Protein AF-A0A9W6Z164-F1 (afdb_monomer_lite)

Sequence (521 aa):
MTSMFDQAIASVQDLNNVGNGDKLRIYGLYKIATTGEGPQSAQPSSWDPVKRKKWDAWKEAGDRLKGDKEAAKPTISSLTAQITTLKAALSKYESGVLKHPSCTSFSKNYLKSSTPSPHPVVVKSGYLNKWKDRAIGWSGTKWGVRYITLTSDGTLKYSASHSDTAPRATLTLKRCAVKDDGHKATKGSRFHVFSIYRREKGASSNPEDDVEDEIVPLMSKVSFLSEGGGNQNYRGLLNLAAIILIVSNFRLIYDTMKKHGFLISIPDKDEFMEAPLKDFPAHTGTLLLNLHVLACYFIEKHLLSTSRISEILGLILHHLNATLALVIPTYIVWVFEPNPSAGAGLLMCSVILWMKLISYFHANSDYRSSGPSKTTTLNAALVTDVDEADASVQYPGNLTLHNIYYFWFAPTLTYQIAFPKAKHGVRPLYVAGLLVRLSITAALIVFLVKQTINPTVEKLVGEIQEGNLNPVSAAESLVKLAIPNTYVWLLIFYFYFHLFLNLLAELLRFGDRVFYKDWWN

pLDDT: mean 73.77, std 16.86, range [26.06, 96.88]

Radius of gyration: 36.31 Å; chains: 1; bounding box: 64×104×80 Å

Organism: NCBI:txid2557542

Foldseek 3Di:
DVVLLVVLVVLVVVCPDDDPVVVLLLLLLVCLLPVLAQDPDDQDDPVCVVSNSNNVNVNVSCVVCVSDNVVSRVVSSVSSVVVVVVVVVVVVVVVPVVDDDDDDDDDDDDDDDDDDDPDWAFPDKDWDFDWDDDDDDPDDTDTAIWIWTQTNQQKIFIPRDPPDPDGPDIHRLVQKDKDFPQWDDDVPDIDTDIDIFHQDPPDDPDPVPDDPVRGDPPDPQDDPPDPPHDDDDCPVVVVVVVVCVCVVCVVVLVVLCVVPPPPPDPPDPVCVVVQCVLLVLLVVLLVVLVVLLVQLLCLVPPCPLVVVDDPVVSVVSLVVSLVCLQVVLVVSCVPSVHDPVSSVVSNVLSVLSSLQSVQVSVVSVCLVVCDFPVLLVVLVVPEPAFDPVQSNQGPPNLSDPVNSVLSSLALDSHDDSTARFAPDAQDVVVLVVLVVVLVVLVVVLVSLCVRQVVVLVVVQVVCVVVVNDDVVSVVVSVVSVVVSVVVSVVSVCCNPLPRVNVSSCSVSRGDPNCSDDPPVD

Secondary structure (DSSP, 8-state):
-HHHHHHHHHHHHT-TT--HHHHHHHHHHHHHHHHSS---SPPPPTT-HHHHHHHHHHHHHHHHHTT-HHHHHHHHHHHHHHHHHHHHHHHHHHHHTTS---------------PPPSSPPEEEEEEEEEEE--SS-SS--EEEEEEEEEETTTEEEEESSTT-SS-SEEEE-TTEEEEEEEEEEETTEEEEEEEEEEPPTT--S-TTS--GGG------PPPTTSTTS-----HHHHHHHHHHHHHHHHHHHHHHHHHH----PPPPHHHHHHHHHHSHHHHHHHHHHHHHHHHHHHIIIIIITTT-S-HHHHHHHHHHHHHHHHHHHHHHHHHH---HHHHHHHHHHHHHHHHHHHHHHHHHHHHHHHHHHHHHHHHHHH-SS--HHHHT--TTTT--HHHHHHHHHSS-SS--SS--B-SS---HHHHHHHHHHHHHHHHHHHHHIIIIIHHHHHHHHHHHHTT---HHHHHHHHHHHHHHHHHHHHHHHIIIIIIIHHHHHHHTTB--------TT-

InterPro domains:
  IPR000582 Acyl-CoA-binding protein, ACBP [PF00887] (4-63)
  IPR000582 Acyl-CoA-binding protein, ACBP [PS51228] (1-88)
  IPR001849 Pleckstrin homology domain [PF00169] (122-198)
  IPR011993 PH-like domain superfamily [G3DSA:2.30.29.30] (108-213)
  IPR014352 FERM/acyl-CoA-binding protein superfamily [G3DSA:1.20.80.10] (1-94)
  IPR014371 Sterol O-acyltransferase, ACAT/DAG/ARE types [PTHR10408] (206-521)
  IPR035984 Acyl-CoA binding protein superfamily [SSF47027] (3-63)

Structure (mmCIF, N/CA/C/O backbone):
data_AF-A0A9W6Z164-F1
#
_entry.id   AF-A0A9W6Z164-F1
#
loop_
_atom_site.group_PDB
_atom_site.id
_atom_site.type_symbol
_atom_site.label_atom_id
_atom_site.label_alt_id
_atom_site.label_comp_id
_atom_site.label_asym_id
_atom_site.label_entity_id
_atom_site.label_seq_id
_atom_site.pdbx_PDB_ins_code
_atom_site.Cartn_x
_atom_site.Cartn_y
_atom_site.Cartn_z
_atom_site.occupancy
_atom_site.B_iso_or_equiv
_atom_site.auth_seq_id
_atom_site.auth_comp_id
_atom_site.auth_asym_id
_atom_site.auth_atom_id
_atom_site.pdbx_PDB_model_num
ATOM 1 N N . MET A 1 1 ? -0.733 33.026 -47.046 1.00 49.47 1 MET A N 1
ATOM 2 C CA . MET A 1 1 ? -1.323 33.304 -45.715 1.00 49.47 1 MET A CA 1
ATOM 3 C C . MET A 1 1 ? -1.720 32.015 -44.992 1.00 49.47 1 MET A C 1
ATOM 5 O O . MET A 1 1 ? -1.429 31.897 -43.812 1.00 49.47 1 MET A O 1
ATOM 9 N N . THR A 1 2 ? -2.288 31.024 -45.690 1.00 52.41 2 THR A N 1
ATOM 10 C CA . THR A 1 2 ? -2.636 29.693 -45.147 1.00 52.41 2 THR A CA 1
ATOM 11 C C . THR A 1 2 ? -1.431 28.938 -44.563 1.00 52.41 2 THR A C 1
ATOM 13 O O . THR A 1 2 ? -1.508 28.478 -43.434 1.00 52.41 2 THR A O 1
ATOM 16 N N . SER A 1 3 ? -0.270 28.946 -45.236 1.00 58.38 3 SER A N 1
ATOM 17 C CA . SER A 1 3 ? 0.941 28.268 -44.729 1.00 58.38 3 SER A CA 1
ATOM 18 C C . SER A 1 3 ? 1.485 28.837 -43.409 1.00 58.38 3 SER A C 1
ATOM 20 O O . SER A 1 3 ? 1.984 28.086 -42.578 1.00 58.38 3 SER A O 1
ATOM 22 N N . MET A 1 4 ? 1.368 30.152 -43.186 1.00 59.16 4 MET A N 1
ATOM 23 C CA . MET A 1 4 ? 1.798 30.801 -41.937 1.00 59.16 4 MET A CA 1
ATOM 24 C C . MET A 1 4 ? 0.855 30.494 -40.771 1.00 59.16 4 MET A C 1
ATOM 26 O O . MET A 1 4 ? 1.292 30.412 -39.626 1.00 59.16 4 MET A O 1
ATOM 30 N N . PHE A 1 5 ? -0.434 30.314 -41.055 1.00 62.09 5 PHE A N 1
ATOM 31 C CA . PHE A 1 5 ? -1.429 29.929 -40.059 1.00 62.09 5 PHE A CA 1
ATOM 32 C C . PHE A 1 5 ? -1.218 28.483 -39.591 1.00 62.09 5 PHE A C 1
ATOM 34 O O . PHE A 1 5 ? -1.197 28.232 -38.388 1.00 62.09 5 PHE A O 1
ATOM 41 N N . ASP A 1 6 ? -0.960 27.559 -40.519 1.00 69.31 6 ASP A N 1
ATOM 42 C CA . ASP A 1 6 ? -0.703 26.153 -40.187 1.00 69.31 6 ASP A CA 1
ATOM 43 C C . ASP A 1 6 ? 0.608 25.986 -39.392 1.00 69.31 6 ASP A C 1
ATOM 45 O O . ASP A 1 6 ? 0.655 25.246 -38.408 1.00 69.31 6 ASP A O 1
ATOM 49 N N . GLN A 1 7 ? 1.647 26.763 -39.727 1.00 66.50 7 GLN A N 1
ATOM 50 C CA . GLN A 1 7 ? 2.886 26.844 -38.937 1.00 66.50 7 GLN A CA 1
ATOM 51 C C . GLN A 1 7 ? 2.660 27.431 -37.530 1.00 66.50 7 GLN A C 1
ATOM 53 O O . GLN A 1 7 ? 3.245 26.961 -36.549 1.00 66.50 7 GLN A O 1
ATOM 58 N N . ALA A 1 8 ? 1.792 28.439 -37.399 1.00 61.03 8 ALA A N 1
ATOM 59 C CA . ALA A 1 8 ? 1.436 29.019 -36.104 1.00 61.03 8 ALA A CA 1
ATOM 60 C C . ALA A 1 8 ? 0.641 28.040 -35.219 1.00 61.03 8 ALA A C 1
ATOM 62 O O . ALA A 1 8 ? 0.776 28.076 -34.001 1.00 61.03 8 ALA A O 1
ATOM 63 N N . ILE A 1 9 ? -0.162 27.144 -35.803 1.00 66.50 9 ILE A N 1
ATOM 64 C CA . ILE A 1 9 ? -0.878 26.097 -35.056 1.00 66.50 9 ILE A CA 1
ATOM 65 C C . ILE A 1 9 ? 0.081 25.003 -34.588 1.00 66.50 9 ILE A C 1
ATOM 67 O O . ILE A 1 9 ? 0.008 24.593 -33.430 1.00 66.50 9 ILE A O 1
ATOM 71 N N . ALA A 1 10 ? 0.991 24.558 -35.459 1.00 68.12 10 ALA A N 1
ATOM 72 C CA . ALA A 1 10 ? 2.004 23.566 -35.100 1.00 68.12 10 ALA A CA 1
ATOM 73 C C . ALA A 1 10 ? 2.868 24.051 -33.923 1.00 68.12 10 ALA A C 1
ATOM 75 O O . ALA A 1 10 ? 3.019 23.342 -32.934 1.00 68.12 10 ALA A O 1
ATOM 76 N N . SER A 1 11 ? 3.321 25.308 -33.957 1.00 64.75 11 SER A N 1
ATOM 77 C CA . SER A 1 11 ? 4.114 25.897 -32.866 1.00 64.75 11 SER A CA 1
ATOM 78 C C . SER A 1 11 ? 3.346 26.085 -31.551 1.00 64.75 11 SER A C 1
ATOM 80 O O . SER A 1 11 ? 3.964 26.103 -30.490 1.00 64.75 11 SER A O 1
ATOM 82 N N . VAL A 1 12 ? 2.009 26.174 -31.572 1.00 64.88 12 VAL A N 1
ATOM 83 C CA . VAL A 1 12 ? 1.195 26.204 -30.341 1.00 64.88 12 VAL A CA 1
ATOM 84 C C . VAL A 1 12 ? 1.204 24.856 -29.614 1.00 64.88 12 VAL A C 1
ATOM 86 O O . VAL A 1 12 ? 1.084 24.840 -28.388 1.00 64.88 12 VAL A O 1
ATOM 89 N N . GLN A 1 13 ? 1.382 23.735 -30.322 1.00 64.81 13 GLN A N 1
ATOM 90 C CA . GLN A 1 13 ? 1.483 22.412 -29.690 1.00 64.81 13 GLN A CA 1
ATOM 91 C C . GLN A 1 13 ? 2.771 22.257 -28.863 1.00 64.81 13 GLN A C 1
ATOM 93 O O . GLN A 1 13 ? 2.753 21.571 -27.845 1.00 64.81 13 GLN A O 1
ATOM 98 N N . ASP A 1 14 ? 3.836 22.985 -29.214 1.00 62.00 14 ASP A N 1
ATOM 99 C CA . ASP A 1 14 ? 5.132 22.972 -28.513 1.00 62.00 14 ASP A CA 1
ATOM 100 C C . ASP A 1 14 ? 5.191 23.927 -27.292 1.00 62.00 14 ASP A C 1
ATOM 102 O O . ASP A 1 14 ? 6.204 24.046 -26.582 1.00 62.00 14 ASP A O 1
ATOM 106 N N . LEU A 1 15 ? 4.099 24.646 -27.007 1.00 63.59 15 LEU A N 1
ATOM 107 C CA . LEU A 1 15 ? 4.002 25.629 -25.926 1.00 63.59 15 LEU A CA 1
ATOM 108 C C . LEU A 1 15 ? 3.527 25.000 -24.598 1.00 63.59 15 LEU A C 1
ATOM 110 O O . LEU A 1 15 ? 2.418 25.250 -24.122 1.00 63.59 15 LEU A O 1
ATOM 114 N N . ASN A 1 16 ? 4.404 24.238 -23.937 1.00 51.91 16 ASN A N 1
ATOM 115 C CA . ASN A 1 16 ? 4.066 23.513 -22.697 1.00 51.91 16 ASN A CA 1
ATOM 116 C C . ASN A 1 16 ? 3.789 24.389 -21.445 1.00 51.91 16 ASN A C 1
ATOM 118 O O . ASN A 1 16 ? 3.170 23.898 -20.507 1.00 51.91 16 ASN A O 1
ATOM 122 N N . ASN A 1 17 ? 4.129 25.688 -21.435 1.00 59.56 17 ASN A N 1
ATOM 123 C CA . ASN A 1 17 ? 4.013 26.579 -20.256 1.00 59.56 17 ASN A CA 1
ATOM 124 C C . ASN A 1 17 ? 3.276 27.910 -20.524 1.00 59.56 17 ASN A C 1
ATOM 126 O O . ASN A 1 17 ? 3.667 28.963 -20.030 1.00 59.56 17 ASN A O 1
ATOM 130 N N . VAL A 1 18 ? 2.204 27.897 -21.319 1.00 65.81 18 VAL A N 1
ATOM 131 C CA . VAL A 1 18 ? 1.387 29.107 -21.554 1.00 65.81 18 VAL A CA 1
ATOM 132 C C . VAL A 1 18 ? 0.259 29.221 -20.527 1.00 65.81 18 VAL A C 1
ATOM 134 O O . VAL A 1 18 ? -0.414 28.229 -20.217 1.00 65.81 18 VAL A O 1
ATOM 137 N N . GLY A 1 19 ? 0.045 30.435 -20.011 1.00 69.44 19 GLY A N 1
ATOM 138 C CA . GLY A 1 19 ? -1.014 30.750 -19.056 1.00 69.44 19 GLY A CA 1
ATOM 139 C C . GLY A 1 19 ? -2.409 30.404 -19.588 1.00 69.44 19 GLY A C 1
ATOM 140 O O . GLY A 1 19 ? -2.696 30.503 -20.782 1.00 69.44 19 GLY A O 1
ATOM 141 N N . ASN A 1 20 ? -3.313 29.994 -18.693 1.00 74.25 20 ASN A N 1
ATOM 142 C CA . ASN A 1 20 ? -4.656 29.543 -19.082 1.00 74.25 20 ASN A CA 1
ATOM 143 C C . ASN A 1 20 ? -5.483 30.627 -19.801 1.00 74.25 20 ASN A C 1
ATOM 145 O O . ASN A 1 20 ? -6.329 30.286 -20.626 1.00 74.25 20 ASN A O 1
ATOM 149 N N . GLY A 1 21 ? -5.232 31.914 -19.532 1.00 75.88 21 GLY A N 1
ATOM 150 C CA . GLY A 1 21 ? -5.873 33.027 -20.241 1.00 75.88 21 GLY A CA 1
ATOM 151 C C . GLY A 1 21 ? -5.485 33.090 -21.721 1.00 75.88 21 GLY A C 1
ATOM 152 O O . GLY A 1 21 ? -6.357 33.139 -22.589 1.00 75.88 21 GLY A O 1
ATOM 153 N N . ASP A 1 22 ? -4.192 32.987 -22.024 1.00 78.31 22 ASP A N 1
ATOM 154 C CA . ASP A 1 22 ? -3.690 33.028 -23.401 1.00 78.31 22 ASP A CA 1
ATOM 155 C C . ASP A 1 22 ? -4.104 31.785 -24.194 1.00 78.31 22 ASP A C 1
ATOM 157 O O . ASP A 1 22 ? -4.497 31.894 -25.355 1.00 78.31 22 ASP A O 1
ATOM 161 N N . LYS A 1 23 ? -4.142 30.612 -23.545 1.00 78.75 23 LYS A N 1
ATOM 162 C CA . LYS A 1 23 ? -4.688 29.378 -24.139 1.00 78.75 23 LYS A CA 1
ATOM 163 C C . LYS A 1 23 ? -6.149 29.539 -24.564 1.00 78.75 23 LYS A C 1
ATOM 165 O O . LYS A 1 23 ? -6.524 29.113 -25.656 1.00 78.75 23 LYS A O 1
ATOM 170 N N . LEU A 1 24 ? -6.978 30.164 -23.725 1.00 83.06 24 LEU A N 1
ATOM 171 C CA . LEU A 1 24 ? -8.387 30.422 -24.040 1.00 83.06 24 LEU A CA 1
ATOM 172 C C . LEU A 1 24 ? -8.539 31.446 -25.172 1.00 83.06 24 LEU A C 1
ATOM 174 O O . LEU A 1 24 ? -9.386 31.266 -26.047 1.00 83.06 24 LEU A O 1
ATOM 178 N N . ARG A 1 25 ? -7.681 32.469 -25.208 1.00 79.25 25 ARG A N 1
ATOM 179 C CA . ARG A 1 25 ? -7.670 33.478 -26.275 1.00 79.25 25 ARG A CA 1
ATOM 180 C C . ARG A 1 25 ? -7.259 32.890 -27.628 1.00 79.25 25 ARG A C 1
ATOM 182 O O . ARG A 1 25 ? -7.928 33.155 -28.625 1.00 79.25 25 ARG A O 1
ATOM 189 N N . ILE A 1 26 ? -6.217 32.05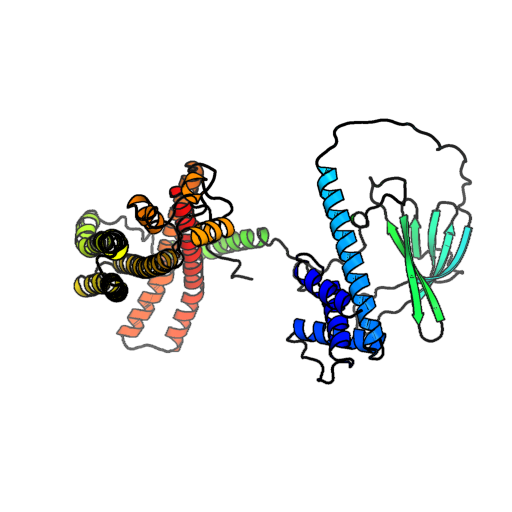5 -27.660 1.00 80.81 26 ILE A N 1
ATOM 190 C CA . ILE A 1 26 ? -5.793 31.318 -28.864 1.00 80.81 26 ILE A CA 1
ATOM 191 C C . ILE A 1 26 ? -6.915 30.387 -29.330 1.00 80.81 26 ILE A C 1
ATOM 193 O O . ILE A 1 26 ? -7.242 30.368 -30.514 1.00 80.81 26 ILE A O 1
ATOM 197 N N . TYR A 1 27 ? -7.556 29.670 -28.400 1.00 84.25 27 TYR A N 1
ATOM 198 C CA . TYR A 1 27 ? -8.684 28.794 -28.710 1.00 84.25 27 TYR A CA 1
ATOM 199 C C . TYR A 1 27 ? -9.854 29.552 -29.357 1.00 84.25 27 TYR A C 1
ATOM 201 O O . TYR A 1 27 ? -10.357 29.120 -30.394 1.00 84.25 27 TYR A O 1
ATOM 209 N N . GLY A 1 28 ? -10.267 30.691 -28.790 1.00 82.12 28 GLY A N 1
ATOM 210 C CA . GLY A 1 28 ? -11.358 31.500 -29.340 1.00 82.12 28 GLY A CA 1
ATOM 211 C C . GLY A 1 28 ? -11.058 32.014 -30.750 1.00 82.12 28 GLY A C 1
ATOM 212 O O . GLY A 1 28 ? -11.889 31.877 -31.649 1.00 82.12 28 GLY A O 1
ATOM 213 N N . LEU A 1 29 ? -9.844 32.528 -30.975 1.00 81.38 29 LEU A N 1
ATOM 214 C CA . LEU A 1 29 ? -9.404 32.997 -32.293 1.00 81.38 29 LEU A CA 1
ATOM 215 C C . LEU A 1 29 ? -9.313 31.854 -33.313 1.00 81.38 29 LEU A C 1
ATOM 217 O O . LEU A 1 29 ? -9.747 32.020 -34.450 1.00 81.38 29 LEU A O 1
ATOM 221 N N . TYR A 1 30 ? -8.795 30.688 -32.915 1.00 82.69 30 TYR A N 1
ATOM 222 C CA . TYR A 1 30 ? -8.721 29.499 -33.769 1.00 82.69 30 TYR A CA 1
ATOM 223 C C . TYR A 1 30 ? -10.113 29.021 -34.196 1.00 82.69 30 TYR A C 1
ATOM 225 O O . TYR A 1 30 ? -10.338 28.687 -35.362 1.00 82.69 30 TYR A O 1
ATOM 233 N N . LYS A 1 31 ? -11.079 29.032 -33.269 1.00 82.31 31 LYS A N 1
ATOM 234 C CA . LYS A 1 31 ? -12.471 28.693 -33.576 1.00 82.31 31 LYS A CA 1
ATOM 235 C C . LYS A 1 31 ? -13.068 29.664 -34.590 1.00 82.31 31 LYS A C 1
ATOM 237 O O . LYS A 1 31 ? -13.613 29.199 -35.579 1.00 82.31 31 LYS A O 1
ATOM 242 N N . ILE A 1 32 ? -12.872 30.973 -34.444 1.00 81.69 32 ILE A N 1
ATOM 243 C CA . ILE A 1 32 ? -13.335 31.945 -35.449 1.00 81.69 32 ILE A CA 1
ATOM 244 C C . ILE A 1 32 ? -12.609 31.785 -36.791 1.00 81.69 32 ILE A C 1
ATOM 246 O O . ILE A 1 32 ? -13.257 31.816 -37.832 1.00 81.69 32 ILE A O 1
ATOM 250 N N . ALA A 1 33 ? -11.299 31.535 -36.799 1.00 74.75 33 ALA A N 1
ATOM 251 C CA . ALA A 1 33 ? -10.544 31.326 -38.037 1.00 74.75 33 ALA A CA 1
ATOM 252 C C . ALA A 1 33 ? -11.007 30.081 -38.823 1.00 74.75 33 ALA A C 1
ATOM 254 O O . ALA A 1 33 ? -10.893 30.049 -40.048 1.00 74.75 33 ALA A O 1
ATOM 255 N N . THR A 1 34 ? -11.541 29.069 -38.129 1.00 77.06 34 THR A N 1
ATOM 256 C CA . THR A 1 34 ? -12.011 27.809 -38.730 1.00 77.06 34 THR A CA 1
ATOM 257 C C . THR A 1 34 ? -13.502 27.830 -39.068 1.00 77.06 34 THR A C 1
ATOM 259 O O . THR A 1 34 ? -13.884 27.417 -40.161 1.00 77.06 34 THR A O 1
ATOM 262 N N . THR A 1 35 ? -14.358 28.332 -38.173 1.00 76.56 35 THR A N 1
ATOM 263 C CA . THR A 1 35 ? -15.821 28.320 -38.358 1.00 76.56 35 THR A CA 1
ATOM 264 C C . THR A 1 35 ? -16.369 29.630 -38.920 1.00 76.56 35 THR A C 1
ATOM 266 O O . THR A 1 35 ? -17.351 29.606 -39.653 1.00 76.56 35 THR A O 1
ATOM 269 N N . GLY A 1 36 ? -15.730 30.772 -38.648 1.00 64.50 36 GLY A N 1
ATOM 270 C CA . GLY A 1 36 ? -16.155 32.126 -39.050 1.00 64.50 36 GLY A CA 1
ATOM 271 C C . GLY A 1 36 ? -17.291 32.734 -38.255 1.00 64.50 36 GLY A C 1
ATOM 272 O O . GLY A 1 36 ? -17.469 33.940 -38.278 1.00 64.50 36 GLY A O 1
ATOM 273 N N . GLU A 1 37 ? -18.037 31.925 -37.518 1.00 71.38 37 GLU A N 1
ATOM 274 C CA . GLU A 1 37 ? -19.130 32.399 -36.679 1.00 71.38 37 GLU A CA 1
ATOM 275 C C . GLU A 1 37 ? -18.849 32.110 -35.205 1.00 71.38 37 GLU A C 1
ATOM 277 O O . GLU A 1 37 ? -18.098 31.186 -34.859 1.00 71.38 37 GLU A O 1
ATOM 282 N N . GLY A 1 38 ? -19.451 32.927 -34.337 1.00 75.88 38 GLY A N 1
ATOM 283 C CA . GLY A 1 38 ? -19.488 32.683 -32.898 1.00 75.88 38 GLY A CA 1
ATOM 284 C C . GLY A 1 38 ? -20.284 31.415 -32.549 1.00 75.88 38 GLY A C 1
ATOM 285 O O . GLY A 1 38 ? -20.933 30.820 -33.411 1.00 75.88 38 GLY A O 1
ATOM 286 N N . PRO A 1 39 ? -20.247 30.969 -31.284 1.00 78.88 39 PRO A N 1
ATOM 287 C CA . PRO A 1 39 ? -20.948 29.760 -30.877 1.00 78.88 39 PRO A CA 1
ATOM 288 C C . PRO A 1 39 ? -22.469 29.911 -31.028 1.00 78.88 39 PRO A C 1
ATOM 290 O O . PRO A 1 39 ? -23.076 30.757 -30.377 1.00 78.88 39 PRO A O 1
ATOM 293 N N . GLN A 1 40 ? -23.092 29.045 -31.833 1.00 72.94 40 GLN A N 1
ATOM 294 C CA . GLN A 1 40 ? -24.556 28.975 -31.976 1.00 72.94 40 GLN A CA 1
ATOM 295 C C . GLN A 1 40 ? -25.232 28.118 -30.888 1.00 72.94 40 GLN A C 1
ATOM 297 O O . GLN A 1 40 ? -26.450 28.153 -30.723 1.00 72.94 40 GLN A O 1
ATOM 302 N N . SER A 1 41 ? -24.457 27.335 -30.131 1.00 79.25 41 SER A N 1
ATOM 303 C CA . SER A 1 41 ? -24.979 26.508 -29.041 1.00 79.25 41 SER A CA 1
ATOM 304 C C . SER A 1 41 ? -25.292 27.348 -27.802 1.00 79.25 41 SER A C 1
ATOM 306 O O . SER A 1 41 ? -24.587 28.315 -27.515 1.00 79.25 41 SER A O 1
ATOM 308 N N . ALA A 1 42 ? -26.285 26.930 -27.010 1.00 80.00 42 ALA A N 1
ATOM 309 C CA . ALA A 1 42 ? -26.563 27.543 -25.711 1.00 80.00 42 ALA A CA 1
ATOM 310 C C . ALA A 1 42 ? -25.325 27.519 -24.791 1.00 80.00 42 ALA A C 1
ATOM 312 O O . ALA A 1 42 ? -24.485 26.615 -24.878 1.00 80.00 42 ALA A O 1
ATOM 313 N N . GLN A 1 43 ? -25.217 28.520 -23.911 1.00 82.06 43 GLN A N 1
ATOM 314 C CA . GLN A 1 43 ? -24.088 28.642 -22.989 1.00 82.06 43 GLN A CA 1
ATOM 315 C C . GLN A 1 43 ? -24.033 27.423 -22.043 1.00 82.06 43 GLN A C 1
ATOM 317 O O . GLN A 1 43 ? -25.050 27.087 -21.431 1.00 82.06 43 GLN A O 1
ATOM 322 N N . PRO A 1 44 ? -22.864 26.772 -21.883 1.00 85.94 44 PRO A N 1
ATOM 323 C CA . PRO A 1 44 ? -22.710 25.632 -20.986 1.00 85.94 44 PRO A CA 1
ATOM 324 C C . PRO A 1 44 ? -22.981 25.970 -19.513 1.00 85.94 44 PRO A C 1
ATOM 326 O O . PRO A 1 44 ? -22.732 27.083 -19.042 1.00 85.94 44 PRO A O 1
ATOM 329 N N . SER A 1 45 ? -23.444 24.960 -18.773 1.00 74.50 45 SER A N 1
ATOM 330 C CA . SER A 1 45 ? -23.735 25.036 -17.338 1.00 74.50 45 SER A CA 1
ATOM 331 C C . SER A 1 45 ? -22.512 25.434 -16.495 1.00 74.50 45 SER A C 1
ATOM 333 O O . SER A 1 45 ? -21.374 25.125 -16.842 1.00 74.50 45 SER A O 1
ATOM 335 N N . SER A 1 46 ? -22.736 26.097 -15.352 1.00 72.38 46 SER A N 1
ATOM 336 C CA . SER A 1 46 ? -21.678 26.471 -14.391 1.00 72.38 46 SER A CA 1
ATOM 337 C C . SER A 1 46 ? -20.939 25.277 -13.786 1.00 72.38 46 SER A C 1
ATOM 339 O O . SER A 1 46 ? -19.821 25.449 -13.314 1.00 72.38 46 SER A O 1
ATOM 341 N N . TRP A 1 47 ? -21.540 24.087 -13.826 1.00 57.62 47 TRP A N 1
ATOM 342 C CA . TRP A 1 47 ? -20.963 22.848 -13.302 1.00 57.62 47 TRP A CA 1
ATOM 343 C C . TRP A 1 47 ? -19.874 22.241 -14.211 1.00 57.62 47 TRP A C 1
ATOM 345 O O . TRP A 1 47 ? -19.181 21.323 -13.791 1.00 57.62 47 TRP A O 1
ATOM 355 N N . ASP A 1 48 ? -19.675 22.775 -15.427 1.00 75.06 48 ASP A N 1
ATOM 356 C CA . ASP A 1 48 ? -18.538 22.447 -16.304 1.00 75.06 48 ASP A CA 1
ATOM 357 C C . ASP A 1 48 ? -17.744 23.732 -16.646 1.00 75.06 48 ASP A C 1
ATOM 359 O O . ASP A 1 48 ? -17.937 24.356 -17.701 1.00 75.06 48 ASP A O 1
ATOM 363 N N . PRO A 1 49 ? -16.856 24.182 -15.736 1.00 76.31 49 PRO A N 1
ATOM 364 C CA . PRO A 1 49 ? -16.202 25.487 -15.833 1.00 76.31 49 PRO A CA 1
ATOM 365 C C . PRO A 1 49 ? -15.240 25.589 -17.023 1.00 76.31 49 PRO A C 1
ATOM 367 O O . PRO A 1 49 ? -15.011 26.683 -17.543 1.00 76.31 49 PRO A O 1
ATOM 370 N N . VAL A 1 50 ? -14.690 24.463 -17.489 1.00 79.38 50 VAL A N 1
ATOM 371 C CA . VAL A 1 50 ? -13.749 24.435 -18.616 1.00 79.38 50 VAL A CA 1
ATOM 372 C C . VAL A 1 50 ? -14.486 24.652 -19.931 1.00 79.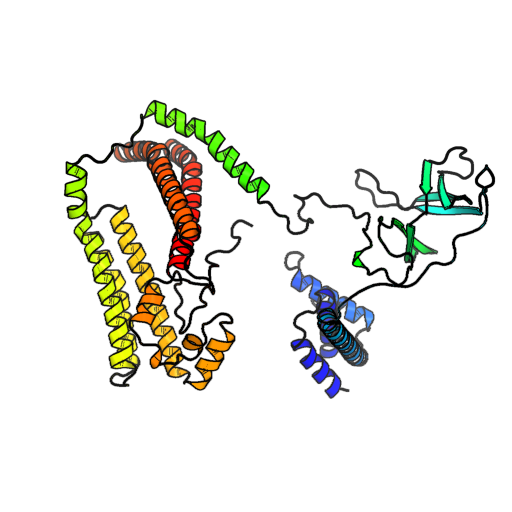38 50 VAL A C 1
ATOM 374 O O . VAL A 1 50 ? -14.065 25.490 -20.735 1.00 79.38 50 VAL A O 1
ATOM 377 N N . LYS A 1 51 ? -15.601 23.945 -20.156 1.00 81.62 51 LYS A N 1
ATOM 378 C CA . LYS A 1 51 ? -16.411 24.154 -21.365 1.00 81.62 51 LYS A CA 1
ATOM 379 C C . LYS A 1 51 ? -17.008 25.552 -21.402 1.00 81.62 51 LYS A C 1
ATOM 381 O O . LYS A 1 51 ? -17.006 26.175 -22.461 1.00 81.62 51 LYS A O 1
ATOM 386 N N . ARG A 1 52 ? -17.443 26.071 -20.252 1.00 84.44 52 ARG A N 1
ATOM 387 C CA . ARG A 1 52 ? -17.983 27.428 -20.150 1.00 84.44 52 ARG A CA 1
ATOM 388 C C . ARG A 1 52 ? -16.950 28.491 -20.524 1.00 84.44 52 ARG A C 1
ATOM 390 O O . ARG A 1 52 ? -17.212 29.283 -21.420 1.00 84.44 52 ARG A O 1
ATOM 397 N N . LYS A 1 53 ? -15.740 28.441 -19.953 1.00 86.56 53 LYS A N 1
ATOM 398 C CA . LYS A 1 53 ? -14.668 29.399 -20.286 1.00 86.56 53 LYS A CA 1
ATOM 399 C C . LYS A 1 53 ? -14.228 29.334 -21.752 1.00 86.56 53 LYS A C 1
ATOM 401 O O . LYS A 1 53 ? -13.922 30.366 -22.340 1.00 86.56 53 LYS A O 1
ATOM 406 N N . LYS A 1 54 ? -14.211 28.142 -22.359 1.00 85.88 54 LYS A N 1
ATOM 407 C CA . LYS A 1 54 ? -13.936 27.976 -23.799 1.00 85.88 54 LYS A CA 1
ATOM 408 C C . LYS A 1 54 ? -15.035 28.584 -24.670 1.00 85.88 54 LYS A C 1
ATOM 410 O O . LYS A 1 54 ? -14.731 29.220 -25.675 1.00 85.88 54 LYS A O 1
ATOM 415 N N . TRP A 1 55 ? -16.294 28.394 -24.282 1.00 87.75 55 TRP A N 1
ATOM 416 C CA . TRP A 1 55 ? -17.448 28.965 -24.974 1.00 87.75 55 TRP A CA 1
ATOM 417 C C . TRP A 1 55 ? -17.459 30.497 -24.873 1.00 87.75 55 TRP A C 1
ATOM 419 O O . TRP A 1 55 ? -17.617 31.171 -25.888 1.00 87.75 55 TRP A O 1
ATOM 429 N N . ASP A 1 56 ? -17.187 31.041 -23.683 1.00 86.06 56 ASP A N 1
ATOM 430 C CA . ASP A 1 56 ? -17.099 32.486 -23.447 1.00 86.06 56 ASP A CA 1
ATOM 431 C C . ASP A 1 56 ? -15.966 33.118 -24.275 1.00 86.06 56 ASP A C 1
ATOM 433 O O . ASP A 1 56 ? -16.183 34.129 -24.938 1.00 86.06 56 ASP A O 1
ATOM 437 N N . ALA A 1 57 ? -14.790 32.480 -24.330 1.00 86.25 57 ALA A N 1
ATOM 438 C CA . ALA A 1 57 ? -13.660 32.955 -25.134 1.00 86.25 57 ALA A CA 1
ATOM 439 C C . ALA A 1 57 ? -13.926 32.903 -26.651 1.00 86.25 57 ALA A C 1
ATOM 441 O O . ALA A 1 57 ? -13.480 33.781 -27.391 1.00 86.25 57 ALA A O 1
ATOM 442 N N . TRP A 1 58 ? -14.662 31.894 -27.137 1.00 84.94 58 TRP A N 1
ATOM 443 C CA . TRP A 1 58 ? -15.086 31.829 -28.541 1.00 84.94 58 TRP A CA 1
ATOM 444 C C . TRP A 1 58 ? -16.103 32.930 -28.866 1.00 84.94 58 TRP A C 1
ATOM 446 O O . TRP A 1 58 ? -15.981 33.591 -29.899 1.00 84.94 58 TRP A O 1
ATOM 456 N N . LYS A 1 59 ? -17.057 33.189 -27.967 1.00 85.75 59 LYS A N 1
ATOM 457 C CA . LYS A 1 59 ? -18.023 34.280 -28.125 1.00 85.75 59 LYS A CA 1
ATOM 458 C C . LYS A 1 59 ? -17.347 35.653 -28.124 1.00 85.75 59 LYS A C 1
ATOM 460 O O . LYS A 1 59 ? -17.578 36.433 -29.039 1.00 85.75 59 LYS A O 1
ATOM 465 N N . GLU A 1 60 ? -16.453 35.911 -27.170 1.00 84.38 60 GLU A N 1
ATOM 466 C CA . GLU A 1 60 ? -15.693 37.165 -27.084 1.00 84.38 60 GLU A CA 1
ATOM 467 C C . GLU A 1 60 ? -14.841 37.408 -28.342 1.00 84.38 60 GLU A C 1
ATOM 469 O O . GLU A 1 60 ? -14.806 38.520 -28.873 1.00 84.38 60 GLU A O 1
ATOM 474 N N . ALA A 1 61 ? -14.187 36.364 -28.865 1.00 78.88 61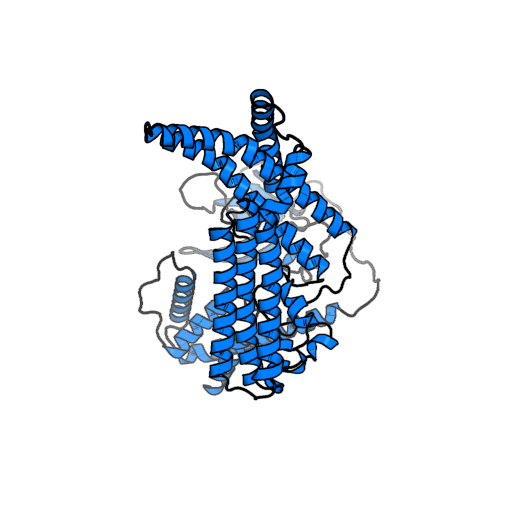 ALA A N 1
ATOM 475 C CA . ALA A 1 61 ? -13.428 36.452 -30.111 1.00 78.88 61 ALA A CA 1
ATOM 476 C C . ALA A 1 61 ? -14.329 36.749 -31.325 1.00 78.88 61 ALA A C 1
ATOM 478 O O . ALA A 1 61 ? -13.950 37.546 -32.186 1.00 78.88 61 ALA A O 1
ATOM 479 N N . GLY A 1 62 ? -15.521 36.146 -31.376 1.00 77.56 62 GLY A N 1
ATOM 480 C CA . GLY A 1 62 ? -16.522 36.396 -32.415 1.00 77.56 62 GLY A CA 1
ATOM 481 C C . GLY A 1 62 ? -17.064 37.824 -32.385 1.00 77.56 62 GLY A C 1
ATOM 482 O O . GLY A 1 62 ? -17.088 38.480 -33.425 1.00 77.56 62 GLY A O 1
ATOM 483 N N . ASP A 1 63 ? -17.403 38.333 -31.200 1.00 79.12 63 ASP A N 1
ATOM 484 C CA . ASP A 1 63 ? -17.886 39.706 -31.003 1.00 79.12 63 ASP A CA 1
ATOM 485 C C . ASP A 1 63 ? -16.808 40.738 -31.377 1.00 79.12 63 ASP A C 1
ATOM 487 O O . ASP A 1 63 ? -17.094 41.762 -32.003 1.00 79.12 63 ASP A O 1
ATOM 491 N N . ARG A 1 64 ? -15.542 40.452 -31.046 1.00 75.31 64 ARG A N 1
ATOM 492 C CA . ARG A 1 64 ? -14.400 41.334 -31.327 1.00 75.31 64 ARG A CA 1
ATOM 493 C C . ARG A 1 64 ? -14.043 41.414 -32.812 1.00 75.31 64 ARG A C 1
ATOM 495 O O . ARG A 1 64 ? -13.637 42.480 -33.269 1.00 75.31 64 ARG A O 1
ATOM 502 N N . LEU A 1 65 ? -14.160 40.308 -33.548 1.00 71.94 65 LEU A N 1
ATOM 503 C CA . LEU A 1 65 ? -13.806 40.225 -34.972 1.00 71.94 65 LEU A CA 1
ATOM 504 C C . LEU A 1 65 ? -15.020 40.287 -35.910 1.00 71.94 65 LEU A C 1
ATOM 506 O O . LEU A 1 65 ? -14.846 40.205 -37.121 1.00 71.94 65 LEU A O 1
ATOM 510 N N . LYS A 1 66 ? -16.241 40.423 -35.370 1.00 72.44 66 LYS A N 1
ATOM 511 C CA . LYS A 1 66 ? -17.512 40.428 -36.121 1.00 72.44 66 LYS A CA 1
ATOM 512 C C . LYS A 1 66 ? -17.651 39.265 -37.121 1.00 72.44 66 LYS A C 1
ATOM 514 O O . LYS A 1 66 ? -18.279 39.421 -38.162 1.00 72.44 66 LYS A O 1
ATOM 519 N N . GLY A 1 67 ? -17.053 38.111 -36.821 1.00 61.12 67 GLY A N 1
ATOM 520 C CA . GLY A 1 67 ? -17.074 36.933 -37.699 1.00 61.12 67 GLY A CA 1
ATOM 521 C C . GLY A 1 67 ? -16.172 37.000 -38.943 1.00 61.12 67 GLY A C 1
ATOM 522 O O . GLY A 1 67 ? -16.312 36.178 -39.848 1.00 61.12 67 GLY A O 1
ATOM 523 N N . ASP A 1 68 ? -15.230 37.945 -39.019 1.00 67.56 68 ASP A N 1
ATOM 524 C CA . ASP A 1 68 ? -14.298 38.023 -40.148 1.00 67.56 68 ASP A CA 1
ATOM 525 C C . ASP A 1 68 ? -13.187 36.955 -40.045 1.00 67.56 68 ASP A C 1
ATOM 527 O O . ASP A 1 68 ? -12.262 37.043 -39.224 1.00 67.56 68 ASP A O 1
ATOM 531 N N . LYS A 1 69 ? -13.285 35.927 -40.901 1.00 64.69 69 LYS A N 1
ATOM 532 C CA . LYS A 1 69 ? -12.346 34.793 -40.975 1.00 64.69 69 LYS A CA 1
ATOM 533 C C . LYS A 1 69 ? -10.921 35.223 -41.325 1.00 64.69 69 LYS A C 1
ATOM 535 O O . LYS A 1 69 ? -9.967 34.613 -40.836 1.00 64.69 69 LYS A O 1
ATOM 540 N N . GLU A 1 70 ? -10.757 36.246 -42.161 1.00 65.19 70 GLU A N 1
ATOM 541 C CA . GLU A 1 70 ? -9.443 36.638 -42.684 1.00 65.19 70 GLU A CA 1
ATOM 542 C C . GLU A 1 70 ? -8.680 37.554 -41.713 1.00 65.19 70 GLU A C 1
ATOM 544 O O . GLU A 1 70 ? -7.450 37.547 -41.702 1.00 65.19 70 GLU A O 1
ATOM 549 N N . ALA A 1 71 ? -9.379 38.243 -40.802 1.00 66.12 71 ALA A N 1
ATOM 550 C CA . ALA A 1 71 ? -8.767 39.052 -39.741 1.00 66.12 71 ALA A CA 1
ATOM 551 C C . ALA A 1 71 ? -8.226 38.219 -38.553 1.00 66.12 71 ALA A C 1
ATOM 553 O O . ALA A 1 71 ? -7.296 38.634 -37.848 1.00 66.12 71 ALA A O 1
ATOM 554 N N . ALA A 1 72 ? -8.771 37.018 -38.324 1.00 62.69 72 ALA A N 1
ATOM 555 C CA . ALA A 1 72 ? -8.367 36.139 -37.221 1.00 62.69 72 ALA A CA 1
ATOM 556 C C . ALA A 1 72 ? -6.979 35.502 -37.434 1.00 62.69 72 ALA A C 1
ATOM 558 O O . ALA A 1 72 ? -6.179 35.411 -36.498 1.00 62.69 72 ALA A O 1
ATOM 559 N N . LYS A 1 73 ? -6.671 35.103 -38.675 1.00 67.50 73 LYS A N 1
ATOM 560 C CA . LYS A 1 73 ? -5.423 34.421 -39.061 1.00 67.50 73 LYS A CA 1
ATOM 561 C C . LYS A 1 73 ? -4.144 35.223 -38.737 1.00 67.50 73 LYS A C 1
ATOM 563 O O . LYS A 1 73 ? -3.282 34.664 -38.057 1.00 67.50 73 LYS A O 1
ATOM 568 N N . PRO A 1 74 ? -4.002 36.513 -39.120 1.00 70.06 74 PRO A N 1
ATOM 569 C CA . PRO A 1 74 ? -2.806 37.303 -38.798 1.00 70.06 74 PRO A CA 1
ATOM 570 C C . PRO A 1 74 ? -2.680 37.627 -37.299 1.00 70.06 74 PRO A C 1
ATOM 572 O O . PRO A 1 74 ? -1.576 37.787 -36.774 1.00 70.06 74 PRO A O 1
ATOM 575 N N . THR A 1 75 ? -3.807 37.690 -36.583 1.00 68.69 75 THR A N 1
ATOM 576 C CA . THR A 1 75 ? -3.828 37.941 -35.134 1.00 68.69 75 THR A CA 1
ATOM 577 C C . THR A 1 75 ? -3.244 36.758 -34.358 1.00 68.69 75 THR A C 1
ATOM 579 O O . THR A 1 75 ? -2.506 36.961 -33.395 1.00 68.69 75 THR A O 1
ATOM 582 N N . ILE A 1 76 ? -3.518 35.527 -34.801 1.00 67.81 76 ILE A N 1
ATOM 583 C CA . ILE A 1 76 ? -2.953 34.305 -34.209 1.00 67.81 76 ILE A CA 1
ATOM 584 C C . ILE A 1 76 ? -1.446 34.238 -34.452 1.00 67.81 76 ILE A C 1
ATOM 586 O O . ILE A 1 76 ? -0.698 34.039 -33.500 1.00 67.81 76 ILE A O 1
ATOM 590 N N . SER A 1 77 ? -0.979 34.483 -35.681 1.00 67.69 77 SER A N 1
ATOM 591 C CA . SER A 1 77 ? 0.461 34.470 -35.972 1.00 67.69 77 SER A CA 1
ATOM 592 C C . SER A 1 77 ? 1.231 35.535 -35.183 1.00 67.69 77 SER A C 1
ATOM 594 O O . SER A 1 77 ? 2.324 35.259 -34.696 1.00 67.69 77 SER A O 1
ATOM 596 N N . SER A 1 78 ? 0.650 36.727 -34.996 1.00 74.12 78 SER A N 1
ATOM 597 C CA . SER A 1 78 ? 1.244 37.796 -34.178 1.00 74.12 78 SER A CA 1
ATOM 598 C C . SER A 1 78 ? 1.355 37.396 -32.703 1.00 74.12 78 SER A C 1
ATOM 600 O O . SER A 1 78 ? 2.412 37.548 -32.091 1.00 74.12 78 SER A O 1
ATOM 602 N N . LEU A 1 79 ? 0.293 36.812 -32.139 1.00 68.38 79 LEU A N 1
ATOM 603 C CA . LEU A 1 79 ? 0.276 36.384 -30.741 1.00 68.38 79 LEU A CA 1
ATOM 604 C C . LEU A 1 79 ? 1.261 35.230 -30.488 1.00 68.38 79 LEU A C 1
ATOM 606 O O . LEU A 1 79 ? 2.013 35.264 -29.516 1.00 68.38 79 LEU A O 1
ATOM 610 N N . THR A 1 80 ? 1.318 34.242 -31.386 1.00 66.88 80 THR A N 1
ATOM 611 C CA . THR A 1 80 ? 2.270 33.125 -31.287 1.00 66.88 80 THR A CA 1
ATOM 612 C C . THR A 1 80 ? 3.720 33.607 -31.419 1.00 66.88 80 THR A C 1
ATOM 614 O O . THR A 1 80 ? 4.590 33.147 -30.675 1.00 66.88 80 THR A O 1
ATOM 617 N N . ALA A 1 81 ? 3.995 34.588 -32.288 1.00 73.44 81 ALA A N 1
ATOM 618 C CA . ALA A 1 81 ? 5.319 35.201 -32.410 1.00 73.44 81 ALA A CA 1
ATOM 619 C C . ALA A 1 81 ? 5.728 35.973 -31.142 1.00 73.44 81 ALA A C 1
ATOM 621 O O . ALA A 1 81 ? 6.861 35.831 -30.675 1.00 73.44 81 ALA A O 1
ATOM 622 N N . GLN A 1 82 ? 4.808 36.733 -30.536 1.00 70.31 82 GLN A N 1
ATOM 623 C CA . GLN A 1 82 ? 5.051 37.436 -29.270 1.00 70.31 82 GLN A CA 1
ATOM 624 C C . GLN A 1 82 ? 5.371 36.459 -28.133 1.00 70.31 82 GLN A C 1
ATOM 626 O O . GLN A 1 82 ? 6.359 36.644 -27.424 1.00 70.31 82 GLN A O 1
ATOM 631 N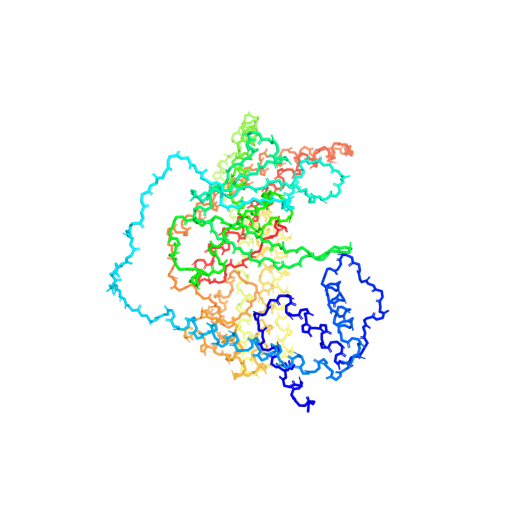 N . ILE A 1 83 ? 4.593 35.380 -28.006 1.00 66.00 83 ILE A N 1
ATOM 632 C CA . ILE A 1 83 ? 4.800 34.353 -26.975 1.00 66.00 83 ILE A CA 1
ATOM 633 C C . ILE A 1 83 ? 6.138 33.627 -27.177 1.00 66.00 83 ILE A C 1
ATOM 635 O O . ILE A 1 83 ? 6.869 33.396 -26.214 1.00 66.00 83 ILE A O 1
ATOM 639 N N . THR A 1 84 ? 6.505 33.315 -28.421 1.00 70.06 84 THR A N 1
ATOM 640 C CA . THR A 1 84 ? 7.784 32.656 -28.737 1.00 70.06 84 THR A CA 1
ATOM 641 C C . THR A 1 84 ? 8.976 33.568 -28.431 1.00 70.06 84 THR A C 1
ATOM 643 O O . THR A 1 84 ? 9.967 33.119 -27.856 1.00 70.06 84 THR A O 1
ATOM 646 N N . THR A 1 85 ? 8.858 34.865 -28.734 1.00 73.62 85 THR A N 1
ATOM 647 C CA . THR A 1 85 ? 9.894 35.870 -28.437 1.00 73.62 85 THR A CA 1
ATOM 648 C C . THR A 1 85 ? 10.069 36.060 -26.929 1.00 73.62 85 THR A C 1
ATOM 650 O O . THR A 1 85 ? 11.195 36.084 -26.437 1.00 73.62 85 THR A O 1
ATOM 653 N N . LEU A 1 86 ? 8.964 36.117 -26.177 1.00 61.91 86 LEU A N 1
ATOM 654 C CA . LEU A 1 86 ? 8.982 36.191 -24.714 1.00 61.91 86 LEU A CA 1
ATOM 655 C C . LEU A 1 86 ? 9.611 34.946 -24.084 1.00 61.91 86 LEU A C 1
ATOM 657 O O . LEU A 1 86 ? 10.426 35.074 -23.176 1.00 61.91 86 LEU A O 1
ATOM 661 N N . LYS A 1 87 ? 9.307 33.749 -24.598 1.00 65.25 87 LYS A N 1
ATOM 662 C CA . LYS A 1 87 ? 9.916 32.495 -24.129 1.00 65.25 87 LYS A CA 1
ATOM 663 C C . LYS A 1 87 ? 11.426 32.460 -24.399 1.00 65.25 87 LYS A C 1
ATOM 665 O O . LYS A 1 87 ? 12.191 32.039 -23.534 1.00 65.25 87 LYS A O 1
ATOM 670 N N . ALA A 1 88 ? 11.865 32.940 -25.565 1.00 66.00 88 ALA A N 1
ATOM 671 C CA . ALA A 1 88 ? 13.286 33.055 -25.894 1.00 66.00 88 ALA A CA 1
ATOM 672 C C . ALA A 1 88 ? 14.007 34.080 -24.997 1.00 66.00 88 ALA A C 1
ATOM 674 O O . ALA A 1 88 ? 15.128 33.831 -24.556 1.00 66.00 88 ALA A O 1
ATOM 675 N N . ALA A 1 89 ? 13.354 35.203 -24.678 1.00 60.50 89 ALA A N 1
ATOM 676 C CA . ALA A 1 89 ? 13.880 36.205 -23.753 1.00 60.50 89 ALA A CA 1
ATOM 677 C C . ALA A 1 89 ? 13.986 35.670 -22.312 1.00 60.50 89 ALA A C 1
ATOM 679 O O . ALA A 1 89 ? 15.015 35.871 -21.670 1.00 60.50 89 ALA A O 1
ATOM 680 N N . LEU A 1 90 ? 12.979 34.927 -21.841 1.00 56.88 90 LEU A N 1
ATOM 681 C CA . LEU A 1 90 ? 12.972 34.256 -20.533 1.00 56.88 90 LEU A CA 1
ATOM 682 C C . LEU A 1 90 ? 14.081 33.207 -20.416 1.00 56.88 90 LEU A C 1
ATOM 684 O O . LEU A 1 90 ? 14.838 33.231 -19.453 1.00 56.88 90 LEU A O 1
ATOM 688 N N . SER A 1 91 ? 14.253 32.358 -21.431 1.00 56.34 91 SER A N 1
ATOM 689 C CA . SER A 1 91 ? 15.333 31.363 -21.454 1.00 56.34 91 SER A CA 1
ATOM 690 C C . SER A 1 91 ? 16.723 32.017 -21.464 1.00 56.34 91 SER A C 1
ATOM 692 O O . SER A 1 91 ? 17.639 31.559 -20.777 1.00 56.34 91 SER A O 1
ATOM 694 N N . LYS A 1 92 ? 16.881 33.142 -22.180 1.00 59.41 92 LYS A N 1
ATOM 695 C CA . LYS A 1 92 ? 18.118 33.935 -22.166 1.00 59.41 92 LYS A CA 1
ATOM 696 C C . LYS A 1 92 ? 18.386 34.538 -20.782 1.00 59.41 92 LYS A C 1
ATOM 698 O O . LYS A 1 92 ? 19.532 34.528 -20.337 1.00 59.41 92 LYS A O 1
ATOM 703 N N . TYR A 1 93 ? 17.347 34.998 -20.090 1.00 48.22 93 TYR A N 1
ATOM 704 C CA . TYR A 1 93 ? 17.440 35.535 -18.732 1.00 48.22 93 TYR A CA 1
ATOM 705 C C . TYR A 1 93 ? 17.802 34.445 -17.706 1.00 48.22 93 TYR A C 1
ATOM 707 O O . TYR A 1 93 ? 18.757 34.612 -16.952 1.00 48.22 93 TYR A O 1
ATOM 715 N N . GLU A 1 94 ? 17.146 33.282 -17.755 1.00 47.22 94 GLU A N 1
ATOM 716 C CA . GLU A 1 94 ? 17.453 32.118 -16.904 1.00 47.22 94 GLU A CA 1
ATOM 717 C C . GLU A 1 94 ? 18.890 31.606 -17.108 1.00 47.22 94 GLU A C 1
ATOM 719 O O . GLU A 1 94 ? 19.559 31.224 -16.148 1.00 47.22 94 GLU A O 1
ATOM 724 N N . SER A 1 95 ? 19.415 31.671 -18.338 1.00 45.66 95 SER A N 1
ATOM 725 C CA . SER A 1 95 ? 20.807 31.299 -18.635 1.00 45.66 95 SER A CA 1
ATOM 726 C C . SER A 1 95 ? 21.850 32.336 -18.182 1.00 45.66 95 SER A C 1
ATOM 728 O O . SER A 1 95 ? 22.996 31.975 -17.909 1.00 45.66 95 SER A O 1
ATOM 730 N N . GLY A 1 96 ? 21.469 33.616 -18.072 1.00 44.25 96 GLY A N 1
ATOM 731 C CA . GLY A 1 96 ? 22.346 34.711 -17.638 1.00 44.25 96 GLY A CA 1
ATOM 732 C C . GLY A 1 96 ? 22.518 34.800 -16.118 1.00 44.25 96 GLY A C 1
ATOM 733 O O . GLY A 1 96 ? 23.573 35.212 -15.640 1.00 44.25 96 GLY A O 1
ATOM 734 N N . VAL A 1 97 ? 21.527 34.342 -15.350 1.00 40.72 97 VAL A N 1
ATOM 735 C CA . VAL A 1 97 ? 21.553 34.357 -13.874 1.00 40.72 97 VAL A CA 1
ATOM 736 C C . VAL A 1 97 ? 22.571 33.359 -13.289 1.00 40.72 97 VAL A C 1
ATOM 738 O O . VAL A 1 97 ? 23.014 33.523 -12.155 1.00 40.72 97 VAL A O 1
ATOM 741 N N . LEU A 1 98 ? 23.045 32.377 -14.068 1.00 37.34 98 LEU A N 1
ATOM 742 C CA . LEU A 1 98 ? 24.052 31.401 -13.621 1.00 37.34 98 LEU A CA 1
ATOM 743 C C . LEU A 1 98 ? 25.517 31.818 -13.853 1.00 37.34 98 LEU A C 1
ATOM 745 O O . LEU A 1 98 ? 26.419 31.048 -13.521 1.00 37.34 98 LEU A O 1
ATOM 749 N N . LYS A 1 99 ? 25.797 33.017 -14.388 1.00 36.50 99 LYS A N 1
ATOM 750 C CA . LYS A 1 99 ? 27.179 33.497 -14.581 1.00 36.50 99 LYS A CA 1
ATOM 751 C C . LYS A 1 99 ? 27.319 35.010 -14.382 1.00 36.50 99 LYS A C 1
ATOM 753 O O . LYS A 1 99 ? 27.370 35.738 -15.363 1.00 36.50 99 LYS A O 1
ATOM 758 N N . HIS A 1 100 ? 27.507 35.476 -13.144 1.00 30.30 100 HIS A N 1
ATOM 759 C CA . HIS A 1 100 ? 28.556 36.474 -12.872 1.00 30.30 100 HIS A CA 1
ATOM 760 C C . HIS A 1 100 ? 28.903 36.599 -11.373 1.00 30.30 100 HIS A C 1
ATOM 762 O O . HIS A 1 100 ? 27.999 36.685 -10.541 1.00 30.30 100 HIS A O 1
ATOM 768 N N . PRO A 1 101 ? 30.202 36.643 -11.014 1.00 36.75 101 PRO A N 1
ATOM 769 C CA . PRO A 1 101 ? 30.667 36.946 -9.669 1.00 36.75 101 PRO A CA 1
ATOM 770 C C . PRO A 1 101 ? 30.909 38.456 -9.458 1.00 36.75 101 PRO A C 1
ATOM 772 O O . PRO A 1 101 ? 31.291 39.174 -10.381 1.00 36.75 101 PRO A O 1
ATOM 775 N N . SER A 1 102 ? 30.790 38.870 -8.190 1.00 30.23 102 SER A N 1
ATOM 776 C CA . SER A 1 102 ? 31.483 39.979 -7.495 1.00 30.23 102 SER A CA 1
ATOM 777 C C . SER A 1 102 ? 31.152 41.469 -7.769 1.00 30.23 102 SER A C 1
ATOM 779 O O . SER A 1 102 ? 31.410 42.006 -8.835 1.00 30.23 102 SER A O 1
ATOM 781 N N . CYS A 1 103 ? 30.738 42.126 -6.670 1.00 26.06 103 CYS A N 1
ATOM 782 C CA . CYS A 1 103 ? 31.243 43.377 -6.062 1.00 26.06 103 CYS A CA 1
ATOM 783 C C . CYS A 1 103 ? 31.183 44.766 -6.754 1.00 26.06 103 CYS A C 1
ATOM 785 O O . CYS A 1 103 ? 31.889 45.057 -7.706 1.00 26.06 103 CYS A O 1
ATOM 787 N N . THR A 1 104 ? 30.471 45.672 -6.059 1.00 30.06 104 THR A N 1
ATOM 788 C CA . THR A 1 104 ? 30.852 47.041 -5.614 1.00 30.06 104 THR A CA 1
ATOM 789 C C . THR A 1 104 ? 31.538 48.032 -6.572 1.00 30.06 104 THR A C 1
ATOM 791 O O . THR A 1 104 ? 32.724 47.910 -6.855 1.00 30.06 104 THR A O 1
ATOM 794 N N . SER A 1 105 ? 30.867 49.162 -6.846 1.00 26.78 105 SER A N 1
ATOM 795 C CA . SER A 1 105 ? 31.243 50.543 -6.439 1.00 26.78 105 SER A CA 1
ATOM 796 C C . SER A 1 105 ? 30.708 51.592 -7.430 1.00 26.78 105 SER A C 1
ATOM 798 O O . SER A 1 105 ? 30.956 51.471 -8.620 1.00 26.78 105 SER A O 1
ATOM 800 N N . PHE A 1 106 ? 29.977 52.604 -6.937 1.00 27.06 106 PHE A N 1
ATOM 801 C CA . PHE A 1 106 ? 30.059 54.034 -7.322 1.00 27.06 106 PHE A CA 1
ATOM 802 C C . PHE A 1 106 ? 28.928 54.829 -6.631 1.00 27.06 106 PHE A C 1
ATOM 804 O O . PHE A 1 106 ? 27.752 54.660 -6.920 1.00 27.06 106 PHE A O 1
ATOM 811 N N . SER A 1 107 ? 29.254 55.522 -5.533 1.00 26.77 107 SER A N 1
ATOM 812 C CA . SER A 1 107 ? 29.237 56.995 -5.391 1.00 26.77 107 SER A CA 1
ATOM 813 C C . SER A 1 107 ? 27.888 57.669 -5.694 1.00 26.77 107 SER A C 1
ATOM 815 O O . SER A 1 107 ? 27.505 57.834 -6.843 1.00 26.77 107 SER A O 1
ATOM 817 N N . LYS A 1 108 ? 27.127 58.057 -4.657 1.00 30.84 108 LYS A N 1
ATOM 818 C CA . LYS A 1 108 ? 27.038 59.451 -4.149 1.00 30.84 108 LYS A CA 1
ATOM 819 C C . LYS A 1 108 ? 26.918 60.497 -5.266 1.00 30.84 108 LYS A C 1
ATOM 821 O O . LYS A 1 108 ? 27.918 60.774 -5.918 1.00 30.84 108 LYS A O 1
ATOM 826 N N . ASN A 1 109 ? 25.752 61.144 -5.369 1.00 26.45 109 ASN A N 1
ATOM 827 C CA . ASN A 1 109 ? 25.592 62.608 -5.387 1.00 26.45 109 ASN A CA 1
ATOM 828 C C . ASN A 1 109 ? 24.101 63.004 -5.428 1.00 26.45 109 ASN A C 1
ATOM 830 O O . ASN A 1 109 ? 23.284 62.279 -5.977 1.00 26.45 109 ASN A O 1
ATOM 834 N N . TYR A 1 110 ? 23.790 64.173 -4.857 1.00 27.03 110 TYR A N 1
ATOM 835 C CA . TYR A 1 110 ? 22.484 64.858 -4.797 1.00 27.03 110 TYR A CA 1
ATOM 836 C C . TYR A 1 110 ? 21.513 64.485 -3.666 1.00 27.03 110 TYR A C 1
ATOM 838 O O . TYR A 1 110 ? 20.406 64.006 -3.869 1.00 27.03 110 TYR A O 1
ATOM 846 N N . LEU A 1 111 ? 21.889 64.879 -2.449 1.00 31.34 111 LEU A N 1
ATOM 847 C CA . LEU A 1 111 ? 20.938 65.362 -1.444 1.00 31.34 111 LEU A CA 1
ATOM 848 C C . LEU A 1 111 ? 21.554 66.593 -0.775 1.00 31.34 111 LEU A C 1
ATOM 850 O O . LEU A 1 111 ? 22.411 66.450 0.096 1.00 31.34 111 LEU A O 1
ATOM 854 N N . LYS A 1 112 ? 21.146 67.800 -1.192 1.00 28.02 112 LYS A N 1
ATOM 855 C CA . LYS A 1 112 ? 21.227 69.009 -0.355 1.00 28.02 112 LYS A CA 1
ATOM 856 C C . LYS A 1 112 ? 20.395 70.180 -0.899 1.00 28.02 112 LYS A C 1
ATOM 858 O O . LYS A 1 112 ? 20.416 70.469 -2.090 1.00 28.02 112 LYS A O 1
ATOM 863 N N . SER A 1 113 ? 19.798 70.891 0.063 1.00 26.20 113 SER A N 1
ATOM 864 C CA . SER A 1 113 ? 18.986 72.124 0.011 1.00 26.20 113 SER A CA 1
ATOM 865 C C . SER A 1 113 ? 17.523 71.917 -0.419 1.00 26.20 113 SER A C 1
ATOM 867 O O . SER A 1 113 ? 17.275 71.251 -1.409 1.00 26.20 113 SER A O 1
ATOM 869 N N . SER A 1 114 ? 16.494 72.365 0.311 1.00 30.38 114 SER A N 1
ATOM 870 C CA . SER A 1 114 ? 16.365 73.517 1.222 1.00 30.38 114 SER A CA 1
ATOM 871 C C . SER A 1 114 ? 15.388 73.273 2.401 1.00 30.38 114 SER A C 1
ATOM 873 O O . SER A 1 114 ? 14.601 72.331 2.406 1.00 30.38 114 SER A O 1
ATOM 875 N N . THR A 1 115 ? 15.487 74.134 3.417 1.00 32.19 115 THR A N 1
ATOM 876 C CA . THR A 1 115 ? 14.859 74.155 4.759 1.00 32.19 115 THR A CA 1
ATOM 877 C C . THR A 1 115 ? 13.327 74.385 4.806 1.00 32.19 115 THR A C 1
ATOM 879 O O . THR A 1 115 ? 12.764 74.908 3.846 1.00 32.19 115 THR A O 1
ATOM 882 N N . PRO A 1 116 ? 12.634 74.021 5.918 1.00 37.50 116 PRO A N 1
ATOM 883 C CA . PRO A 1 116 ? 11.168 74.020 6.026 1.00 37.50 116 PRO A CA 1
ATOM 884 C C . PRO A 1 116 ? 10.582 75.300 6.660 1.00 37.50 116 PRO A C 1
ATOM 886 O O . PRO A 1 116 ? 11.088 75.793 7.665 1.00 37.50 116 PRO A O 1
ATOM 889 N N . SER A 1 117 ? 9.457 75.788 6.131 1.00 32.38 117 SER A N 1
ATOM 890 C CA . SER A 1 117 ? 8.549 76.725 6.819 1.00 32.38 117 SER A CA 1
ATOM 891 C C . SER A 1 117 ? 7.578 75.959 7.743 1.00 32.38 117 SER A C 1
ATOM 893 O O . SER A 1 117 ? 7.165 74.854 7.383 1.00 32.38 117 SER A O 1
ATOM 895 N N . PRO A 1 118 ? 7.157 76.502 8.905 1.00 47.56 118 PRO A N 1
ATOM 896 C CA . PRO A 1 118 ? 6.532 75.712 9.976 1.00 47.56 118 PRO A CA 1
ATOM 897 C C . PRO A 1 118 ? 5.027 75.440 9.803 1.00 47.56 118 PRO A C 1
ATOM 899 O O . PRO A 1 118 ? 4.437 74.741 10.626 1.00 47.56 118 PRO A O 1
ATOM 902 N N . HIS A 1 119 ? 4.397 75.921 8.729 1.00 47.22 119 HIS A N 1
ATOM 903 C CA . HIS A 1 119 ? 3.016 75.573 8.397 1.00 47.22 119 HIS A CA 1
ATOM 904 C C . HIS A 1 119 ? 2.947 74.974 6.993 1.00 47.22 119 HIS A C 1
ATOM 906 O O . HIS A 1 119 ? 3.450 75.581 6.044 1.00 47.22 119 HIS A O 1
ATOM 912 N N . PRO A 1 120 ? 2.372 73.769 6.846 1.00 57.78 120 PRO A N 1
ATOM 913 C CA . PRO A 1 120 ? 2.378 73.081 5.572 1.00 57.78 120 PRO A CA 1
ATOM 914 C C . PRO A 1 120 ? 1.347 73.784 4.666 1.00 57.78 120 PRO A C 1
ATOM 916 O O . PRO A 1 120 ? 0.160 73.863 4.987 1.00 57.78 120 PRO A O 1
ATOM 919 N N . VAL A 1 121 ? 1.824 74.364 3.561 1.00 64.06 121 VAL A N 1
ATOM 920 C CA . VAL A 1 121 ? 1.022 75.161 2.616 1.00 64.06 121 VAL A CA 1
ATOM 921 C C . VAL A 1 121 ? 0.292 74.215 1.665 1.00 64.06 121 VAL A C 1
ATOM 923 O O . VAL A 1 121 ? 0.879 73.243 1.183 1.00 64.06 121 VAL A O 1
ATOM 926 N N . VAL A 1 122 ? -0.993 74.465 1.396 1.00 66.44 122 VAL A N 1
ATOM 927 C CA . VAL A 1 122 ? -1.770 73.660 0.439 1.00 66.44 122 VAL A CA 1
ATOM 928 C C . VAL A 1 122 ? -1.247 73.928 -0.972 1.00 66.44 122 VAL A C 1
ATOM 930 O O . VAL A 1 122 ? -1.340 75.043 -1.471 1.00 66.44 122 VAL A O 1
ATOM 933 N N . VAL A 1 123 ? -0.699 72.895 -1.609 1.00 72.31 123 VAL A N 1
ATOM 934 C CA . VAL A 1 123 ? -0.138 72.951 -2.967 1.00 72.31 123 VAL A CA 1
ATOM 935 C C . VAL A 1 123 ? -1.239 72.786 -4.010 1.00 72.31 123 VAL A C 1
ATOM 937 O O . VAL A 1 123 ? -1.244 73.467 -5.031 1.00 72.31 123 VAL A O 1
ATOM 940 N N . LYS A 1 124 ? -2.182 71.867 -3.772 1.00 73.50 124 LYS A N 1
ATOM 941 C CA . LYS A 1 124 ? -3.298 71.603 -4.688 1.00 73.50 124 LYS A CA 1
ATOM 942 C C . LYS A 1 124 ? -4.497 71.065 -3.922 1.00 73.50 124 LYS A C 1
ATOM 944 O O . LYS A 1 124 ? -4.331 70.275 -2.993 1.00 73.50 124 LYS A O 1
ATOM 949 N N . SER A 1 125 ? -5.702 71.453 -4.318 1.00 76.31 125 SER A N 1
ATOM 950 C CA . SER A 1 125 ? -6.932 70.948 -3.714 1.00 76.31 125 SER A CA 1
ATOM 951 C C . SER A 1 125 ? -8.027 70.716 -4.747 1.00 76.31 125 SER A C 1
ATOM 953 O O . SER A 1 125 ? -8.033 71.325 -5.815 1.00 76.31 125 SER A O 1
ATOM 955 N N . GLY A 1 126 ? -8.940 69.792 -4.453 1.00 78.38 126 GLY A N 1
ATOM 956 C CA . GLY A 1 126 ? -10.045 69.478 -5.351 1.00 78.38 126 GLY A CA 1
ATOM 957 C C . GLY A 1 126 ? -10.900 68.310 -4.880 1.00 78.38 126 GLY A C 1
ATOM 958 O O . GLY A 1 126 ? -10.611 67.663 -3.873 1.00 78.38 126 GLY A O 1
ATOM 959 N N . TYR A 1 127 ? -11.969 68.039 -5.623 1.00 74.44 127 TYR A N 1
ATOM 960 C CA . TYR A 1 127 ? -12.868 66.922 -5.357 1.00 74.44 127 TYR A CA 1
ATOM 961 C C . TYR A 1 127 ? -12.474 65.695 -6.178 1.00 74.44 127 TYR A C 1
ATOM 963 O O . TYR A 1 127 ? -12.335 65.772 -7.395 1.00 74.44 127 TYR A O 1
ATOM 971 N N . LEU A 1 128 ? -12.327 64.552 -5.511 1.00 74.12 128 LEU A N 1
ATOM 972 C CA . LEU A 1 128 ? -11.991 63.272 -6.129 1.00 74.12 128 LEU A CA 1
ATOM 973 C C . LEU A 1 128 ? -12.947 62.178 -5.654 1.00 74.12 128 LEU A C 1
ATOM 975 O O . LEU A 1 128 ? -13.365 62.142 -4.495 1.00 74.12 128 LEU A O 1
ATOM 979 N N . ASN A 1 129 ? -13.292 61.266 -6.559 1.00 69.31 129 ASN A N 1
ATOM 980 C CA . ASN A 1 129 ? -14.101 60.099 -6.232 1.00 69.31 129 ASN A CA 1
ATOM 981 C C . ASN A 1 129 ? -13.232 59.054 -5.537 1.00 69.31 129 ASN A C 1
ATOM 983 O O . ASN A 1 129 ? -12.361 58.450 -6.155 1.00 69.31 129 ASN A O 1
ATOM 987 N N . LYS A 1 130 ? -13.489 58.820 -4.250 1.00 70.25 130 LYS A N 1
ATOM 988 C CA . LYS A 1 130 ? -12.821 57.777 -3.472 1.00 70.25 130 LYS A CA 1
ATOM 989 C C . LYS A 1 130 ? -13.709 56.541 -3.395 1.00 70.25 130 LYS A C 1
ATOM 991 O O . LYS A 1 130 ? -14.913 56.632 -3.135 1.00 70.25 130 LYS A O 1
ATOM 996 N N . TRP A 1 131 ? -13.096 55.380 -3.582 1.00 61.41 131 TRP A N 1
ATOM 997 C CA . TRP A 1 131 ? -13.748 54.103 -3.350 1.00 61.41 131 TRP A CA 1
ATOM 998 C C . TRP A 1 131 ? -14.010 53.897 -1.849 1.00 61.41 131 TRP A C 1
ATOM 1000 O O . TRP A 1 131 ? -13.149 54.183 -1.012 1.00 61.41 131 TRP A O 1
ATOM 1010 N N . LYS A 1 132 ? -15.222 53.457 -1.496 1.00 57.31 132 LYS A N 1
ATOM 1011 C CA . LYS A 1 132 ? -15.626 53.210 -0.109 1.00 57.31 132 LYS A CA 1
ATOM 1012 C C . LYS A 1 132 ? -16.067 51.759 0.040 1.00 57.31 132 LYS A C 1
ATOM 1014 O O . LYS A 1 132 ? -17.132 51.399 -0.459 1.00 57.31 132 LYS A O 1
ATOM 1019 N N . ASP A 1 133 ? -15.300 50.986 0.800 1.00 45.31 133 ASP A N 1
ATOM 1020 C CA . ASP A 1 133 ? -15.769 49.713 1.335 1.00 45.31 133 ASP A CA 1
ATOM 1021 C C . ASP A 1 133 ? -16.885 49.954 2.352 1.00 45.31 133 ASP A C 1
ATOM 1023 O O . ASP A 1 133 ? -16.774 50.816 3.232 1.00 45.31 133 ASP A O 1
ATOM 1027 N N . ARG A 1 134 ? -17.985 49.209 2.233 1.00 49.69 134 ARG A N 1
ATOM 1028 C CA . ARG A 1 134 ? -18.988 49.128 3.298 1.00 49.69 134 ARG A CA 1
ATOM 1029 C C . ARG A 1 134 ? -18.841 47.790 4.001 1.00 49.69 134 ARG A C 1
ATOM 1031 O O . ARG A 1 134 ? -18.888 46.746 3.364 1.00 49.69 134 ARG A O 1
ATOM 1038 N N . ALA A 1 135 ? -18.719 47.846 5.323 1.00 42.91 135 ALA A N 1
ATOM 1039 C CA . ALA A 1 135 ? -18.930 46.688 6.166 1.00 42.91 135 ALA A CA 1
ATOM 1040 C C . ALA A 1 135 ? -20.423 46.322 6.104 1.00 42.91 135 ALA A C 1
ATOM 1042 O O . ALA A 1 135 ? -21.253 47.082 6.591 1.00 42.91 135 ALA A O 1
ATOM 1043 N N . ILE A 1 136 ? -20.713 45.170 5.490 1.00 43.59 136 ILE A N 1
ATOM 1044 C CA . ILE A 1 136 ? -21.913 44.344 5.694 1.00 43.59 136 ILE A CA 1
ATOM 1045 C C . ILE A 1 136 ? -23.234 44.969 5.185 1.00 43.59 136 ILE A C 1
ATOM 1047 O O . ILE A 1 136 ? -23.789 45.884 5.783 1.00 43.59 136 ILE A O 1
ATOM 1051 N N . GLY A 1 137 ? -23.793 44.417 4.097 1.00 36.84 137 GLY A N 1
ATOM 1052 C CA . GLY A 1 137 ? -25.200 44.626 3.714 1.00 36.84 137 GLY A CA 1
ATOM 1053 C C . GLY A 1 137 ? -25.451 44.731 2.205 1.00 36.84 137 GLY A C 1
ATOM 1054 O O . GLY A 1 137 ? -24.811 45.516 1.511 1.00 36.84 137 GLY A O 1
ATOM 1055 N N . TRP A 1 138 ? -26.412 43.945 1.716 1.00 36.00 138 TRP A N 1
ATOM 1056 C CA . TRP A 1 138 ? -26.829 43.749 0.321 1.00 36.00 138 TRP A CA 1
ATOM 1057 C C . TRP A 1 138 ? -27.324 45.027 -0.394 1.00 36.00 138 TRP A C 1
ATOM 1059 O O . TRP A 1 138 ? -28.515 45.236 -0.600 1.00 36.00 138 TRP A O 1
ATOM 1069 N N . SER A 1 139 ? -26.401 45.899 -0.804 1.00 36.53 139 SER A N 1
ATOM 1070 C CA . SER A 1 139 ? -26.623 46.983 -1.772 1.00 36.53 139 SER A CA 1
ATOM 1071 C C . SER A 1 139 ? -25.269 47.410 -2.353 1.00 36.53 139 SER A C 1
ATOM 1073 O O . SER A 1 139 ? -24.330 47.661 -1.600 1.00 36.53 139 SER A O 1
ATOM 1075 N N . GLY A 1 140 ? -25.153 47.456 -3.684 1.00 43.16 140 GLY A N 1
ATOM 1076 C CA . GLY A 1 140 ? -23.886 47.534 -4.426 1.00 43.16 140 GLY A CA 1
ATOM 1077 C C . GLY A 1 140 ? -22.873 48.620 -4.010 1.00 43.16 140 GLY A C 1
ATOM 1078 O O . GLY A 1 140 ? -23.180 49.616 -3.343 1.00 43.16 140 GLY A O 1
ATOM 1079 N N . THR A 1 141 ? -21.625 48.402 -4.439 1.00 49.25 141 THR A N 1
ATOM 1080 C CA . THR A 1 141 ? -20.457 49.278 -4.245 1.00 49.25 141 THR A CA 1
ATOM 1081 C C . THR A 1 141 ? -20.697 50.683 -4.815 1.00 49.25 141 THR A C 1
ATOM 1083 O O . THR A 1 141 ? -21.278 50.838 -5.888 1.00 49.25 141 THR A O 1
ATOM 1086 N N . LYS A 1 142 ? -20.264 51.744 -4.110 1.00 57.25 142 LYS A N 1
ATOM 1087 C CA . LYS A 1 142 ? -20.496 53.137 -4.544 1.00 57.25 142 LYS A CA 1
ATOM 1088 C C . LYS A 1 142 ? -19.257 54.014 -4.346 1.00 57.25 142 LYS A C 1
ATOM 1090 O O . LYS A 1 142 ? -18.719 54.099 -3.244 1.00 57.25 142 LYS A O 1
ATOM 1095 N N . TRP A 1 143 ? -18.834 54.692 -5.413 1.00 62.94 143 TRP A N 1
ATOM 1096 C CA . TRP A 1 143 ? -17.820 55.751 -5.376 1.00 62.94 143 TRP A CA 1
ATOM 1097 C C . TRP A 1 143 ? -18.403 56.997 -4.705 1.00 62.94 143 TRP A C 1
ATOM 1099 O O . TRP A 1 143 ? -19.535 57.384 -4.995 1.00 62.94 143 TRP A O 1
ATOM 1109 N N . GLY A 1 144 ? -17.656 57.607 -3.784 1.00 68.38 144 GLY A N 1
ATOM 1110 C CA . GLY A 1 144 ? -18.080 58.821 -3.089 1.00 68.38 144 GLY A CA 1
ATOM 1111 C C . GLY A 1 144 ? -17.124 59.978 -3.347 1.00 68.38 144 GLY A C 1
ATOM 1112 O O . GLY A 1 144 ? -15.921 59.831 -3.146 1.00 68.38 144 GLY A O 1
ATOM 1113 N N . VAL A 1 145 ? -17.661 61.140 -3.721 1.00 73.44 145 VAL A N 1
ATOM 1114 C CA . VAL A 1 145 ? -16.884 62.377 -3.879 1.00 73.44 145 VAL A CA 1
ATOM 1115 C C . VAL A 1 145 ? -16.324 62.810 -2.519 1.00 73.44 145 VAL A C 1
ATOM 1117 O O . VAL A 1 145 ? -17.042 62.821 -1.512 1.00 73.44 145 VAL A O 1
ATOM 1120 N N . ARG A 1 146 ? -15.034 63.136 -2.463 1.00 78.19 146 ARG A N 1
ATOM 1121 C CA . ARG A 1 146 ? -14.333 63.644 -1.277 1.00 78.19 146 ARG A CA 1
ATOM 1122 C C . ARG A 1 146 ? -13.461 64.825 -1.653 1.00 78.19 146 ARG A C 1
ATOM 1124 O O . ARG A 1 146 ? -12.896 64.842 -2.741 1.00 78.19 146 ARG A O 1
ATOM 1131 N N . TYR A 1 147 ? -13.344 65.783 -0.743 1.00 77.38 147 TYR A N 1
ATOM 1132 C CA . TYR A 1 147 ? -12.419 66.893 -0.912 1.00 77.38 147 TYR A CA 1
ATOM 1133 C C . TYR A 1 147 ? -11.032 66.461 -0.449 1.00 77.38 147 TYR A C 1
ATOM 1135 O O . TYR A 1 147 ? -10.889 65.903 0.641 1.00 77.38 147 TYR A O 1
ATOM 1143 N N . ILE A 1 148 ? -10.027 66.671 -1.290 1.00 80.00 148 ILE A N 1
ATOM 1144 C CA . ILE A 1 148 ? -8.650 66.262 -1.040 1.00 80.00 148 ILE A CA 1
ATOM 1145 C C . ILE A 1 148 ? -7.752 67.492 -1.122 1.00 80.00 148 ILE A C 1
ATOM 1147 O O . ILE A 1 148 ? -7.854 68.278 -2.064 1.00 80.00 148 ILE A O 1
ATOM 1151 N N . THR A 1 149 ? -6.866 67.650 -0.141 1.00 77.81 149 THR A N 1
ATOM 1152 C CA . THR A 1 149 ? -5.839 68.695 -0.108 1.00 77.81 149 THR A CA 1
ATOM 1153 C C . THR A 1 149 ? -4.459 68.051 -0.052 1.00 77.81 149 THR A C 1
ATOM 1155 O O . THR A 1 149 ? -4.169 67.219 0.809 1.00 77.81 149 THR A O 1
ATOM 1158 N N . LEU A 1 150 ? -3.603 68.413 -1.006 1.00 77.62 150 LEU A N 1
ATOM 1159 C CA . LEU A 1 150 ? -2.197 68.040 -1.023 1.00 77.62 150 LEU A CA 1
ATOM 1160 C C . LEU A 1 150 ? -1.392 69.181 -0.418 1.00 77.62 150 LEU A C 1
ATOM 1162 O O . LEU A 1 150 ? -1.495 70.323 -0.866 1.00 77.62 150 LEU A O 1
ATOM 1166 N N . THR A 1 151 ? -0.594 68.864 0.591 1.00 77.81 151 THR A N 1
ATOM 1167 C CA . THR A 1 151 ? 0.177 69.854 1.338 1.00 77.81 151 THR A CA 1
ATOM 1168 C C . THR A 1 151 ? 1.673 69.735 1.004 1.00 77.81 151 THR A C 1
ATOM 1170 O O . THR A 1 151 ? 2.130 68.676 0.568 1.00 77.81 151 THR A O 1
ATOM 1173 N N . SER A 1 152 ? 2.433 70.826 1.142 1.00 62.41 152 SER A N 1
ATOM 1174 C CA . SER A 1 152 ? 3.840 70.945 0.709 1.00 62.41 152 SER A CA 1
ATOM 1175 C C . SER A 1 152 ? 4.817 69.987 1.403 1.00 62.41 152 SER A C 1
ATOM 1177 O O . SER A 1 152 ? 5.921 69.763 0.917 1.00 62.41 152 SER A O 1
ATOM 1179 N N . ASP A 1 153 ? 4.402 69.372 2.507 1.00 67.44 153 ASP A N 1
ATOM 1180 C CA . ASP A 1 153 ? 5.116 68.324 3.242 1.00 67.44 153 ASP A CA 1
ATOM 1181 C C . ASP A 1 153 ? 4.981 66.919 2.609 1.00 67.44 153 ASP A C 1
ATOM 1183 O O . ASP A 1 153 ? 5.541 65.944 3.126 1.00 67.44 153 ASP A O 1
ATOM 1187 N N . GLY A 1 154 ? 4.257 66.811 1.488 1.00 67.94 154 GLY A N 1
ATOM 1188 C CA . GLY A 1 154 ? 3.968 65.553 0.801 1.00 67.94 154 GLY A CA 1
ATOM 1189 C C . GLY A 1 154 ? 2.822 64.775 1.444 1.00 67.94 154 GLY A C 1
ATOM 1190 O O . GLY A 1 154 ? 2.746 63.555 1.295 1.00 67.94 154 GLY A O 1
ATOM 1191 N N . THR A 1 155 ? 1.944 65.452 2.185 1.00 75.06 155 THR A N 1
ATOM 1192 C CA . THR A 1 155 ? 0.822 64.827 2.885 1.00 75.06 155 THR A CA 1
ATOM 1193 C C . THR A 1 155 ? -0.505 65.116 2.178 1.00 75.06 155 THR A C 1
ATOM 1195 O O . THR A 1 155 ? -0.869 66.268 1.931 1.00 75.06 155 THR A O 1
ATOM 1198 N N . LEU A 1 156 ? -1.249 64.053 1.875 1.00 79.00 156 LEU A N 1
ATOM 1199 C CA . LEU A 1 156 ? -2.583 64.072 1.288 1.00 79.00 156 LEU A CA 1
ATOM 1200 C C . LEU A 1 156 ? -3.642 63.955 2.391 1.00 79.00 156 LEU A C 1
ATOM 1202 O O . LEU A 1 156 ? -3.751 62.929 3.063 1.00 79.00 156 LEU A O 1
ATOM 1206 N N . LYS A 1 157 ? -4.452 64.990 2.577 1.00 78.69 157 LYS A N 1
ATOM 1207 C CA . LYS A 1 157 ? -5.556 65.006 3.543 1.00 78.69 157 LYS A CA 1
ATOM 1208 C C . LYS A 1 157 ? -6.876 64.851 2.804 1.00 78.69 157 LYS A C 1
ATOM 1210 O O . LYS A 1 157 ? -7.049 65.448 1.745 1.00 78.69 157 LYS A O 1
ATOM 1215 N N . TYR A 1 158 ? -7.812 64.075 3.352 1.00 80.44 158 TYR A N 1
ATOM 1216 C CA . TYR A 1 158 ? -9.172 64.016 2.812 1.00 80.44 158 TYR A CA 1
ATOM 1217 C C . TYR A 1 158 ? -10.226 64.410 3.846 1.00 80.44 158 TYR A C 1
ATOM 1219 O O . TYR A 1 158 ? -10.210 63.955 4.992 1.00 80.44 158 TYR A O 1
ATOM 1227 N N . SER A 1 159 ? -11.190 65.200 3.388 1.00 75.38 159 SER A N 1
ATOM 1228 C CA . SER A 1 159 ? -12.320 65.720 4.159 1.00 75.38 159 SER A CA 1
ATOM 1229 C C . SER A 1 159 ? -13.644 65.362 3.478 1.00 75.38 159 SER A C 1
ATOM 1231 O O . SER A 1 159 ? -13.674 64.930 2.317 1.00 75.38 159 SER A O 1
ATOM 1233 N N . ALA A 1 160 ? -14.759 65.461 4.207 1.00 71.00 160 ALA A N 1
ATOM 1234 C CA . ALA A 1 160 ? -16.070 65.220 3.610 1.00 71.00 160 ALA A CA 1
ATOM 1235 C C . ALA A 1 160 ? -16.477 66.398 2.717 1.00 71.00 160 ALA A C 1
ATOM 1237 O O . ALA A 1 160 ? -16.943 66.172 1.601 1.00 71.00 160 ALA A O 1
ATOM 1238 N N . SER A 1 161 ? -16.224 67.619 3.191 1.00 70.56 161 SER A N 1
ATOM 1239 C CA . SER A 1 161 ? -16.435 68.877 2.475 1.00 70.56 161 SER A CA 1
ATOM 1240 C C . SER A 1 161 ? -15.193 69.775 2.557 1.00 70.56 161 SER A C 1
ATOM 1242 O O . SER A 1 161 ? -14.314 69.567 3.392 1.00 70.56 161 SER A O 1
ATOM 1244 N N . HIS A 1 162 ? -15.125 70.786 1.692 1.00 70.31 162 HIS A N 1
ATOM 1245 C CA . HIS A 1 162 ? -14.101 71.837 1.705 1.00 70.31 162 HIS A CA 1
ATOM 1246 C C . HIS A 1 162 ? -14.169 72.753 2.942 1.00 70.31 162 HIS A C 1
ATOM 1248 O O . HIS A 1 162 ? -13.188 73.420 3.252 1.00 70.31 162 HIS A O 1
ATOM 1254 N N . SER A 1 163 ? -15.308 72.770 3.643 1.00 65.81 163 SER A N 1
ATOM 1255 C CA . SER A 1 163 ? -15.562 73.566 4.851 1.00 65.81 163 SER A CA 1
ATOM 1256 C C . SER A 1 163 ? -15.146 72.875 6.159 1.00 65.81 163 SER A C 1
ATOM 1258 O O . SER A 1 163 ? -15.246 73.483 7.221 1.00 65.81 163 SER A O 1
ATOM 1260 N N . ASP A 1 164 ? -14.718 71.607 6.109 1.00 68.38 164 ASP A N 1
ATOM 1261 C CA . ASP A 1 164 ? -14.309 70.859 7.303 1.00 68.38 164 ASP A CA 1
ATOM 1262 C C . ASP A 1 164 ? -12.913 71.303 7.765 1.00 68.38 164 ASP A C 1
ATOM 1264 O O . ASP A 1 164 ? -11.926 71.156 7.039 1.00 68.38 164 ASP A O 1
ATOM 1268 N N . THR A 1 165 ? -12.812 71.780 9.006 1.00 58.62 165 THR A N 1
ATOM 1269 C CA . THR A 1 165 ? -11.555 72.231 9.626 1.00 58.62 165 THR A CA 1
ATOM 1270 C C . THR A 1 165 ? -10.628 71.082 10.036 1.00 58.62 165 THR A C 1
ATOM 1272 O O . THR A 1 165 ? -9.413 71.271 10.098 1.00 58.62 165 THR A O 1
ATOM 1275 N N . ALA A 1 166 ? -11.166 69.878 10.263 1.00 64.62 166 ALA A N 1
ATOM 1276 C CA . ALA A 1 166 ? -10.401 68.681 10.614 1.00 64.62 166 ALA A CA 1
ATOM 1277 C C . ALA A 1 166 ? -10.496 67.603 9.511 1.00 64.62 166 ALA A C 1
ATOM 1279 O O . ALA A 1 166 ? -11.603 67.211 9.129 1.00 64.62 166 ALA A O 1
ATOM 1280 N N . PRO A 1 167 ? -9.363 67.081 8.996 1.00 71.94 167 PRO A N 1
ATOM 1281 C CA . PRO A 1 167 ? -9.382 66.030 7.986 1.00 71.94 167 PRO A CA 1
ATOM 1282 C C . PRO A 1 167 ? -9.832 64.698 8.592 1.00 71.94 167 PRO A C 1
ATOM 1284 O O . PRO A 1 167 ? -9.471 64.351 9.714 1.00 71.94 167 PRO A O 1
ATOM 1287 N N . ARG A 1 168 ? -10.580 63.904 7.820 1.00 70.94 168 ARG A N 1
ATOM 1288 C CA . ARG A 1 168 ? -11.037 62.573 8.256 1.00 70.94 168 ARG A CA 1
ATOM 1289 C C . ARG A 1 168 ? -9.906 61.559 8.322 1.00 70.94 168 ARG A C 1
ATOM 1291 O O . ARG A 1 168 ? -9.939 60.676 9.170 1.00 70.94 168 ARG A O 1
ATOM 1298 N N . ALA A 1 169 ? -8.944 61.654 7.411 1.00 70.00 169 ALA A N 1
ATOM 1299 C CA . ALA A 1 169 ? -7.633 61.061 7.615 1.00 70.00 169 ALA A CA 1
ATOM 1300 C C . ALA A 1 169 ? -6.577 61.763 6.763 1.00 70.00 169 ALA A C 1
ATOM 1302 O O . ALA A 1 169 ? -6.871 62.482 5.801 1.00 70.00 169 ALA A O 1
ATOM 1303 N N . THR A 1 170 ? -5.336 61.501 7.142 1.00 71.62 170 THR A N 1
ATOM 1304 C CA . THR A 1 170 ? -4.136 62.133 6.620 1.00 71.62 170 THR A CA 1
ATOM 1305 C C . THR A 1 170 ? -3.198 61.021 6.159 1.00 71.62 170 THR A C 1
ATOM 1307 O O . THR A 1 170 ? -2.859 60.141 6.946 1.00 71.62 170 THR A O 1
ATOM 1310 N N . LEU A 1 171 ? -2.815 61.027 4.884 1.00 69.81 171 LEU A N 1
ATOM 1311 C CA . LEU A 1 171 ? -1.936 60.036 4.265 1.00 69.81 171 LEU A CA 1
ATOM 1312 C C . LEU A 1 171 ? -0.633 60.716 3.836 1.00 69.81 171 LEU A C 1
ATOM 1314 O O . LEU A 1 171 ? -0.649 61.623 3.012 1.00 69.81 171 LEU A O 1
ATOM 1318 N N . THR A 1 172 ? 0.507 60.275 4.355 1.00 72.94 172 THR A N 1
ATOM 1319 C CA . THR A 1 172 ? 1.815 60.775 3.910 1.00 72.94 172 THR A CA 1
ATOM 1320 C C . THR A 1 172 ? 2.245 60.034 2.644 1.00 72.94 172 THR A C 1
ATOM 1322 O O . THR A 1 172 ? 2.387 58.817 2.674 1.00 72.94 172 THR A O 1
ATOM 1325 N N . LEU A 1 173 ? 2.487 60.753 1.545 1.00 68.75 173 LEU A N 1
ATOM 1326 C CA . LEU A 1 173 ? 2.898 60.186 0.249 1.00 68.75 173 LEU A CA 1
ATOM 1327 C C . LEU A 1 173 ? 4.410 59.926 0.148 1.00 68.75 173 LEU A C 1
ATOM 1329 O O . LEU A 1 173 ? 4.920 59.546 -0.905 1.00 68.75 173 LEU A O 1
ATOM 1333 N N . LYS A 1 174 ? 5.157 60.127 1.239 1.00 63.88 174 LYS A N 1
ATOM 1334 C CA . LYS A 1 174 ? 6.578 59.776 1.292 1.00 63.88 174 LYS A CA 1
ATOM 1335 C C . LYS A 1 174 ? 6.708 58.264 1.110 1.00 63.88 174 LYS A C 1
ATOM 1337 O O . LYS A 1 174 ? 6.216 57.508 1.945 1.00 63.88 174 LYS A O 1
ATOM 1342 N N . ARG A 1 175 ? 7.430 57.845 0.063 1.00 63.09 175 ARG A N 1
ATOM 1343 C CA . ARG A 1 175 ? 7.625 56.431 -0.322 1.00 63.09 175 ARG A CA 1
ATOM 1344 C C . ARG A 1 175 ? 6.339 55.751 -0.799 1.00 63.09 175 ARG A C 1
ATOM 1346 O O . ARG A 1 175 ? 6.110 54.582 -0.499 1.00 63.09 175 ARG A O 1
ATOM 1353 N N . CYS A 1 176 ? 5.503 56.481 -1.526 1.00 63.50 176 CYS A N 1
ATOM 1354 C CA . CYS A 1 176 ? 4.374 55.904 -2.238 1.00 63.50 176 CYS A CA 1
ATOM 1355 C C . CYS A 1 176 ? 4.634 55.883 -3.746 1.00 63.50 176 CYS A C 1
ATOM 1357 O O . CYS A 1 176 ? 5.177 56.844 -4.284 1.00 63.50 176 CYS A O 1
ATOM 1359 N N . ALA A 1 177 ? 4.229 54.805 -4.413 1.00 64.12 177 ALA A N 1
ATOM 1360 C CA . ALA A 1 177 ? 4.191 54.717 -5.868 1.00 64.12 177 ALA A CA 1
ATOM 1361 C C . ALA A 1 177 ? 2.757 54.969 -6.343 1.00 64.12 177 ALA A C 1
ATOM 1363 O O . ALA A 1 177 ? 1.800 54.528 -5.701 1.00 64.12 177 ALA A O 1
ATOM 1364 N N . VAL A 1 178 ? 2.599 55.696 -7.446 1.00 64.56 178 VAL A N 1
ATOM 1365 C CA . VAL A 1 178 ? 1.295 55.926 -8.074 1.00 64.56 178 VAL A CA 1
ATOM 1366 C C . VAL A 1 178 ? 1.245 55.083 -9.335 1.00 64.56 178 VAL A C 1
ATOM 1368 O O . VAL A 1 178 ? 2.070 55.271 -10.224 1.00 64.56 178 VAL A O 1
ATOM 1371 N N . LYS A 1 179 ? 0.287 54.161 -9.406 1.00 62.47 179 LYS A N 1
ATOM 1372 C CA . LYS A 1 179 ? -0.020 53.426 -10.630 1.00 62.47 179 LYS A CA 1
ATOM 1373 C C . LYS A 1 179 ? -1.189 54.108 -11.318 1.00 62.47 179 LYS A C 1
ATOM 1375 O O . LYS A 1 179 ? -2.212 54.375 -10.682 1.00 62.47 179 LYS A O 1
ATOM 1380 N N . ASP A 1 180 ? -1.028 54.391 -12.601 1.00 67.12 180 ASP A N 1
ATOM 1381 C CA . ASP A 1 180 ? -2.147 54.779 -13.448 1.00 67.12 180 ASP A CA 1
ATOM 1382 C C . ASP A 1 180 ? -2.905 53.505 -13.845 1.00 67.12 180 ASP A C 1
ATOM 1384 O O . ASP A 1 180 ? -2.370 52.651 -14.550 1.00 67.12 180 ASP A O 1
ATOM 1388 N N . ASP A 1 181 ? -4.134 53.357 -13.350 1.00 63.59 181 ASP A N 1
ATOM 1389 C CA . ASP A 1 181 ? -5.011 52.226 -13.674 1.00 63.59 181 ASP A CA 1
ATOM 1390 C C . ASP A 1 181 ? -5.904 52.543 -14.893 1.00 63.59 181 ASP A C 1
ATOM 1392 O O . ASP A 1 181 ? -6.867 51.827 -15.189 1.00 63.59 181 ASP A O 1
ATOM 1396 N N . GLY A 1 182 ? -5.602 53.624 -15.620 1.00 72.19 182 GLY A N 1
ATOM 1397 C CA . GLY A 1 182 ? -6.269 54.005 -16.854 1.00 72.19 182 GLY A CA 1
ATOM 1398 C C . GLY A 1 182 ? -7.580 54.753 -16.618 1.00 72.19 182 GLY A C 1
ATOM 1399 O O . GLY A 1 182 ? -7.697 55.625 -15.750 1.00 72.19 182 GLY A O 1
ATOM 1400 N N . HIS A 1 183 ? -8.590 54.495 -17.456 1.00 67.94 183 HIS A N 1
ATOM 1401 C CA . HIS A 1 183 ? -9.856 55.238 -17.429 1.00 67.94 183 HIS A CA 1
ATOM 1402 C C . HIS A 1 183 ? -11.054 54.316 -17.282 1.00 67.94 183 HIS A C 1
ATOM 1404 O O . HIS A 1 183 ? -11.183 53.312 -17.980 1.00 67.94 183 HIS A O 1
ATOM 1410 N N . LYS A 1 184 ? -11.996 54.715 -16.426 1.00 60.84 184 LYS A N 1
ATOM 1411 C CA . LYS A 1 184 ? -13.270 54.025 -16.248 1.00 60.84 184 LYS A CA 1
ATOM 1412 C C . LYS A 1 184 ? -14.397 54.878 -16.821 1.00 60.84 184 LYS A C 1
ATOM 1414 O O . LYS A 1 184 ? -14.653 55.987 -16.351 1.00 60.84 184 LYS A O 1
ATOM 1419 N N . ALA A 1 185 ? -15.068 54.367 -17.850 1.00 55.03 185 ALA A N 1
ATOM 1420 C CA . ALA A 1 185 ? -16.237 55.011 -18.438 1.00 55.03 185 ALA A CA 1
ATOM 1421 C C . ALA A 1 185 ? -17.504 54.569 -17.694 1.00 55.03 185 ALA A C 1
ATOM 1423 O O . ALA A 1 185 ? -17.780 53.379 -17.568 1.00 55.03 185 ALA A O 1
ATOM 1424 N N . THR A 1 186 ? -18.276 55.528 -17.191 1.00 56.72 186 THR A N 1
ATOM 1425 C CA . THR A 1 186 ? -19.641 55.307 -16.682 1.00 56.72 186 THR A CA 1
ATOM 1426 C C . THR A 1 186 ? -20.594 56.135 -17.543 1.00 56.72 186 THR A C 1
ATOM 1428 O O . THR A 1 186 ? -20.153 57.135 -18.100 1.00 56.72 186 THR A O 1
ATOM 1431 N N . LYS A 1 187 ? -21.864 55.722 -17.710 1.00 44.78 187 LYS A N 1
ATOM 1432 C CA . LYS A 1 187 ? -22.858 56.377 -18.594 1.00 44.78 187 LYS A CA 1
ATOM 1433 C C . LYS A 1 187 ? -22.744 57.917 -18.549 1.00 44.78 187 LYS A C 1
ATOM 1435 O O . LYS A 1 187 ? -23.185 58.531 -17.586 1.00 44.78 187 LYS A O 1
ATOM 1440 N N . GLY A 1 188 ? -22.131 58.505 -19.582 1.00 56.62 188 GLY A N 1
ATOM 1441 C CA . GLY A 1 188 ? -21.972 59.955 -19.763 1.00 56.62 188 GLY A CA 1
ATOM 1442 C C . GLY A 1 188 ? -20.663 60.607 -19.280 1.00 56.62 188 GLY A C 1
ATOM 1443 O O . GLY A 1 188 ? -20.495 61.802 -19.497 1.00 56.62 188 GLY A O 1
ATOM 1444 N N . SER A 1 189 ? -19.712 59.902 -18.649 1.00 61.38 189 SER A N 1
ATOM 1445 C CA . SER A 1 189 ? -18.441 60.505 -18.186 1.00 61.38 189 SER A CA 1
ATOM 1446 C C . SER A 1 189 ? -17.271 59.509 -18.134 1.00 61.38 189 SER A C 1
ATOM 1448 O O . SER A 1 189 ? -17.441 58.351 -17.741 1.00 61.38 189 SER A O 1
ATOM 1450 N N . ARG A 1 190 ? -16.061 59.959 -18.506 1.00 61.50 190 ARG A N 1
ATOM 1451 C CA . ARG A 1 190 ? -14.804 59.203 -18.336 1.00 61.50 190 ARG A CA 1
ATOM 1452 C C . ARG A 1 190 ? -14.071 59.704 -17.096 1.00 61.50 190 ARG A C 1
ATOM 1454 O O . ARG A 1 190 ? -13.825 60.899 -16.975 1.00 61.50 190 ARG A O 1
ATOM 1461 N N . PHE A 1 191 ? -13.703 58.792 -16.204 1.00 66.25 191 PHE A N 1
ATOM 1462 C CA . PHE A 1 191 ? -12.910 59.099 -15.016 1.00 66.25 191 PHE A CA 1
ATOM 1463 C C . PHE A 1 191 ? -11.516 58.494 -15.156 1.00 66.25 191 PHE A C 1
ATOM 1465 O O . PHE A 1 191 ? -11.403 57.312 -15.472 1.00 66.25 191 PHE A O 1
ATOM 1472 N N . HIS A 1 192 ? -10.475 59.283 -14.895 1.00 69.38 192 HIS A N 1
ATOM 1473 C CA . HIS A 1 192 ? -9.114 58.774 -14.726 1.00 69.38 192 HIS A CA 1
ATOM 1474 C C . HIS A 1 192 ? -8.994 58.126 -13.343 1.00 69.38 192 HIS A C 1
ATOM 1476 O O . HIS A 1 192 ? -9.419 58.722 -12.350 1.00 69.38 192 HIS A O 1
ATOM 1482 N N . VAL A 1 193 ? -8.456 56.908 -13.282 1.00 67.75 193 VAL A N 1
ATOM 1483 C CA . VAL A 1 193 ? -8.322 56.135 -12.046 1.00 67.75 193 VAL A CA 1
ATOM 1484 C C . VAL A 1 193 ? -6.846 55.895 -11.788 1.00 67.75 193 VAL A C 1
ATOM 1486 O O . VAL A 1 193 ? -6.150 55.339 -12.624 1.00 67.75 193 VAL A O 1
ATOM 1489 N N . PHE A 1 194 ? -6.383 56.303 -10.614 1.00 63.22 194 PHE A N 1
ATOM 1490 C CA . PHE A 1 194 ? -5.025 56.050 -10.160 1.00 63.22 194 PHE A CA 1
ATOM 1491 C C . PHE A 1 194 ? -5.066 55.402 -8.779 1.00 63.22 194 PHE A C 1
ATOM 1493 O O . PHE A 1 194 ? -5.897 55.759 -7.936 1.00 63.22 194 PHE A O 1
ATOM 1500 N N . SER A 1 195 ? -4.148 54.471 -8.548 1.00 67.56 195 SER A N 1
ATOM 1501 C CA . SER A 1 195 ? -3.985 53.769 -7.279 1.00 67.56 195 SER A CA 1
ATOM 1502 C C . SER A 1 195 ? -2.662 54.154 -6.634 1.00 67.56 195 SER A C 1
ATOM 1504 O O . SER A 1 195 ? -1.637 54.292 -7.299 1.00 67.56 195 SER A O 1
ATOM 1506 N N . ILE A 1 196 ? -2.688 54.362 -5.319 1.00 67.06 196 ILE A N 1
ATOM 1507 C CA . ILE A 1 196 ? -1.513 54.753 -4.537 1.00 67.06 196 ILE A CA 1
ATOM 1508 C C . ILE A 1 196 ? -1.078 53.551 -3.699 1.00 67.06 196 ILE A C 1
ATOM 1510 O O . ILE A 1 196 ? -1.857 53.047 -2.889 1.00 67.06 196 ILE A O 1
ATOM 1514 N N . TYR A 1 197 ? 0.174 53.136 -3.861 1.00 61.50 197 TYR A N 1
ATOM 1515 C CA . TYR A 1 197 ? 0.799 52.012 -3.163 1.00 61.50 197 TYR A CA 1
ATOM 1516 C C . TYR A 1 197 ? 1.890 52.514 -2.222 1.00 61.50 197 TYR A C 1
ATOM 1518 O O . TYR A 1 197 ? 2.486 53.561 -2.464 1.00 61.50 197 TYR A O 1
ATOM 1526 N N . ARG A 1 198 ? 2.172 51.784 -1.140 1.00 58.44 198 ARG A N 1
ATOM 1527 C CA . ARG A 1 198 ? 3.259 52.101 -0.200 1.00 58.44 198 ARG A CA 1
ATOM 1528 C C . ARG A 1 198 ? 4.463 51.205 -0.495 1.00 58.44 198 ARG A C 1
ATOM 1530 O O . ARG A 1 198 ? 4.300 49.995 -0.550 1.00 58.44 198 ARG A O 1
ATOM 1537 N N . ARG A 1 199 ? 5.651 51.794 -0.638 1.00 57.78 199 ARG A N 1
ATOM 1538 C CA . ARG A 1 199 ? 6.921 51.089 -0.870 1.00 57.78 199 ARG A CA 1
ATOM 1539 C C . ARG A 1 199 ? 7.498 50.583 0.464 1.00 57.78 199 ARG A C 1
ATOM 1541 O O . ARG A 1 199 ? 7.540 51.345 1.440 1.00 57.78 199 ARG A O 1
ATOM 1548 N N . GLU A 1 200 ? 7.916 49.317 0.532 1.00 52.12 200 GLU A N 1
ATOM 1549 C CA . GLU A 1 200 ? 8.574 48.748 1.721 1.00 52.12 200 GLU A CA 1
ATOM 1550 C C . GLU A 1 200 ? 10.018 49.264 1.893 1.00 52.12 200 GLU A C 1
ATOM 1552 O O . GLU A 1 200 ? 10.618 49.855 0.993 1.00 52.12 200 GLU A O 1
ATOM 1557 N N . LYS A 1 201 ? 10.575 49.123 3.106 1.00 45.72 201 LYS A N 1
ATOM 1558 C CA . LYS A 1 201 ? 11.957 49.535 3.407 1.00 45.72 201 LYS A CA 1
ATOM 1559 C C . LYS A 1 201 ? 12.932 48.586 2.697 1.00 45.72 201 LYS A C 1
ATOM 1561 O O . LYS A 1 201 ? 13.142 47.485 3.185 1.00 45.72 201 LYS A O 1
ATOM 1566 N N . GLY A 1 202 ? 13.569 49.051 1.624 1.00 50.94 202 GLY A N 1
ATOM 1567 C CA . GLY A 1 202 ? 14.639 48.315 0.935 1.00 50.94 202 GLY A CA 1
ATOM 1568 C C . GLY A 1 202 ? 14.629 48.461 -0.586 1.00 50.94 202 GLY A C 1
ATOM 1569 O O . GLY A 1 202 ? 15.680 48.306 -1.193 1.00 50.94 202 GLY A O 1
ATOM 1570 N N . ALA A 1 203 ? 13.490 48.831 -1.177 1.00 45.78 203 ALA A N 1
ATOM 1571 C CA . ALA A 1 203 ? 13.362 48.987 -2.623 1.00 45.78 203 ALA A CA 1
ATOM 1572 C C . ALA A 1 203 ? 14.125 50.219 -3.147 1.00 45.78 203 ALA A C 1
ATOM 1574 O O . ALA A 1 203 ? 14.140 51.286 -2.516 1.00 45.78 203 ALA A O 1
ATOM 1575 N N . SER A 1 204 ? 14.759 50.028 -4.303 1.00 43.25 204 SER A N 1
ATOM 1576 C CA . SER A 1 204 ? 15.568 50.985 -5.062 1.00 43.25 204 SER A CA 1
ATOM 1577 C C . SER A 1 204 ? 14.932 52.384 -5.167 1.00 43.25 204 SER A C 1
ATOM 1579 O O . SER A 1 204 ? 13.712 52.574 -5.164 1.00 43.25 204 SER A O 1
ATOM 1581 N N . SER A 1 205 ? 15.774 53.419 -5.249 1.00 45.97 205 SER A N 1
ATOM 1582 C CA . SER A 1 205 ? 15.332 54.802 -5.464 1.00 45.97 205 SER A CA 1
ATOM 1583 C C . SER A 1 205 ? 14.839 55.075 -6.890 1.00 45.97 205 SER A C 1
ATOM 1585 O O . SER A 1 205 ? 14.213 56.114 -7.097 1.00 45.97 205 SER A O 1
ATOM 1587 N N . ASN A 1 206 ? 15.081 54.168 -7.844 1.00 45.03 206 ASN A N 1
ATOM 1588 C CA . ASN A 1 206 ? 14.675 54.324 -9.239 1.00 45.03 206 ASN A CA 1
ATOM 1589 C C . ASN A 1 206 ? 13.335 53.622 -9.526 1.00 45.03 206 ASN A C 1
ATOM 1591 O O . ASN A 1 206 ? 13.213 52.431 -9.269 1.00 45.03 206 ASN A O 1
ATOM 1595 N N . PRO A 1 207 ? 12.329 54.333 -10.069 1.00 45.28 207 PRO A N 1
ATOM 1596 C CA . PRO A 1 207 ? 11.003 53.776 -10.352 1.00 45.28 207 PRO A CA 1
ATOM 1597 C C . PRO A 1 207 ? 10.939 52.830 -11.565 1.00 45.28 207 PRO A C 1
ATOM 1599 O O . PRO A 1 207 ? 9.899 52.217 -11.770 1.00 45.28 207 PRO A O 1
ATOM 1602 N N . GLU A 1 208 ? 12.005 52.717 -12.364 1.00 44.62 208 GLU A N 1
ATOM 1603 C CA . GLU A 1 208 ? 12.061 51.832 -13.544 1.00 44.62 208 GLU A CA 1
ATOM 1604 C C . GLU A 1 208 ? 12.620 50.429 -13.233 1.00 44.62 208 GLU A C 1
ATOM 1606 O O . GLU A 1 208 ? 12.450 49.523 -14.043 1.00 44.62 208 GLU A O 1
ATOM 1611 N N . ASP A 1 209 ? 13.231 50.233 -12.056 1.00 45.34 209 ASP A N 1
ATOM 1612 C CA . ASP A 1 209 ? 13.847 48.959 -11.641 1.00 45.34 209 ASP A CA 1
ATOM 1613 C C . ASP A 1 209 ? 12.899 48.058 -10.817 1.00 45.34 209 ASP A C 1
ATOM 1615 O O . ASP A 1 209 ? 13.281 46.961 -10.404 1.00 45.34 209 ASP A O 1
ATOM 1619 N N . ASP A 1 210 ? 11.668 48.508 -10.553 1.00 41.41 210 ASP A N 1
ATOM 1620 C CA . ASP A 1 210 ? 10.694 47.769 -9.745 1.00 41.41 210 ASP A CA 1
ATOM 1621 C C . ASP A 1 210 ? 10.081 46.624 -10.594 1.00 41.41 210 ASP A C 1
ATOM 1623 O O . ASP A 1 210 ? 9.208 46.839 -11.438 1.00 41.41 210 ASP A O 1
ATOM 1627 N N . VAL A 1 211 ? 10.536 45.384 -10.368 1.00 47.38 211 VAL A N 1
ATOM 1628 C CA . VAL A 1 211 ? 9.874 44.152 -10.843 1.00 47.38 211 VAL A CA 1
ATOM 1629 C C . VAL A 1 211 ? 8.453 44.112 -10.258 1.00 47.38 211 VAL A C 1
ATOM 1631 O O . VAL A 1 211 ? 8.273 44.404 -9.075 1.00 47.38 211 VAL A O 1
ATOM 1634 N N . GLU A 1 212 ? 7.439 43.740 -11.054 1.00 46.31 212 GLU A N 1
ATOM 1635 C CA . GLU A 1 212 ? 6.011 43.728 -10.653 1.00 46.31 212 GLU A CA 1
ATOM 1636 C C . GLU A 1 212 ? 5.717 42.960 -9.339 1.00 46.31 212 GLU A C 1
ATOM 1638 O O . GLU A 1 212 ? 4.675 43.185 -8.720 1.00 46.31 212 GLU A O 1
ATOM 1643 N N . ASP A 1 213 ? 6.647 42.120 -8.878 1.00 44.22 213 ASP A N 1
ATOM 1644 C CA . ASP A 1 213 ? 6.547 41.294 -7.673 1.00 44.22 213 ASP A CA 1
ATOM 1645 C C . ASP A 1 213 ? 6.863 42.020 -6.344 1.00 44.22 213 ASP A C 1
ATOM 1647 O O . ASP A 1 213 ? 6.502 41.509 -5.283 1.00 44.22 213 ASP A O 1
ATOM 1651 N N . GLU A 1 214 ? 7.476 43.216 -6.347 1.00 45.19 214 GLU A N 1
ATOM 1652 C CA . GLU A 1 214 ? 7.732 44.000 -5.112 1.00 45.19 214 GLU A CA 1
ATOM 1653 C C . GLU A 1 214 ? 6.598 44.978 -4.742 1.00 45.19 214 GLU A C 1
ATOM 1655 O O . GLU A 1 214 ? 6.659 45.713 -3.749 1.00 45.19 214 GLU A O 1
ATOM 1660 N N . ILE A 1 215 ? 5.506 44.971 -5.506 1.00 45.31 215 ILE A N 1
ATOM 1661 C CA . ILE A 1 215 ? 4.304 45.741 -5.197 1.00 45.31 215 ILE A CA 1
ATOM 1662 C C . ILE A 1 215 ? 3.422 44.866 -4.310 1.00 45.31 215 ILE A C 1
ATOM 1664 O O . ILE A 1 215 ? 2.705 44.011 -4.810 1.00 45.31 215 ILE A O 1
ATOM 1668 N N . VAL A 1 216 ? 3.426 45.079 -2.990 1.00 48.69 216 VAL A N 1
ATOM 1669 C CA . VAL A 1 216 ? 2.445 44.433 -2.100 1.00 48.69 216 VAL A CA 1
ATOM 1670 C C . VAL A 1 216 ? 1.101 45.143 -2.291 1.00 48.69 216 VAL A C 1
ATOM 1672 O O . VAL A 1 216 ? 0.930 46.269 -1.802 1.00 48.69 216 VAL A O 1
ATOM 1675 N N . PRO A 1 217 ? 0.109 44.554 -2.983 1.00 47.75 217 PRO A N 1
ATOM 1676 C CA . PRO A 1 217 ? -1.211 45.146 -2.982 1.00 47.75 217 PRO A CA 1
ATOM 1677 C C . PRO A 1 217 ? -1.765 45.085 -1.556 1.00 47.75 217 PRO A C 1
ATOM 1679 O O . PRO A 1 217 ? -1.603 44.091 -0.843 1.00 47.75 217 PRO A O 1
ATOM 1682 N N . LEU A 1 218 ? -2.493 46.125 -1.147 1.00 47.31 218 LEU A N 1
ATOM 1683 C CA . LEU A 1 218 ? -3.447 46.050 -0.037 1.00 47.31 218 LEU A CA 1
ATOM 1684 C C . LEU A 1 218 ? -4.606 45.121 -0.457 1.00 47.31 218 LEU A C 1
ATOM 1686 O O . LEU A 1 218 ? -5.744 45.555 -0.600 1.00 47.31 218 LEU A O 1
ATOM 1690 N N . MET A 1 219 ? -4.310 43.855 -0.761 1.00 47.12 219 MET A N 1
ATOM 1691 C CA . MET A 1 219 ? -5.312 42.871 -1.136 1.00 47.12 219 MET A CA 1
ATOM 1692 C C . MET A 1 219 ? -6.117 42.503 0.103 1.00 47.12 219 MET A C 1
ATOM 1694 O O . MET A 1 219 ? -5.562 42.200 1.163 1.00 47.12 219 MET A O 1
ATOM 1698 N N . SER A 1 220 ? -7.438 42.491 -0.059 1.00 51.03 220 SER A N 1
ATOM 1699 C CA . SER A 1 220 ? -8.343 41.768 0.822 1.00 51.03 220 SER A CA 1
ATOM 1700 C C . SER A 1 220 ? -7.880 40.313 0.875 1.00 51.03 220 SER A C 1
ATOM 1702 O O . SER A 1 220 ? -8.120 39.539 -0.052 1.00 51.03 220 SER A O 1
ATOM 1704 N N . LYS A 1 221 ? -7.152 39.944 1.929 1.00 57.66 221 LYS A N 1
ATOM 1705 C CA . LYS A 1 221 ? -6.783 38.551 2.160 1.00 57.66 221 LYS A CA 1
ATOM 1706 C C . LYS A 1 221 ? -8.060 37.812 2.534 1.00 57.66 221 LYS A C 1
ATOM 1708 O O . LYS A 1 221 ? -8.705 38.145 3.527 1.00 57.66 221 LYS A O 1
ATOM 1713 N N . VAL A 1 222 ? -8.447 36.853 1.706 1.00 67.38 222 VAL A N 1
ATOM 1714 C CA . VAL A 1 222 ? -9.546 35.940 2.015 1.00 67.38 222 VAL A CA 1
ATOM 1715 C C . VAL A 1 222 ? -9.161 35.080 3.222 1.00 67.38 222 VAL A C 1
ATOM 1717 O O . VAL A 1 222 ? -7.980 34.811 3.451 1.00 67.38 222 VAL A O 1
ATOM 1720 N N . SER A 1 223 ? -10.139 34.692 4.042 1.00 68.88 223 SER A N 1
ATOM 1721 C CA . SER A 1 223 ? -9.873 33.874 5.228 1.00 68.88 223 SER A CA 1
ATOM 1722 C C . SER A 1 223 ? -9.215 32.546 4.837 1.00 68.88 223 SER A C 1
ATOM 1724 O O . SER A 1 223 ? -9.565 31.952 3.821 1.00 68.88 223 SER A O 1
ATOM 1726 N N . PHE A 1 224 ? -8.297 32.049 5.670 1.00 64.81 224 PHE A N 1
ATOM 1727 C CA . PHE A 1 224 ? -7.511 30.835 5.394 1.00 64.81 224 PHE A CA 1
ATOM 1728 C C . PHE A 1 224 ? -8.335 29.542 5.242 1.00 64.81 224 PHE A C 1
ATOM 1730 O O . PHE A 1 224 ? -7.844 28.573 4.671 1.00 64.81 224 PHE A O 1
ATOM 1737 N N . LEU A 1 225 ? -9.569 29.521 5.754 1.00 70.62 225 LEU A N 1
ATOM 1738 C CA . LEU A 1 225 ? -10.530 28.422 5.585 1.00 70.62 225 LEU A CA 1
ATOM 1739 C C . LEU A 1 225 ? -11.592 28.715 4.513 1.00 70.62 225 LEU A C 1
ATOM 1741 O O . LEU A 1 225 ? -12.515 27.929 4.337 1.00 70.62 225 LEU A O 1
ATOM 1745 N N . SER A 1 226 ? -11.515 29.867 3.838 1.00 73.12 226 SER A N 1
ATOM 1746 C CA . SER A 1 226 ? -12.446 30.192 2.757 1.00 73.12 226 SER A CA 1
ATOM 1747 C C . SER A 1 226 ? -12.037 29.487 1.468 1.00 73.12 226 SER A C 1
ATOM 1749 O O . SER A 1 226 ? -10.853 29.394 1.151 1.00 73.12 226 SER A O 1
ATOM 1751 N N . GLU A 1 227 ? -13.034 29.057 0.702 1.00 63.12 227 GLU A N 1
ATOM 1752 C CA . GLU A 1 227 ? -12.883 28.330 -0.565 1.00 63.12 227 GLU A CA 1
ATOM 1753 C C . GLU A 1 227 ? -12.067 29.103 -1.626 1.00 63.12 227 GLU A C 1
ATOM 1755 O O . GLU A 1 227 ? -11.496 28.510 -2.532 1.00 63.12 227 GLU A O 1
ATOM 1760 N N . GLY A 1 228 ? -11.962 30.434 -1.500 1.00 56.88 228 GLY A N 1
ATOM 1761 C CA . GLY A 1 228 ? -11.162 31.285 -2.391 1.00 56.88 228 GLY A CA 1
ATOM 1762 C C . GLY A 1 228 ? -9.691 31.453 -1.988 1.00 56.88 228 GLY A C 1
ATOM 1763 O O . GLY A 1 228 ? -8.967 32.193 -2.658 1.00 56.88 228 GLY A O 1
ATOM 1764 N N . GLY A 1 229 ? -9.251 30.850 -0.878 1.00 58.16 229 GLY A N 1
ATOM 1765 C CA . GLY A 1 229 ? -7.866 30.913 -0.408 1.00 58.16 229 GLY A CA 1
ATOM 1766 C C . GLY A 1 229 ? -6.939 30.009 -1.221 1.00 58.16 229 GLY A C 1
ATOM 1767 O O . GLY A 1 229 ? -7.304 28.898 -1.584 1.00 58.16 229 GLY A O 1
ATOM 1768 N N . GLY A 1 230 ? -5.717 30.469 -1.509 1.00 60.44 230 GLY A N 1
ATOM 1769 C CA . GLY A 1 230 ? -4.697 29.619 -2.140 1.00 60.44 230 GLY A CA 1
ATOM 1770 C C . GLY A 1 230 ? -4.300 28.426 -1.255 1.00 60.44 230 GLY A C 1
ATOM 1771 O O . GLY A 1 230 ? -4.536 28.469 -0.049 1.00 60.44 230 GLY A O 1
ATOM 1772 N N . ASN A 1 231 ? -3.663 27.399 -1.838 1.00 58.53 231 ASN A N 1
ATOM 1773 C CA . ASN A 1 231 ? -3.233 26.172 -1.143 1.00 58.53 231 ASN A CA 1
ATOM 1774 C C . ASN A 1 231 ? -2.506 26.472 0.183 1.00 58.53 231 ASN A C 1
ATOM 1776 O O . ASN A 1 231 ? -1.407 27.029 0.182 1.00 58.53 231 ASN A O 1
ATOM 1780 N N . GLN A 1 232 ? -3.119 26.092 1.309 1.00 66.81 232 GLN A N 1
ATOM 1781 C CA . GLN A 1 232 ? -2.568 26.291 2.652 1.00 66.81 232 GLN A CA 1
ATOM 1782 C C . GLN A 1 232 ? -1.950 25.011 3.219 1.00 66.81 232 GLN A C 1
ATOM 1784 O O . GLN A 1 232 ? -2.311 23.893 2.861 1.00 66.81 232 GLN A O 1
ATOM 1789 N N . ASN A 1 233 ? -1.024 25.185 4.162 1.00 69.38 233 ASN A N 1
ATOM 1790 C CA . ASN A 1 233 ? -0.372 24.089 4.867 1.00 69.38 233 ASN A CA 1
ATOM 1791 C C . ASN A 1 233 ? -1.082 23.787 6.201 1.00 69.38 233 ASN A C 1
ATOM 1793 O O . ASN A 1 233 ? -0.844 24.458 7.205 1.00 69.38 233 ASN A O 1
ATOM 1797 N N . TYR A 1 234 ? -1.915 22.743 6.232 1.00 74.50 234 TYR A N 1
ATOM 1798 C CA . TYR A 1 234 ? -2.689 22.339 7.418 1.00 74.50 234 TYR A CA 1
ATOM 1799 C C . TYR A 1 234 ? -1.952 21.383 8.371 1.00 74.50 234 TYR A C 1
ATOM 1801 O O . TYR A 1 234 ? -2.560 20.851 9.300 1.00 74.50 234 TYR A O 1
ATOM 1809 N N . ARG A 1 235 ? -0.636 21.175 8.206 1.00 74.75 235 ARG A N 1
ATOM 1810 C CA . ARG A 1 235 ? 0.153 20.263 9.063 1.00 74.75 235 ARG A CA 1
ATOM 1811 C C . ARG A 1 235 ? 0.008 20.561 10.557 1.00 74.75 235 ARG A C 1
ATOM 1813 O O . ARG A 1 235 ? -0.090 19.636 11.354 1.00 74.75 235 ARG A O 1
ATOM 1820 N N . GLY A 1 236 ? -0.039 21.839 10.937 1.00 74.88 236 GLY A N 1
ATOM 1821 C CA . GLY A 1 236 ? -0.226 22.241 12.335 1.00 74.88 236 GLY A CA 1
ATOM 1822 C C . GLY A 1 236 ? -1.596 21.846 12.894 1.00 74.88 236 GLY A C 1
ATOM 1823 O O . GLY A 1 236 ? -1.677 21.358 14.018 1.00 74.88 236 GLY A O 1
ATOM 1824 N N . LEU A 1 237 ? -2.655 21.990 12.090 1.00 73.69 237 LEU A N 1
ATOM 1825 C CA . LEU A 1 237 ? -4.013 21.587 12.458 1.00 73.69 237 LEU A CA 1
ATOM 1826 C C . LEU A 1 237 ? -4.118 20.062 12.593 1.00 73.69 237 LEU A C 1
ATOM 1828 O O . LEU A 1 237 ? -4.708 19.578 13.551 1.00 73.69 237 LEU A O 1
ATOM 1832 N N . LEU A 1 238 ? -3.497 19.313 11.678 1.00 70.12 238 LEU A N 1
ATOM 1833 C CA . LEU A 1 238 ? -3.455 17.849 11.729 1.00 70.12 238 LEU A CA 1
ATOM 1834 C C . LEU A 1 238 ? -2.692 17.338 12.956 1.00 70.12 238 LEU A C 1
ATOM 1836 O O . LEU A 1 238 ? -3.176 16.444 13.646 1.00 70.12 238 LEU A O 1
ATOM 1840 N N . ASN A 1 239 ? -1.544 17.939 13.279 1.00 78.81 239 ASN A N 1
ATOM 1841 C CA . ASN A 1 239 ? -0.796 17.598 14.491 1.00 78.81 239 ASN A CA 1
ATOM 1842 C C . ASN A 1 239 ? -1.616 17.893 15.753 1.00 78.81 239 ASN A C 1
ATOM 1844 O O . ASN A 1 239 ? -1.646 17.082 16.675 1.00 78.81 239 ASN A O 1
ATOM 1848 N N . LEU A 1 240 ? -2.318 19.030 15.786 1.00 75.56 240 LEU A N 1
ATOM 1849 C CA . LEU A 1 240 ? -3.195 19.388 16.897 1.00 75.56 240 LEU A CA 1
ATOM 1850 C C . LEU A 1 240 ? -4.380 18.421 17.019 1.00 75.56 240 LEU A C 1
ATOM 1852 O O . LEU A 1 240 ? -4.680 17.976 18.122 1.00 75.56 240 LEU A O 1
ATOM 1856 N N . ALA A 1 241 ? -5.019 18.055 15.907 1.00 69.19 241 ALA A N 1
ATOM 1857 C CA . ALA A 1 241 ? -6.105 17.082 15.889 1.00 69.19 241 ALA A CA 1
ATOM 1858 C C . ALA A 1 241 ? -5.632 15.709 16.384 1.00 69.19 241 ALA A C 1
ATOM 1860 O O . ALA A 1 241 ? -6.308 15.104 17.209 1.00 69.19 241 ALA A O 1
ATOM 1861 N N . ALA A 1 242 ? -4.446 15.256 15.966 1.00 68.81 242 ALA A N 1
ATOM 1862 C CA . ALA A 1 242 ? -3.847 14.019 16.460 1.00 68.81 242 ALA A CA 1
ATOM 1863 C C . ALA A 1 242 ? -3.595 14.071 17.977 1.00 68.81 242 ALA A C 1
ATOM 1865 O O . ALA A 1 242 ? -3.934 13.125 18.685 1.00 68.81 242 ALA A O 1
ATOM 1866 N N . ILE A 1 243 ? -3.067 15.186 18.497 1.00 76.94 243 ILE A N 1
ATOM 1867 C CA . ILE A 1 243 ? -2.859 15.373 19.942 1.00 76.94 243 ILE A CA 1
ATOM 1868 C C . ILE A 1 243 ? -4.194 15.354 20.689 1.00 76.94 243 ILE A C 1
ATOM 1870 O O . ILE A 1 243 ? -4.338 14.609 21.654 1.00 76.94 243 ILE A O 1
ATOM 1874 N N . ILE A 1 244 ? -5.181 16.137 20.244 1.00 74.00 244 ILE A N 1
ATOM 1875 C CA . ILE A 1 244 ? -6.506 16.198 20.877 1.00 74.00 244 ILE A CA 1
ATOM 1876 C C . ILE A 1 244 ? -7.166 14.824 20.857 1.00 74.00 244 ILE A C 1
ATOM 1878 O O . ILE A 1 244 ? -7.759 14.426 21.849 1.00 74.00 244 ILE A O 1
ATOM 1882 N N . LEU A 1 245 ? -7.035 14.079 19.766 1.00 66.25 245 LEU A N 1
ATOM 1883 C CA . LEU A 1 245 ? -7.594 12.743 19.623 1.00 66.25 245 LEU A CA 1
ATOM 1884 C C . LEU A 1 245 ? -6.920 11.752 20.575 1.00 66.25 245 LEU A C 1
ATOM 1886 O O . LEU A 1 245 ? -7.624 11.022 21.268 1.00 66.25 245 LEU A O 1
ATOM 1890 N N . ILE A 1 246 ? -5.591 11.768 20.698 1.00 69.62 246 ILE A N 1
ATOM 1891 C CA . ILE A 1 246 ? -4.875 10.935 21.678 1.00 69.62 246 ILE A CA 1
ATOM 1892 C C . ILE A 1 246 ? -5.304 11.296 23.105 1.00 69.62 246 ILE A C 1
ATOM 1894 O O . ILE A 1 246 ? -5.654 10.414 23.884 1.00 69.62 246 ILE A O 1
ATOM 1898 N N . VAL A 1 247 ? -5.333 12.586 23.444 1.00 74.31 247 VAL A N 1
ATOM 1899 C CA . VAL A 1 247 ? -5.669 13.071 24.793 1.00 74.31 247 VAL A CA 1
ATOM 1900 C C . VAL A 1 247 ? -7.143 12.827 25.133 1.00 74.31 247 VAL A C 1
ATOM 1902 O O . VAL A 1 247 ? -7.463 12.406 26.240 1.00 74.31 247 VAL A O 1
ATOM 1905 N N . SER A 1 248 ? -8.054 13.037 24.182 1.00 63.41 248 SER A N 1
ATOM 1906 C CA . SER A 1 248 ? -9.497 12.841 24.362 1.00 63.41 248 SER A CA 1
ATOM 1907 C C . SER A 1 248 ? -9.847 11.365 24.522 1.00 63.41 248 SER A C 1
ATOM 1909 O O . SER A 1 248 ? -10.666 11.017 25.374 1.00 63.41 248 SER A O 1
ATOM 1911 N N . ASN A 1 249 ? -9.181 10.487 23.768 1.00 64.06 249 ASN A N 1
ATOM 1912 C CA . ASN A 1 249 ? -9.373 9.048 23.894 1.00 64.06 249 ASN A CA 1
ATOM 1913 C C . ASN A 1 249 ? -8.545 8.442 25.032 1.00 64.06 249 ASN A C 1
ATOM 1915 O O . ASN A 1 249 ? -8.847 7.326 25.435 1.00 64.06 249 ASN A O 1
ATOM 1919 N N . PHE A 1 250 ? -7.584 9.161 25.628 1.00 72.06 250 PHE A N 1
ATOM 1920 C CA . PHE A 1 250 ? -6.843 8.690 26.805 1.00 72.06 250 PHE A CA 1
ATOM 1921 C C . PHE A 1 250 ? -7.777 8.326 27.958 1.00 72.06 250 PHE A C 1
ATOM 1923 O O . PHE A 1 250 ? -7.553 7.335 28.643 1.00 72.06 250 PHE A O 1
ATOM 1930 N N . ARG A 1 251 ? -8.871 9.078 28.134 1.00 70.06 251 ARG A N 1
ATOM 1931 C CA . ARG A 1 251 ? -9.914 8.725 29.102 1.00 70.06 251 ARG A CA 1
ATOM 1932 C C . ARG A 1 251 ? -10.537 7.367 28.786 1.00 70.06 251 ARG A C 1
ATOM 1934 O O . ARG A 1 251 ? -10.723 6.571 29.692 1.00 70.06 251 ARG A O 1
ATOM 1941 N N . LEU A 1 252 ? -10.824 7.093 27.516 1.00 62.47 252 LEU A N 1
ATOM 1942 C CA . LEU A 1 252 ? -11.418 5.834 27.069 1.00 62.47 252 LEU A CA 1
ATOM 1943 C C . LEU A 1 252 ? -10.423 4.674 27.231 1.00 62.47 252 LEU A C 1
ATOM 1945 O O . LEU A 1 252 ? -10.782 3.629 27.760 1.00 62.47 252 LEU A O 1
ATOM 1949 N N . ILE A 1 253 ? -9.150 4.894 26.890 1.00 64.00 253 ILE A N 1
ATOM 1950 C CA . ILE A 1 253 ? -8.025 3.980 27.148 1.00 64.00 253 ILE A CA 1
ATOM 1951 C C . ILE A 1 253 ? -7.943 3.658 28.646 1.00 64.00 253 ILE A C 1
ATOM 1953 O O . ILE A 1 253 ? -7.974 2.489 29.025 1.00 64.00 253 ILE A O 1
ATOM 1957 N N . TYR A 1 254 ? -7.910 4.686 29.494 1.00 70.44 254 TYR A N 1
ATOM 1958 C CA . TYR A 1 254 ? -7.810 4.570 30.946 1.00 70.44 254 TYR A CA 1
ATOM 1959 C C . TYR A 1 254 ? -9.027 3.872 31.566 1.00 70.44 254 TYR A C 1
ATOM 1961 O O . TYR A 1 254 ? -8.870 2.934 32.344 1.00 70.44 254 TYR A O 1
ATOM 1969 N N . ASP A 1 255 ? -10.243 4.274 31.192 1.00 66.31 255 ASP A N 1
ATOM 1970 C CA . ASP A 1 255 ? -11.486 3.679 31.688 1.00 66.31 255 ASP A CA 1
ATOM 1971 C C . ASP A 1 255 ? -11.594 2.211 31.273 1.00 66.31 255 ASP A C 1
ATOM 1973 O O . ASP A 1 255 ? -12.058 1.373 32.050 1.00 66.31 255 ASP A O 1
ATOM 1977 N N . THR A 1 256 ? -11.112 1.867 30.078 1.00 63.12 256 THR A N 1
ATOM 1978 C CA . THR A 1 256 ? -11.113 0.476 29.639 1.00 63.12 256 THR A CA 1
ATOM 1979 C C . THR A 1 256 ? -10.029 -0.328 30.350 1.00 63.12 256 THR A C 1
ATOM 1981 O O . THR A 1 256 ? -10.302 -1.453 30.763 1.00 63.12 256 THR A O 1
ATOM 1984 N N . MET A 1 257 ? -8.837 0.247 30.573 1.00 66.00 257 MET A N 1
ATOM 1985 C CA . MET A 1 257 ? -7.779 -0.368 31.391 1.00 66.00 257 MET A CA 1
ATOM 1986 C C . MET A 1 257 ? -8.242 -0.607 32.831 1.00 66.00 257 MET A C 1
ATOM 1988 O O . MET A 1 257 ? -7.907 -1.625 33.425 1.00 66.00 257 MET A O 1
ATOM 1992 N N . LYS A 1 258 ? -9.044 0.303 33.392 1.00 68.62 258 LYS A N 1
ATOM 1993 C CA . LYS A 1 258 ? -9.614 0.163 34.735 1.00 68.62 258 LYS A CA 1
ATOM 1994 C C . LYS A 1 258 ? -10.680 -0.933 34.805 1.00 68.62 258 LYS A C 1
ATOM 1996 O O . LYS A 1 258 ? -10.758 -1.625 35.813 1.00 68.62 258 LYS A O 1
ATOM 2001 N N . LYS A 1 259 ? -11.509 -1.076 33.763 1.00 62.91 259 LYS A N 1
ATOM 2002 C CA . LYS A 1 259 ? -12.587 -2.079 33.712 1.00 62.91 259 LYS A CA 1
ATOM 2003 C C . LYS A 1 259 ? -12.092 -3.492 33.410 1.00 62.91 259 LYS A C 1
ATOM 2005 O O . LYS A 1 259 ? -12.623 -4.431 33.985 1.00 62.91 259 LYS A O 1
ATOM 2010 N N . HIS A 1 260 ? -11.105 -3.634 32.528 1.00 55.59 260 HIS A N 1
ATOM 2011 C CA . HIS A 1 260 ? -10.669 -4.939 32.021 1.00 55.59 260 HIS A CA 1
ATOM 2012 C C . HIS A 1 260 ? -9.244 -5.326 32.467 1.00 55.59 260 HIS A C 1
ATOM 2014 O O . HIS A 1 260 ? -8.781 -6.419 32.161 1.00 55.59 260 HIS A O 1
ATOM 2020 N N . GLY A 1 261 ? -8.538 -4.461 33.205 1.00 62.19 261 GLY A N 1
ATOM 2021 C CA . GLY A 1 261 ? -7.124 -4.660 33.536 1.00 62.19 261 GLY A CA 1
ATOM 2022 C C . GLY A 1 261 ? -6.203 -4.515 32.314 1.00 62.19 261 GLY A C 1
ATOM 2023 O O . GLY A 1 261 ? -6.638 -4.187 31.208 1.00 62.19 261 GLY A O 1
ATOM 2024 N N . PHE A 1 262 ? -4.899 -4.748 32.501 1.00 59.75 262 PHE A N 1
ATOM 2025 C CA . PHE A 1 262 ? -3.970 -4.933 31.380 1.00 59.75 262 PHE A CA 1
ATOM 2026 C C . PHE A 1 262 ? -4.192 -6.335 30.792 1.00 59.75 262 PHE A C 1
ATOM 2028 O O . PHE A 1 262 ? -3.590 -7.304 31.237 1.00 59.75 262 PHE A O 1
ATOM 2035 N N . LEU A 1 263 ? -5.038 -6.448 29.766 1.00 53.62 263 LEU A N 1
ATOM 2036 C CA . LEU A 1 263 ? -5.293 -7.697 29.025 1.00 53.62 263 LEU A CA 1
ATOM 2037 C C . LEU A 1 263 ? -4.174 -8.067 28.029 1.00 53.62 263 LEU A C 1
ATOM 2039 O O . LEU A 1 263 ? -4.381 -8.825 27.079 1.00 53.62 263 LEU A O 1
ATOM 2043 N N . ILE A 1 264 ? -2.972 -7.519 28.223 1.00 53.38 264 ILE A N 1
ATOM 2044 C CA . ILE A 1 264 ? -1.760 -8.026 27.579 1.00 53.38 264 ILE A CA 1
ATOM 2045 C C . ILE A 1 264 ? -1.227 -9.114 28.510 1.00 53.38 264 ILE A C 1
ATOM 2047 O O . ILE A 1 264 ? -0.300 -8.885 29.284 1.00 53.38 264 ILE A O 1
ATOM 2051 N N . SER A 1 265 ? -1.848 -10.294 28.469 1.00 50.75 265 SER A N 1
ATOM 2052 C CA . SER A 1 265 ? -1.153 -11.493 28.915 1.00 50.75 265 SER A CA 1
ATOM 2053 C C . SER A 1 265 ? 0.043 -11.677 27.982 1.00 50.75 265 SER A C 1
ATOM 2055 O O . SER A 1 265 ? -0.093 -11.703 26.756 1.00 50.75 265 SER A O 1
ATOM 2057 N N . ILE A 1 266 ? 1.242 -11.719 28.559 1.00 51.44 266 ILE A N 1
ATOM 2058 C CA . ILE A 1 266 ? 2.393 -12.297 27.867 1.00 51.44 266 ILE A CA 1
ATOM 2059 C C . ILE A 1 266 ? 1.959 -13.736 27.545 1.00 51.44 266 ILE A C 1
ATOM 2061 O O . ILE A 1 266 ? 1.475 -14.389 28.473 1.00 51.44 266 ILE A O 1
ATOM 2065 N N . PRO A 1 267 ? 2.034 -14.193 26.278 1.00 52.56 267 PRO A N 1
ATOM 2066 C CA . PRO A 1 267 ? 1.582 -15.532 25.919 1.00 52.56 267 PRO A CA 1
ATOM 2067 C C . PRO A 1 267 ? 2.233 -16.542 26.858 1.00 52.56 267 PRO A C 1
ATOM 2069 O O . PRO A 1 267 ? 3.440 -16.449 27.115 1.00 52.56 267 PRO A O 1
ATOM 2072 N N . ASP A 1 268 ? 1.431 -17.454 27.402 1.00 49.81 268 ASP A N 1
ATOM 2073 C CA . ASP A 1 268 ? 1.946 -18.479 28.299 1.00 49.81 268 ASP A CA 1
ATOM 2074 C C . ASP A 1 268 ? 2.978 -19.329 27.542 1.00 49.81 268 ASP A C 1
ATOM 2076 O O . ASP A 1 268 ? 2.899 -19.480 26.317 1.00 49.81 268 ASP A O 1
ATOM 2080 N N . LYS A 1 269 ? 3.994 -19.856 28.235 1.00 53.41 269 LYS A N 1
ATOM 2081 C CA . LYS A 1 269 ? 5.117 -20.549 27.565 1.00 53.41 269 LYS A CA 1
ATOM 2082 C C . LYS A 1 269 ? 4.654 -21.726 26.697 1.00 53.41 269 LYS A C 1
ATOM 2084 O O . LYS A 1 269 ? 5.285 -22.000 25.678 1.00 53.41 269 LYS A O 1
ATOM 2089 N N . ASP A 1 270 ? 3.551 -22.360 27.079 1.00 53.31 270 ASP A N 1
ATOM 2090 C CA . ASP A 1 270 ? 2.953 -23.485 26.362 1.00 53.31 270 ASP A CA 1
ATOM 2091 C C . ASP A 1 270 ? 2.212 -23.021 25.091 1.00 53.31 270 ASP A C 1
ATOM 2093 O O . ASP A 1 270 ? 2.395 -23.600 24.021 1.00 53.31 270 ASP A O 1
ATOM 2097 N N . GLU A 1 271 ? 1.502 -21.888 25.146 1.00 54.97 271 GLU A N 1
ATOM 2098 C CA . GLU A 1 271 ? 0.851 -21.265 23.981 1.00 54.97 271 GLU A CA 1
ATOM 2099 C C . GLU A 1 271 ? 1.889 -20.750 22.964 1.00 54.97 271 GLU A C 1
ATOM 2101 O O . GLU A 1 271 ? 1.708 -20.874 21.753 1.00 54.97 271 GLU A O 1
A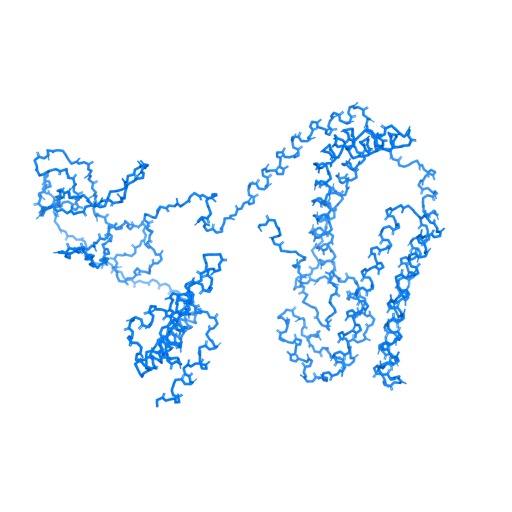TOM 2106 N N . PHE A 1 272 ? 3.036 -20.250 23.439 1.00 54.72 272 PHE A N 1
ATOM 2107 C CA . PHE A 1 272 ? 4.165 -19.856 22.587 1.00 54.72 272 PHE A CA 1
ATOM 2108 C C . PHE A 1 272 ? 4.856 -21.048 21.898 1.00 54.72 272 PHE A C 1
ATOM 2110 O O . PHE A 1 272 ? 5.449 -20.868 20.832 1.00 54.72 272 PHE A O 1
ATOM 2117 N N . MET A 1 273 ? 4.795 -22.254 22.474 1.00 56.28 273 MET A N 1
ATOM 2118 C CA . MET A 1 273 ? 5.394 -23.463 21.890 1.00 56.28 273 MET A CA 1
ATOM 2119 C C . MET A 1 273 ? 4.452 -24.236 20.965 1.00 56.28 273 MET A C 1
ATOM 2121 O O . MET A 1 273 ? 4.928 -24.835 20.000 1.00 56.28 273 MET A O 1
ATOM 2125 N N . GLU A 1 274 ? 3.137 -24.166 21.178 1.00 60.06 274 GLU A N 1
ATOM 2126 C CA . GLU A 1 274 ? 2.140 -24.758 20.274 1.00 60.06 274 GLU A CA 1
ATOM 2127 C C . GLU A 1 274 ? 1.774 -23.849 19.083 1.00 60.06 274 GLU A C 1
ATOM 2129 O O . GLU A 1 274 ? 1.509 -24.347 17.983 1.00 60.06 274 GLU A O 1
ATOM 2134 N N . ALA A 1 275 ? 1.823 -22.519 19.244 1.00 61.00 275 ALA A N 1
ATOM 2135 C CA . ALA A 1 275 ? 1.492 -21.561 18.180 1.00 61.00 275 ALA A CA 1
ATOM 2136 C C . ALA A 1 275 ? 2.297 -21.737 16.867 1.00 61.00 275 ALA A C 1
ATOM 2138 O O . ALA A 1 275 ? 1.687 -21.695 15.794 1.00 61.00 275 ALA A O 1
ATOM 2139 N N . PRO A 1 276 ? 3.623 -22.002 16.882 1.00 62.81 276 PRO A N 1
ATOM 2140 C CA . PRO A 1 276 ? 4.402 -22.203 15.660 1.00 62.81 276 PRO A CA 1
ATOM 2141 C C . PRO A 1 276 ? 3.994 -23.453 14.873 1.00 62.81 276 PRO A C 1
ATOM 2143 O O . PRO A 1 276 ? 4.123 -23.465 13.651 1.00 62.81 276 PRO A O 1
ATOM 2146 N N . LEU A 1 277 ? 3.506 -24.499 15.553 1.00 63.53 277 LEU A N 1
ATOM 2147 C CA . LEU A 1 277 ? 3.092 -25.755 14.921 1.00 63.53 277 LEU A CA 1
ATOM 2148 C C . LEU A 1 277 ? 1.726 -25.618 14.245 1.00 63.53 277 LEU A C 1
ATOM 2150 O O . LEU A 1 277 ? 1.550 -26.101 13.128 1.00 63.53 277 LEU A O 1
ATOM 2154 N N . LYS A 1 278 ? 0.785 -24.906 14.877 1.00 70.44 278 LYS A N 1
ATOM 2155 C CA . LYS A 1 278 ? -0.535 -24.632 14.292 1.00 70.44 278 LYS A CA 1
ATOM 2156 C C . LYS A 1 278 ? -0.452 -23.695 13.083 1.00 70.44 278 LYS A C 1
ATOM 2158 O O . LYS A 1 278 ? -1.136 -23.913 12.088 1.00 70.44 278 LYS A O 1
ATOM 2163 N N . ASP A 1 279 ? 0.431 -22.698 13.127 1.00 73.94 279 ASP A N 1
ATOM 2164 C CA . ASP A 1 279 ? 0.637 -21.768 12.010 1.00 73.94 279 ASP A CA 1
ATOM 2165 C C . ASP A 1 279 ? 1.652 -22.277 10.967 1.00 73.94 279 ASP A C 1
ATOM 2167 O O . ASP A 1 279 ? 1.866 -21.631 9.933 1.00 73.94 279 ASP A O 1
ATOM 2171 N N . PHE A 1 280 ? 2.277 -23.437 11.192 1.00 81.50 280 PHE A N 1
ATOM 2172 C CA . PHE A 1 280 ? 3.273 -24.027 10.291 1.00 81.50 280 PHE A CA 1
ATOM 2173 C C . PHE A 1 280 ? 2.790 -24.171 8.832 1.00 81.50 280 PHE A C 1
ATOM 2175 O O . PHE A 1 280 ? 3.565 -23.843 7.922 1.00 81.50 280 PHE A O 1
ATOM 2182 N N . PRO A 1 281 ? 1.530 -24.577 8.552 1.00 84.19 281 PRO A N 1
ATOM 2183 C CA . PRO A 1 281 ? 1.022 -24.653 7.183 1.00 84.19 281 PRO A CA 1
ATOM 2184 C C . PRO A 1 281 ? 0.990 -23.293 6.476 1.00 84.19 281 PRO A C 1
ATOM 2186 O O . PRO A 1 281 ? 1.323 -23.215 5.295 1.00 84.19 281 PRO A O 1
ATOM 2189 N N . ALA A 1 282 ? 0.671 -22.204 7.185 1.00 82.81 282 ALA A N 1
ATOM 2190 C CA . ALA A 1 282 ? 0.638 -20.860 6.601 1.00 82.81 282 ALA A CA 1
ATOM 2191 C C . ALA A 1 282 ? 2.048 -20.343 6.250 1.00 82.81 282 ALA A C 1
ATOM 2193 O O . ALA A 1 282 ? 2.274 -19.775 5.175 1.00 82.81 282 ALA A O 1
ATOM 2194 N N . HIS A 1 283 ? 3.025 -20.601 7.122 1.00 84.69 283 HIS A N 1
ATOM 2195 C CA . HIS A 1 283 ? 4.426 -20.242 6.885 1.00 84.69 283 HIS A CA 1
ATOM 2196 C C . HIS A 1 283 ? 5.030 -21.065 5.741 1.00 84.69 283 HIS A C 1
ATOM 2198 O O . HIS A 1 283 ? 5.699 -20.519 4.862 1.00 84.69 283 HIS A O 1
ATOM 2204 N N . THR A 1 284 ? 4.722 -22.362 5.689 1.00 86.94 284 THR A N 1
ATOM 2205 C CA . THR A 1 284 ? 5.130 -23.243 4.588 1.00 86.94 284 THR A CA 1
ATOM 2206 C C . THR A 1 284 ? 4.468 -22.816 3.280 1.00 86.94 284 THR A C 1
ATOM 2208 O O . THR A 1 284 ? 5.146 -22.726 2.259 1.00 86.94 284 THR A O 1
ATOM 2211 N N . GLY A 1 285 ? 3.182 -22.449 3.306 1.00 88.06 285 GLY A N 1
ATOM 2212 C CA . GLY A 1 285 ? 2.479 -21.854 2.167 1.00 88.06 285 GLY A CA 1
ATOM 2213 C C . GLY A 1 285 ? 3.188 -20.613 1.627 1.00 88.06 285 GLY A C 1
ATOM 2214 O O . GLY A 1 285 ? 3.371 -20.490 0.420 1.00 88.06 285 GLY A O 1
ATOM 2215 N N . THR A 1 286 ? 3.684 -19.744 2.512 1.00 88.69 286 THR A N 1
ATOM 2216 C CA . THR A 1 286 ? 4.455 -18.550 2.122 1.00 88.69 286 THR A CA 1
ATOM 2217 C C . THR A 1 286 ? 5.778 -18.921 1.449 1.00 88.69 286 THR A C 1
ATOM 2219 O O . THR A 1 286 ? 6.184 -18.283 0.479 1.00 88.69 286 THR A O 1
ATOM 2222 N N . LEU A 1 287 ? 6.451 -19.979 1.909 1.00 90.06 287 LEU A N 1
ATOM 2223 C CA . LEU A 1 287 ? 7.662 -20.480 1.256 1.00 90.06 287 LEU A CA 1
ATOM 2224 C C . LEU A 1 287 ? 7.356 -21.083 -0.121 1.00 90.06 287 LEU A C 1
ATOM 2226 O O . LEU A 1 287 ? 8.090 -20.798 -1.070 1.00 90.06 287 LEU A O 1
ATOM 2230 N N . LEU A 1 288 ? 6.255 -21.832 -0.258 1.00 92.06 288 LEU A N 1
ATOM 2231 C CA . LEU A 1 288 ? 5.799 -22.414 -1.528 1.00 92.06 288 LEU A CA 1
ATOM 2232 C C . LEU A 1 288 ? 5.522 -21.349 -2.599 1.00 92.06 288 LEU A C 1
ATOM 2234 O O . LEU A 1 288 ? 5.749 -21.610 -3.779 1.00 92.06 288 LEU A O 1
ATOM 2238 N N . LEU A 1 289 ? 5.139 -20.125 -2.213 1.00 93.56 289 LEU A N 1
ATOM 2239 C CA . LEU A 1 289 ? 4.998 -18.997 -3.146 1.00 93.56 289 LEU A CA 1
ATOM 2240 C C . LEU A 1 289 ? 6.280 -18.726 -3.954 1.00 93.56 289 LEU A C 1
ATOM 2242 O O . LEU A 1 289 ? 6.202 -18.338 -5.119 1.00 93.56 289 LEU A O 1
ATOM 2246 N N . ASN A 1 290 ? 7.464 -18.987 -3.387 1.00 93.88 290 ASN A N 1
ATOM 2247 C CA . ASN A 1 290 ? 8.733 -18.813 -4.102 1.00 93.88 290 ASN A CA 1
ATOM 2248 C C . ASN A 1 290 ? 8.878 -19.786 -5.278 1.00 93.88 290 ASN A C 1
ATOM 2250 O O . ASN A 1 290 ? 9.511 -19.441 -6.274 1.00 93.88 290 ASN A O 1
ATOM 2254 N N . LEU A 1 291 ? 8.266 -20.973 -5.207 1.00 94.56 291 LEU A N 1
ATOM 2255 C CA . LEU A 1 291 ? 8.290 -21.933 -6.312 1.00 94.56 291 LEU A CA 1
ATOM 2256 C C . LEU A 1 291 ? 7.571 -21.376 -7.542 1.00 94.56 291 LEU A C 1
ATOM 2258 O O . LEU A 1 291 ? 8.049 -21.565 -8.656 1.00 94.56 291 LEU A O 1
ATOM 2262 N N . HIS A 1 292 ? 6.486 -20.621 -7.356 1.00 95.00 292 HIS A N 1
ATOM 2263 C CA . HIS A 1 292 ? 5.783 -19.955 -8.454 1.00 95.00 292 HIS A CA 1
ATOM 2264 C C . HIS A 1 292 ? 6.617 -18.839 -9.095 1.00 95.00 292 HIS A C 1
ATOM 2266 O O . HIS A 1 292 ? 6.573 -18.667 -10.317 1.00 95.00 292 HIS A O 1
ATOM 2272 N N . VAL A 1 293 ? 7.411 -18.111 -8.301 1.00 94.62 293 VAL A N 1
ATOM 2273 C CA . VAL A 1 293 ? 8.364 -17.104 -8.806 1.00 94.62 293 VAL A CA 1
ATOM 2274 C C . VAL A 1 293 ? 9.455 -17.774 -9.645 1.00 94.62 293 VAL A C 1
ATOM 2276 O O . VAL A 1 293 ? 9.737 -17.337 -10.761 1.00 94.62 293 VAL A O 1
ATOM 2279 N N . LEU A 1 294 ? 10.029 -18.875 -9.151 1.00 94.56 294 LEU A N 1
ATOM 2280 C CA . LEU A 1 294 ? 11.042 -19.649 -9.874 1.00 94.56 294 LEU A CA 1
ATOM 2281 C C . LEU A 1 294 ? 10.478 -20.314 -11.137 1.00 94.56 294 LEU A C 1
ATOM 2283 O O . LEU A 1 294 ? 11.151 -20.330 -12.167 1.00 94.56 294 LEU A O 1
ATOM 2287 N N . ALA A 1 295 ? 9.242 -20.814 -11.093 1.00 93.94 295 ALA A N 1
ATOM 2288 C CA . ALA A 1 295 ? 8.554 -21.362 -12.258 1.00 93.94 295 ALA A CA 1
ATOM 2289 C C . ALA A 1 295 ? 8.362 -20.290 -13.340 1.00 93.94 295 ALA A C 1
ATOM 2291 O O . ALA A 1 295 ? 8.695 -20.524 -14.500 1.00 93.94 295 ALA A O 1
ATOM 2292 N N . CYS A 1 296 ? 7.918 -19.089 -12.957 1.00 93.25 296 CYS A N 1
ATOM 2293 C CA . CYS A 1 296 ? 7.796 -17.946 -13.864 1.00 93.25 296 CYS A CA 1
ATOM 2294 C C . CYS A 1 296 ? 9.145 -17.582 -14.504 1.00 93.25 296 CYS A C 1
ATOM 2296 O O . CYS A 1 296 ? 9.246 -17.463 -15.727 1.00 93.25 296 CYS A O 1
ATOM 2298 N N . TYR A 1 297 ? 10.205 -17.499 -13.692 1.00 93.06 297 TYR A N 1
ATOM 2299 C CA . TYR A 1 297 ? 11.568 -17.271 -14.173 1.00 93.06 297 TYR A CA 1
ATOM 2300 C C . TYR A 1 297 ? 12.017 -18.332 -15.183 1.00 93.06 297 TYR A C 1
ATOM 2302 O O . TYR A 1 297 ? 12.585 -18.004 -16.226 1.00 93.06 297 TYR A O 1
ATOM 2310 N N . PHE A 1 298 ? 11.763 -19.607 -14.883 1.00 92.62 298 PHE A N 1
ATOM 2311 C CA . PHE A 1 298 ? 12.150 -20.715 -15.744 1.00 92.62 298 PHE A CA 1
ATOM 2312 C C . PHE A 1 298 ? 11.414 -20.674 -17.087 1.00 92.62 298 PHE A C 1
ATOM 2314 O O . PHE A 1 298 ? 12.052 -20.828 -18.130 1.00 92.62 298 PHE A O 1
ATOM 2321 N N . ILE A 1 299 ? 10.104 -20.412 -17.075 1.00 91.50 299 ILE A N 1
ATOM 2322 C CA . ILE A 1 299 ? 9.298 -20.280 -18.295 1.00 91.50 299 ILE A CA 1
ATOM 2323 C C . ILE A 1 299 ? 9.842 -19.136 -19.163 1.00 91.50 299 ILE A C 1
ATOM 2325 O O . ILE A 1 299 ? 10.116 -19.336 -20.347 1.00 91.50 299 ILE A O 1
ATOM 2329 N N . GLU A 1 300 ? 10.079 -17.961 -18.577 1.00 91.00 300 GLU A N 1
ATOM 2330 C CA . GLU A 1 300 ? 10.519 -16.788 -19.337 1.00 91.00 300 GLU A CA 1
ATOM 2331 C C . GLU A 1 300 ? 11.945 -16.954 -19.884 1.00 91.00 300 GLU A C 1
ATOM 2333 O O . GLU A 1 300 ? 12.198 -16.763 -21.077 1.00 91.00 300 GLU A O 1
ATOM 2338 N N . LYS A 1 301 ? 12.887 -17.378 -19.033 1.00 89.12 301 LYS A N 1
ATOM 2339 C CA . LYS A 1 301 ? 14.298 -17.513 -19.408 1.00 89.12 301 LYS A CA 1
ATOM 2340 C C . LYS A 1 301 ? 14.564 -18.714 -20.296 1.00 89.12 301 LYS A C 1
ATOM 2342 O O . LYS A 1 301 ? 15.250 -18.576 -21.304 1.00 89.12 301 LYS A O 1
ATOM 2347 N N . HIS A 1 302 ? 14.093 -19.898 -19.930 1.00 85.12 302 HIS A N 1
ATOM 2348 C CA . HIS A 1 302 ? 14.521 -21.122 -20.604 1.00 85.12 302 HIS A CA 1
ATOM 2349 C C . HIS A 1 302 ? 13.615 -21.526 -21.756 1.00 85.12 302 HIS A C 1
ATOM 2351 O O . HIS A 1 302 ? 14.121 -22.131 -22.699 1.00 85.12 302 HIS A O 1
ATOM 2357 N N . LEU A 1 303 ? 12.321 -21.199 -21.713 1.00 84.69 303 LEU A N 1
ATOM 2358 C CA . LEU A 1 303 ? 11.368 -21.641 -22.732 1.00 84.69 303 LEU A CA 1
ATOM 2359 C C . LEU A 1 303 ? 11.113 -20.552 -23.774 1.00 84.69 303 LEU A C 1
ATOM 2361 O O . LEU A 1 303 ? 11.242 -20.811 -24.971 1.00 84.69 303 LEU A O 1
ATOM 2365 N N . LEU A 1 304 ? 10.805 -19.333 -23.323 1.00 84.38 304 LEU A N 1
ATOM 2366 C CA . LEU A 1 304 ? 10.428 -18.235 -24.212 1.00 84.38 304 LEU A CA 1
ATOM 2367 C C . LEU A 1 304 ? 11.634 -17.485 -24.789 1.00 84.38 304 LEU A C 1
ATOM 2369 O O . LEU A 1 304 ? 11.688 -17.275 -25.998 1.00 84.38 304 LEU A O 1
ATOM 2373 N N . SER A 1 305 ? 12.638 -17.123 -23.980 1.00 83.19 305 SER A N 1
ATOM 2374 C CA . SER A 1 305 ? 13.795 -16.366 -24.497 1.00 83.19 305 SER A CA 1
ATOM 2375 C C . SER A 1 305 ? 14.626 -17.139 -25.531 1.00 83.19 305 SER A C 1
ATOM 2377 O O . SER A 1 305 ? 15.193 -16.542 -26.442 1.00 83.19 305 SER A O 1
ATOM 2379 N N . THR A 1 306 ? 14.647 -18.472 -25.435 1.00 83.25 306 THR A N 1
ATOM 2380 C CA . THR A 1 306 ? 15.352 -19.357 -26.377 1.00 83.25 306 THR A CA 1
ATOM 2381 C C . THR A 1 306 ? 14.483 -19.796 -27.560 1.00 83.25 306 THR A C 1
ATOM 2383 O O . THR A 1 306 ? 14.936 -20.595 -28.375 1.00 83.25 306 THR A O 1
ATOM 2386 N N . SER A 1 307 ? 13.243 -19.293 -27.661 1.00 81.62 307 SER A N 1
ATOM 2387 C CA . SER A 1 307 ? 12.256 -19.668 -28.689 1.00 81.62 307 SER A CA 1
ATOM 2388 C C . SER A 1 307 ? 11.988 -21.180 -28.787 1.00 81.62 307 SER A C 1
ATOM 2390 O O . SER A 1 307 ? 11.665 -21.693 -29.855 1.00 81.62 307 SER A O 1
ATOM 2392 N N . ARG A 1 308 ? 12.119 -21.922 -27.675 1.00 83.50 308 ARG A N 1
ATOM 2393 C CA . ARG A 1 308 ? 11.843 -23.374 -27.624 1.00 83.50 308 ARG A CA 1
ATOM 2394 C C . ARG A 1 308 ? 10.354 -23.702 -27.648 1.00 83.50 308 ARG A C 1
ATOM 2396 O O . ARG A 1 308 ? 9.981 -24.814 -28.008 1.00 83.50 308 ARG A O 1
ATOM 2403 N N . ILE A 1 309 ? 9.522 -22.764 -27.207 1.00 87.50 309 ILE A N 1
ATOM 2404 C CA . ILE A 1 309 ? 8.074 -22.912 -27.074 1.00 87.50 309 ILE A CA 1
ATOM 2405 C C . ILE A 1 309 ? 7.374 -21.758 -27.805 1.00 87.50 309 ILE A C 1
ATOM 2407 O O . ILE A 1 309 ? 7.896 -20.646 -27.852 1.00 87.50 309 ILE A O 1
ATOM 2411 N N . SER A 1 310 ? 6.190 -22.024 -28.369 1.00 87.81 310 SER A N 1
ATOM 2412 C CA . SER A 1 310 ? 5.333 -20.999 -28.975 1.00 87.81 310 SER A CA 1
ATOM 2413 C C . SER A 1 310 ? 4.808 -20.004 -27.933 1.00 87.81 310 SER A C 1
ATOM 2415 O O . SER A 1 310 ? 4.527 -20.367 -26.791 1.00 87.81 310 SER A O 1
ATOM 2417 N N . GLU A 1 311 ? 4.608 -18.745 -28.327 1.00 86.94 311 GLU A N 1
ATOM 2418 C CA . GLU A 1 311 ? 4.132 -17.693 -27.411 1.00 86.94 311 GLU A CA 1
ATOM 2419 C C . GLU A 1 311 ? 2.792 -18.035 -26.750 1.00 86.94 311 GLU A C 1
ATOM 2421 O O . GLU A 1 311 ? 2.604 -17.775 -25.564 1.00 86.94 311 GLU A O 1
ATOM 2426 N N . ILE A 1 312 ? 1.891 -18.696 -27.483 1.00 88.81 312 ILE A N 1
ATOM 2427 C CA . ILE A 1 312 ? 0.589 -19.140 -26.968 1.00 88.81 312 ILE A CA 1
ATOM 2428 C C . ILE A 1 312 ? 0.767 -20.168 -25.845 1.00 88.81 312 ILE A C 1
ATOM 2430 O O . ILE A 1 312 ? 0.118 -20.069 -24.806 1.00 88.81 312 ILE A O 1
ATOM 2434 N N . LEU A 1 313 ? 1.660 -21.148 -26.017 1.00 90.81 313 LEU A N 1
ATOM 2435 C CA . LEU A 1 313 ? 1.904 -22.144 -24.974 1.00 90.81 313 LEU A CA 1
ATOM 2436 C C . LEU A 1 313 ? 2.592 -21.509 -23.754 1.00 90.81 313 LEU A C 1
ATOM 2438 O O . LEU A 1 313 ? 2.242 -21.839 -22.624 1.00 90.81 313 LEU A O 1
ATOM 2442 N N . GLY A 1 314 ? 3.500 -20.549 -23.957 1.00 89.44 314 GLY A N 1
ATOM 2443 C CA . GLY A 1 314 ? 4.082 -19.768 -22.860 1.00 89.44 314 GLY A CA 1
ATOM 2444 C C . GLY A 1 314 ? 3.042 -18.951 -22.084 1.00 89.44 314 GLY A C 1
ATOM 2445 O O . GLY A 1 314 ? 3.044 -18.972 -20.855 1.00 89.44 314 GLY A O 1
ATOM 2446 N N . LEU A 1 315 ? 2.109 -18.301 -22.787 1.00 89.62 315 LEU A N 1
ATOM 2447 C CA . LEU A 1 315 ? 0.979 -17.574 -22.199 1.00 89.62 315 LEU A CA 1
ATOM 2448 C C . LEU A 1 315 ? 0.113 -18.488 -21.321 1.00 89.62 315 LEU A C 1
ATOM 2450 O O . LEU A 1 315 ? -0.228 -18.112 -20.197 1.00 89.62 315 LEU A O 1
ATOM 2454 N N . ILE A 1 316 ? -0.214 -19.686 -21.818 1.00 93.81 316 ILE A N 1
ATOM 2455 C CA . ILE A 1 316 ? -1.007 -20.684 -21.087 1.00 93.81 316 ILE A CA 1
ATOM 2456 C C . ILE A 1 316 ? -0.270 -21.137 -19.823 1.00 93.81 316 ILE A C 1
ATOM 2458 O O . ILE A 1 316 ? -0.868 -21.168 -18.748 1.00 93.81 316 ILE A O 1
ATOM 2462 N N . LEU A 1 317 ? 1.027 -21.448 -19.922 1.00 94.31 317 LEU A N 1
ATOM 2463 C CA . LEU A 1 317 ? 1.833 -21.875 -18.774 1.00 94.31 317 LEU A CA 1
ATOM 2464 C C . LEU A 1 317 ? 1.928 -20.787 -17.696 1.00 94.31 317 LEU A C 1
ATOM 2466 O O . LEU A 1 317 ? 1.803 -21.090 -16.509 1.00 94.31 317 LEU A O 1
ATOM 2470 N N . HIS A 1 318 ? 2.093 -19.523 -18.092 1.00 93.56 318 HIS A N 1
ATOM 2471 C CA . HIS A 1 318 ? 2.111 -18.395 -17.157 1.00 93.56 318 HIS A CA 1
ATOM 2472 C C . HIS A 1 318 ? 0.759 -18.171 -16.478 1.00 93.56 318 HIS A C 1
ATOM 2474 O O . HIS A 1 318 ? 0.715 -18.004 -15.260 1.00 93.56 318 HIS A O 1
ATOM 2480 N N . HIS A 1 319 ? -0.346 -18.239 -17.227 1.00 93.69 319 HIS A N 1
ATOM 2481 C CA . HIS A 1 319 ? -1.694 -18.148 -16.654 1.00 93.69 319 HIS A CA 1
ATOM 2482 C C . HIS A 1 319 ? -1.984 -19.297 -15.685 1.00 93.69 319 HIS A C 1
ATOM 2484 O O . HIS A 1 319 ? -2.544 -19.072 -14.609 1.00 93.69 319 HIS A O 1
ATOM 2490 N N . LEU A 1 320 ? -1.569 -20.518 -16.029 1.00 96.00 320 LEU A N 1
ATOM 2491 C CA . LEU A 1 320 ? -1.702 -21.680 -15.157 1.00 96.00 320 LEU A CA 1
ATOM 2492 C C . LEU A 1 320 ? -0.905 -21.485 -13.862 1.00 96.00 320 LEU A C 1
ATOM 2494 O O . LEU A 1 320 ? -1.458 -21.649 -12.777 1.00 96.00 320 LEU A O 1
ATOM 2498 N N . ASN A 1 321 ? 0.362 -21.070 -13.957 1.00 96.12 321 ASN A N 1
ATOM 2499 C CA . ASN A 1 321 ? 1.204 -20.805 -12.790 1.00 96.12 321 ASN A CA 1
ATOM 2500 C C . ASN A 1 321 ? 0.619 -19.700 -11.891 1.00 96.12 321 ASN A C 1
ATOM 2502 O O . ASN A 1 321 ? 0.563 -19.867 -10.675 1.00 96.12 321 ASN A O 1
ATOM 2506 N N . ALA A 1 322 ? 0.133 -18.601 -12.477 1.00 95.06 322 ALA A N 1
ATOM 2507 C CA . ALA A 1 322 ? -0.509 -17.518 -11.734 1.00 95.06 322 ALA A CA 1
ATOM 2508 C C . ALA A 1 322 ? -1.806 -17.979 -11.045 1.00 95.06 322 ALA A C 1
ATOM 2510 O O . ALA A 1 322 ? -2.051 -17.632 -9.893 1.00 95.06 322 ALA A O 1
ATOM 2511 N N . THR A 1 323 ? -2.618 -18.804 -11.710 1.00 95.38 323 THR A N 1
ATOM 2512 C CA . THR A 1 323 ? -3.848 -19.356 -11.119 1.00 95.38 323 THR A CA 1
ATOM 2513 C C . THR A 1 323 ? -3.528 -20.282 -9.945 1.00 95.38 323 THR A C 1
ATOM 2515 O O . THR A 1 323 ? -4.130 -20.163 -8.878 1.00 95.38 323 THR A O 1
ATOM 2518 N N . LEU A 1 324 ? -2.532 -21.162 -10.096 1.00 95.69 324 LEU A N 1
ATOM 2519 C CA . LEU A 1 324 ? -2.073 -22.042 -9.017 1.00 95.69 324 LEU A CA 1
ATOM 2520 C C . LEU A 1 324 ? -1.536 -21.253 -7.814 1.00 95.69 324 LEU A C 1
ATOM 2522 O O . LEU A 1 324 ? -1.792 -21.644 -6.677 1.00 95.69 324 LEU A O 1
ATOM 2526 N N . ALA A 1 325 ? -0.876 -20.117 -8.056 1.00 95.25 325 ALA A N 1
ATOM 2527 C CA . ALA A 1 325 ? -0.372 -19.229 -7.010 1.00 95.25 325 ALA A CA 1
ATOM 2528 C C . ALA A 1 325 ? -1.473 -18.604 -6.127 1.00 95.25 325 ALA A C 1
ATOM 2530 O O . ALA A 1 325 ? -1.168 -18.166 -5.016 1.00 95.25 325 ALA A O 1
ATOM 2531 N N . LEU A 1 326 ? -2.732 -18.576 -6.588 1.00 95.38 326 LEU A N 1
ATOM 2532 C CA . LEU A 1 326 ? -3.908 -18.209 -5.786 1.00 95.38 326 LEU A CA 1
ATOM 2533 C C . LEU A 1 326 ? -4.574 -19.435 -5.152 1.00 95.38 326 LEU A C 1
ATOM 2535 O O . LEU A 1 326 ? -4.839 -19.448 -3.952 1.00 95.38 326 LEU A O 1
ATOM 2539 N N . VAL A 1 327 ? -4.821 -20.480 -5.947 1.00 95.81 327 VAL A N 1
ATOM 2540 C CA . VAL A 1 327 ? -5.592 -21.655 -5.509 1.00 95.81 327 VAL A CA 1
ATOM 2541 C C . VAL A 1 327 ? -4.885 -22.418 -4.388 1.00 95.81 327 VAL A C 1
ATOM 2543 O O . VAL A 1 327 ? -5.539 -22.817 -3.427 1.00 95.81 327 VAL A O 1
ATOM 2546 N N . ILE A 1 328 ? -3.562 -22.606 -4.475 1.00 94.19 328 ILE A N 1
ATOM 2547 C CA . ILE A 1 328 ? -2.804 -23.385 -3.483 1.00 94.19 328 ILE A CA 1
ATOM 2548 C C . ILE A 1 328 ? -2.855 -22.720 -2.093 1.00 94.19 328 ILE A C 1
ATOM 2550 O O . ILE A 1 328 ? -3.255 -23.393 -1.142 1.00 94.19 328 ILE A O 1
ATOM 2554 N N . PRO A 1 329 ? -2.532 -21.421 -1.927 1.00 95.00 329 PRO A N 1
ATOM 2555 C CA . PRO A 1 329 ? -2.675 -20.743 -0.636 1.00 95.00 329 PRO A CA 1
ATOM 2556 C C . PRO A 1 329 ? -4.106 -20.733 -0.097 1.00 95.00 329 PRO A C 1
ATOM 2558 O O . PRO A 1 329 ? -4.298 -20.944 1.099 1.00 95.00 329 PRO A O 1
ATOM 2561 N N . THR A 1 330 ? -5.115 -20.541 -0.954 1.00 94.62 330 THR A N 1
ATOM 2562 C CA . THR A 1 330 ? -6.524 -20.614 -0.536 1.00 94.62 330 THR A CA 1
ATOM 2563 C C . THR A 1 330 ? -6.888 -22.002 -0.018 1.00 94.62 330 THR A C 1
ATOM 2565 O O . THR A 1 330 ? -7.518 -22.110 1.030 1.00 94.62 330 THR A O 1
ATOM 2568 N N . TYR A 1 331 ? -6.442 -23.061 -0.696 1.00 94.44 331 TYR A N 1
ATOM 2569 C CA . TYR A 1 331 ? -6.646 -24.437 -0.249 1.00 94.44 331 TYR A CA 1
ATOM 2570 C C . TYR A 1 331 ? -5.957 -24.715 1.095 1.00 94.44 331 TYR A C 1
ATOM 2572 O O . TYR A 1 331 ? -6.557 -25.326 1.975 1.00 94.44 331 TYR A O 1
ATOM 2580 N N . ILE A 1 332 ? -4.729 -24.218 1.292 1.00 91.81 332 ILE A N 1
ATOM 2581 C CA . ILE A 1 332 ? -4.008 -24.350 2.567 1.00 91.81 332 ILE A CA 1
ATOM 2582 C C . ILE A 1 332 ? -4.795 -23.687 3.705 1.00 91.81 332 ILE A C 1
ATOM 2584 O O . ILE A 1 332 ? -4.996 -24.304 4.746 1.00 91.81 332 ILE A O 1
ATOM 2588 N N . VAL A 1 333 ? -5.271 -22.454 3.514 1.00 93.19 333 VAL A N 1
ATOM 2589 C CA . VAL A 1 333 ? -6.051 -21.753 4.550 1.00 93.19 333 VAL A CA 1
ATOM 2590 C C . VAL A 1 333 ? -7.377 -22.463 4.828 1.00 93.19 333 VAL A C 1
ATOM 2592 O O . VAL A 1 333 ? -7.770 -22.563 5.986 1.00 93.19 333 VAL A O 1
ATOM 2595 N N . TRP A 1 334 ? -8.036 -22.987 3.792 1.00 93.38 334 TRP A N 1
ATOM 2596 C CA . TRP A 1 334 ? -9.305 -23.704 3.919 1.00 93.38 334 TRP A CA 1
ATOM 2597 C C . TRP A 1 334 ? -9.182 -25.026 4.688 1.00 93.38 334 TRP A C 1
ATOM 2599 O O . TRP A 1 334 ? -10.064 -25.360 5.465 1.00 93.38 334 TRP A O 1
ATOM 2609 N N . VAL A 1 335 ? -8.110 -25.793 4.463 1.00 93.25 335 VAL A N 1
ATOM 2610 C CA . VAL A 1 335 ? -7.952 -27.133 5.056 1.00 93.25 335 VAL A CA 1
ATOM 2611 C C . VAL A 1 335 ? -7.309 -27.092 6.437 1.00 93.25 335 VAL A C 1
ATOM 2613 O O . VAL A 1 335 ? -7.684 -27.873 7.30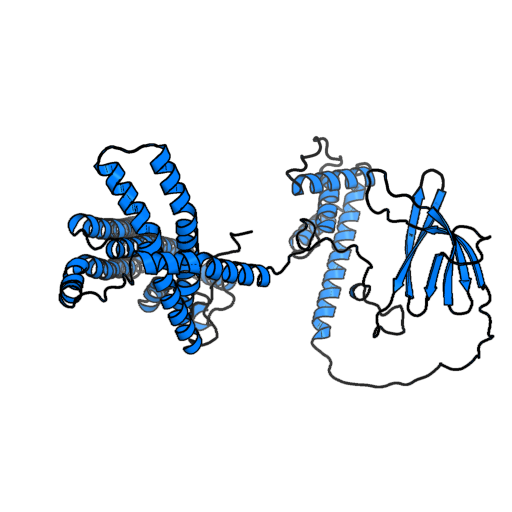6 1.00 93.25 335 VAL A O 1
ATOM 2616 N N . PHE A 1 336 ? -6.313 -26.228 6.633 1.00 88.25 336 PHE A N 1
ATOM 2617 C CA . PHE A 1 336 ? -5.520 -26.218 7.863 1.00 88.25 336 PHE A CA 1
ATOM 2618 C C . PHE A 1 336 ? -6.005 -25.205 8.903 1.00 88.25 336 PHE A C 1
ATOM 2620 O O . PHE A 1 336 ? -5.485 -25.222 10.014 1.00 88.25 336 PHE A O 1
ATOM 2627 N N . GLU A 1 337 ? -6.952 -24.328 8.547 1.00 88.88 337 GLU A N 1
ATOM 2628 C CA . GLU A 1 337 ? -7.560 -23.323 9.436 1.00 88.88 337 GLU A CA 1
ATOM 2629 C C . GLU A 1 337 ? -6.534 -22.625 10.364 1.00 88.88 337 GLU A C 1
ATOM 2631 O O . GLU A 1 337 ? -6.653 -22.674 11.596 1.00 88.88 337 GLU A O 1
ATOM 2636 N N . PRO A 1 338 ? -5.479 -21.992 9.799 1.00 86.19 338 PRO A N 1
ATOM 2637 C CA . PRO A 1 338 ? -4.465 -21.309 10.597 1.00 86.19 338 PRO A CA 1
ATOM 2638 C C . PRO A 1 338 ? -5.070 -20.110 11.335 1.00 86.19 338 PRO A C 1
ATOM 2640 O O . PRO A 1 338 ? -6.195 -19.684 11.053 1.00 86.19 338 PRO A O 1
ATOM 2643 N N . ASN A 1 339 ? -4.301 -19.498 12.241 1.00 85.94 339 ASN A N 1
ATOM 2644 C CA . ASN A 1 339 ? -4.751 -18.278 12.907 1.00 85.94 339 ASN A CA 1
ATOM 2645 C C . ASN A 1 339 ? -5.212 -17.228 11.871 1.00 85.94 339 ASN A C 1
ATOM 2647 O O . ASN A 1 339 ? -4.517 -17.025 10.867 1.00 85.94 339 ASN A O 1
ATOM 2651 N N . PRO A 1 340 ? -6.343 -16.521 12.084 1.00 86.50 340 PRO A N 1
ATOM 2652 C CA . PRO A 1 340 ? -6.914 -15.628 11.071 1.00 86.50 340 PRO A CA 1
ATOM 2653 C C . PRO A 1 340 ? -5.938 -14.568 10.545 1.00 86.50 340 PRO A C 1
ATOM 2655 O O . PRO A 1 340 ? -5.967 -14.228 9.365 1.00 86.50 340 PRO A O 1
ATOM 2658 N N . SER A 1 341 ? -5.033 -14.074 11.396 1.00 82.81 341 SER A N 1
ATOM 2659 C CA . SER A 1 341 ? -3.973 -13.138 11.007 1.00 82.81 341 SER A CA 1
ATOM 2660 C C . SER A 1 341 ? -2.924 -13.775 10.088 1.00 82.81 341 SER A C 1
ATOM 2662 O O . SER A 1 341 ? -2.541 -13.164 9.091 1.00 82.81 341 SER A O 1
ATOM 2664 N N . ALA A 1 342 ? -2.482 -15.000 10.387 1.00 86.62 342 ALA A N 1
ATOM 2665 C CA . ALA A 1 342 ? -1.527 -15.748 9.573 1.00 86.62 342 ALA A CA 1
ATOM 2666 C C . ALA A 1 342 ? -2.140 -16.146 8.220 1.00 86.62 342 ALA A C 1
ATOM 2668 O O . ALA A 1 342 ? -1.511 -15.962 7.177 1.00 86.62 342 ALA A O 1
ATOM 2669 N N . GLY A 1 343 ? -3.396 -16.609 8.222 1.00 91.06 343 GLY A N 1
ATOM 2670 C CA . GLY A 1 343 ? -4.156 -16.900 7.006 1.00 91.06 343 GLY A CA 1
ATOM 2671 C C . GLY A 1 343 ? -4.350 -15.659 6.130 1.00 91.06 343 GLY A C 1
ATOM 2672 O O . GLY A 1 343 ? -4.056 -15.697 4.935 1.00 91.06 343 GLY A O 1
ATOM 2673 N N . ALA A 1 344 ? -4.758 -14.531 6.721 1.00 91.12 344 ALA A N 1
ATOM 2674 C CA . ALA A 1 344 ? -4.881 -13.261 6.005 1.00 91.12 344 ALA A CA 1
ATOM 2675 C C . ALA A 1 344 ? -3.539 -12.792 5.419 1.00 91.12 344 ALA A C 1
ATOM 2677 O O . ALA A 1 344 ? -3.499 -12.338 4.276 1.00 91.12 344 ALA A O 1
ATOM 2678 N N . GLY A 1 345 ? -2.437 -12.944 6.162 1.00 90.94 345 GLY A N 1
ATOM 2679 C CA . GLY A 1 345 ? -1.088 -12.631 5.687 1.00 90.94 345 GLY A CA 1
ATOM 2680 C C . GLY A 1 345 ? -0.677 -13.469 4.473 1.00 90.94 345 GLY A C 1
ATOM 2681 O O . GLY A 1 345 ? -0.238 -12.914 3.465 1.00 90.94 345 GLY A O 1
ATOM 2682 N N . LEU A 1 346 ? -0.890 -14.788 4.525 1.00 93.88 346 LEU A N 1
ATOM 2683 C CA . LEU A 1 346 ? -0.614 -15.689 3.403 1.00 93.88 346 LEU A CA 1
ATOM 2684 C C . LEU A 1 346 ? -1.435 -15.315 2.157 1.00 93.88 346 LEU A C 1
ATOM 2686 O O . LEU A 1 346 ? -0.881 -15.219 1.060 1.00 93.88 346 LEU A O 1
ATOM 2690 N N . LEU A 1 347 ? -2.739 -15.067 2.314 1.00 95.50 347 LEU A N 1
ATOM 2691 C CA . LEU A 1 347 ? -3.610 -14.671 1.201 1.00 95.50 347 LEU A CA 1
ATOM 2692 C C . LEU A 1 347 ? -3.218 -13.306 0.627 1.00 95.50 347 LEU A C 1
ATOM 2694 O O . LEU A 1 347 ? -3.203 -13.134 -0.589 1.00 95.50 347 LEU A O 1
ATOM 2698 N N . MET A 1 348 ? -2.829 -12.353 1.475 1.00 94.88 348 MET A N 1
ATOM 2699 C CA . MET A 1 348 ? -2.314 -11.060 1.030 1.00 94.88 348 MET A CA 1
ATOM 2700 C C . MET A 1 348 ? -1.044 -11.229 0.183 1.00 94.88 348 MET A C 1
ATOM 2702 O O . MET A 1 348 ? -0.959 -10.675 -0.914 1.00 94.88 348 MET A O 1
ATOM 2706 N N . CYS A 1 349 ? -0.079 -12.032 0.643 1.00 94.75 349 CYS A N 1
ATOM 2707 C CA . CYS A 1 349 ? 1.130 -12.349 -0.122 1.00 94.75 349 CYS A CA 1
ATOM 2708 C C . CYS A 1 349 ? 0.815 -13.068 -1.443 1.00 94.75 349 CYS A C 1
ATOM 2710 O O . CYS A 1 349 ? 1.432 -12.764 -2.463 1.00 94.75 349 CYS A O 1
ATOM 2712 N N . SER A 1 350 ? -0.161 -13.978 -1.442 1.00 96.31 350 SER A N 1
ATOM 2713 C CA . SER A 1 350 ? -0.628 -14.698 -2.632 1.00 96.31 350 SER A CA 1
ATOM 2714 C C . SER A 1 350 ? -1.264 -13.762 -3.670 1.00 96.31 350 SER A C 1
ATOM 2716 O O . SER A 1 350 ? -0.922 -13.826 -4.851 1.00 96.31 350 SER A O 1
ATOM 2718 N N . VAL A 1 351 ? -2.108 -12.816 -3.249 1.00 96.75 351 VAL A N 1
ATOM 2719 C CA . VAL A 1 351 ? -2.710 -11.820 -4.153 1.00 96.75 351 VAL A CA 1
ATOM 2720 C C . VAL A 1 351 ? -1.652 -10.864 -4.713 1.00 96.75 351 VAL A C 1
ATOM 2722 O O . VAL A 1 351 ? -1.659 -10.567 -5.909 1.00 96.75 351 VAL A O 1
ATOM 2725 N N . ILE A 1 352 ? -0.693 -10.426 -3.889 1.00 96.06 352 ILE A N 1
ATOM 2726 C CA . ILE A 1 352 ? 0.447 -9.619 -4.353 1.00 96.06 352 ILE A CA 1
ATOM 2727 C C . ILE A 1 352 ? 1.282 -10.403 -5.377 1.00 96.06 352 ILE A C 1
ATOM 2729 O O . ILE A 1 352 ? 1.641 -9.843 -6.414 1.00 96.06 352 ILE A O 1
ATOM 2733 N N . LEU A 1 353 ? 1.550 -11.694 -5.130 1.00 95.69 353 LEU A N 1
ATOM 2734 C CA . LEU A 1 353 ? 2.237 -12.577 -6.080 1.00 95.69 353 LEU A CA 1
ATOM 2735 C C . LEU A 1 353 ? 1.525 -12.636 -7.408 1.00 95.69 353 LEU A C 1
ATOM 2737 O O . LEU A 1 353 ? 2.143 -12.415 -8.444 1.00 95.69 353 LEU A O 1
ATOM 2741 N N . TRP A 1 354 ? 0.232 -12.911 -7.368 1.00 96.75 354 TRP A N 1
ATOM 2742 C CA . TRP A 1 354 ? -0.581 -13.038 -8.557 1.00 96.75 354 TRP A CA 1
ATOM 2743 C C . TRP A 1 354 ? -0.530 -11.772 -9.424 1.00 96.75 354 TRP A C 1
ATOM 2745 O O . TRP A 1 354 ? -0.217 -11.859 -10.613 1.00 96.75 354 TRP A O 1
ATOM 2755 N N . MET A 1 355 ? -0.714 -10.588 -8.824 1.00 96.88 355 MET A N 1
ATOM 2756 C CA . MET A 1 355 ? -0.614 -9.311 -9.547 1.00 96.88 355 MET A CA 1
ATOM 2757 C C . MET A 1 355 ? 0.781 -9.093 -10.151 1.00 96.88 355 MET A C 1
ATOM 2759 O O . MET A 1 355 ? 0.905 -8.675 -11.304 1.00 96.88 355 MET A O 1
ATOM 2763 N N . LYS A 1 356 ? 1.841 -9.418 -9.400 1.00 96.38 356 LYS A N 1
ATOM 2764 C CA . LYS A 1 356 ? 3.227 -9.282 -9.869 1.00 96.38 356 LYS A CA 1
ATOM 2765 C C . LYS A 1 356 ? 3.575 -10.256 -10.991 1.00 96.38 356 LYS A C 1
ATOM 2767 O O . LYS A 1 356 ? 4.258 -9.856 -11.929 1.00 96.38 356 LYS A O 1
ATOM 2772 N N . LEU A 1 357 ? 3.109 -11.504 -10.924 1.00 95.62 357 LEU A N 1
ATOM 2773 C CA . LEU A 1 357 ? 3.317 -12.508 -11.973 1.00 95.62 357 LEU A CA 1
ATOM 2774 C C . LEU A 1 357 ? 2.692 -12.059 -13.294 1.00 95.62 357 LEU A C 1
ATOM 2776 O O . LEU A 1 357 ? 3.361 -12.102 -14.327 1.00 95.62 357 LEU A O 1
ATOM 2780 N N . ILE A 1 358 ? 1.447 -11.573 -13.249 1.00 94.56 358 ILE A N 1
ATOM 2781 C CA . ILE A 1 358 ? 0.754 -11.046 -14.431 1.00 94.56 358 ILE A CA 1
ATOM 2782 C C . ILE A 1 358 ? 1.524 -9.857 -15.003 1.00 94.56 358 ILE A C 1
ATOM 2784 O O . ILE A 1 358 ? 1.830 -9.839 -16.195 1.00 94.56 358 ILE A O 1
ATOM 2788 N N . SER A 1 359 ? 1.896 -8.887 -14.161 1.00 95.31 359 SER A N 1
ATOM 2789 C CA . SER A 1 359 ? 2.643 -7.721 -14.633 1.00 95.31 359 SER A CA 1
ATOM 2790 C C . SER A 1 359 ? 3.988 -8.103 -15.255 1.00 95.31 359 SER A C 1
ATOM 2792 O O . SER A 1 359 ? 4.333 -7.575 -16.311 1.00 95.31 359 SER A O 1
ATOM 2794 N N . TYR A 1 360 ? 4.725 -9.031 -14.640 1.00 93.38 360 TYR A N 1
ATOM 2795 C CA . TYR A 1 360 ? 6.018 -9.496 -15.137 1.00 93.38 360 TYR A CA 1
ATOM 2796 C C . TYR A 1 360 ? 5.900 -10.164 -16.507 1.00 93.38 360 TYR A C 1
ATOM 2798 O O . TYR A 1 360 ? 6.677 -9.853 -17.410 1.00 93.38 360 TYR A O 1
ATOM 2806 N N . PHE A 1 361 ? 4.926 -11.058 -16.680 1.00 91.56 361 PHE A N 1
ATOM 2807 C CA . PHE A 1 361 ? 4.710 -11.738 -17.953 1.00 91.56 361 PHE A CA 1
ATOM 2808 C C . PHE A 1 361 ? 4.325 -10.751 -19.067 1.00 91.56 361 PHE A C 1
ATOM 2810 O O . PHE A 1 361 ? 4.950 -10.757 -20.127 1.00 91.56 361 PHE A O 1
ATOM 2817 N N . HIS A 1 362 ? 3.354 -9.863 -18.820 1.00 91.69 362 HIS A N 1
ATOM 2818 C CA . HIS A 1 362 ? 2.906 -8.886 -19.820 1.00 91.69 362 HIS A CA 1
ATOM 2819 C C . HIS A 1 362 ? 4.040 -7.949 -20.245 1.00 91.69 362 HIS A C 1
ATOM 2821 O O . HIS A 1 362 ? 4.308 -7.799 -21.435 1.00 91.69 362 HIS A O 1
ATOM 2827 N N . ALA A 1 363 ? 4.765 -7.384 -19.279 1.00 90.50 363 ALA A N 1
ATOM 2828 C CA . ALA A 1 363 ? 5.865 -6.476 -19.570 1.00 90.50 363 ALA A CA 1
ATOM 2829 C C . ALA A 1 363 ? 6.994 -7.171 -20.356 1.00 90.50 363 ALA A C 1
ATOM 2831 O O . ALA A 1 363 ? 7.476 -6.622 -21.343 1.00 90.50 363 ALA A O 1
ATOM 2832 N N . ASN A 1 364 ? 7.386 -8.401 -19.998 1.00 89.56 364 ASN A N 1
ATOM 2833 C CA . ASN A 1 364 ? 8.395 -9.135 -20.777 1.00 89.56 364 ASN A CA 1
ATOM 2834 C C . ASN A 1 364 ? 7.905 -9.545 -22.173 1.00 89.56 364 ASN A C 1
ATOM 2836 O O . ASN A 1 364 ? 8.701 -9.551 -23.112 1.00 89.56 364 ASN A O 1
ATOM 2840 N N . SER A 1 365 ? 6.610 -9.825 -22.342 1.00 88.19 365 SER A N 1
ATOM 2841 C CA . SER A 1 365 ? 6.010 -10.051 -23.660 1.00 88.19 365 SER A CA 1
ATOM 2842 C C . SER A 1 365 ? 6.117 -8.812 -24.558 1.00 88.19 365 SER A C 1
ATOM 2844 O O . SER A 1 365 ? 6.503 -8.922 -25.727 1.00 88.19 365 SER A O 1
ATOM 2846 N N . ASP A 1 366 ? 5.860 -7.627 -24.002 1.00 87.94 366 ASP A N 1
ATOM 2847 C CA . ASP A 1 366 ? 5.990 -6.355 -24.718 1.00 87.94 366 ASP A CA 1
ATOM 2848 C C . ASP A 1 366 ? 7.454 -6.048 -25.067 1.00 87.94 366 ASP A C 1
ATOM 2850 O O . ASP A 1 366 ? 7.751 -5.641 -26.196 1.00 87.94 366 ASP A O 1
ATOM 2854 N N . TYR A 1 367 ? 8.390 -6.297 -24.143 1.00 86.25 367 TYR A N 1
ATOM 2855 C CA . TYR A 1 367 ? 9.826 -6.108 -24.385 1.00 86.25 367 TYR A CA 1
ATOM 2856 C C . TYR A 1 367 ? 10.377 -7.062 -25.450 1.00 86.25 367 TYR A C 1
ATOM 2858 O O . TYR A 1 367 ? 11.186 -6.653 -26.286 1.00 86.25 367 TYR A O 1
ATOM 2866 N N . ARG A 1 368 ? 9.907 -8.313 -25.475 1.00 85.06 368 ARG A N 1
ATOM 2867 C CA . ARG A 1 368 ? 10.253 -9.287 -26.518 1.00 85.06 368 ARG A CA 1
ATOM 2868 C C . ARG A 1 368 ? 9.734 -8.851 -27.893 1.00 85.06 368 ARG A C 1
ATOM 2870 O O . ARG A 1 368 ? 10.472 -8.948 -28.870 1.00 85.06 368 ARG A O 1
ATOM 2877 N N . SER A 1 369 ? 8.515 -8.316 -27.956 1.00 83.44 369 SER A N 1
ATOM 2878 C CA . SER A 1 369 ? 7.874 -7.877 -29.208 1.00 83.44 369 SER A CA 1
ATOM 2879 C C . SER A 1 369 ? 8.431 -6.553 -29.751 1.00 83.44 369 SER A C 1
ATOM 2881 O O . SER A 1 369 ? 8.445 -6.323 -30.959 1.00 83.44 369 SER A O 1
ATOM 2883 N N . SER A 1 370 ? 8.897 -5.661 -28.871 1.00 79.19 370 SER A N 1
ATOM 2884 C CA . SER A 1 370 ? 9.315 -4.297 -29.236 1.00 79.19 370 SER A CA 1
ATOM 2885 C C . SER A 1 370 ? 10.739 -4.202 -29.798 1.00 79.19 370 SER A C 1
ATOM 2887 O O . SER A 1 370 ? 11.094 -3.188 -30.407 1.00 79.19 370 SER A O 1
ATOM 2889 N N . GLY A 1 371 ? 11.553 -5.249 -29.641 1.00 69.81 371 GLY A N 1
ATOM 2890 C CA . GLY A 1 371 ? 12.950 -5.279 -30.072 1.00 69.81 371 GLY A CA 1
ATOM 2891 C C . GLY A 1 371 ? 13.875 -4.340 -29.268 1.00 69.81 371 GLY A C 1
ATOM 2892 O O . GLY A 1 371 ? 13.419 -3.481 -28.504 1.00 69.81 371 GLY A O 1
ATOM 2893 N N . PRO A 1 372 ? 15.204 -4.472 -29.427 1.00 67.50 372 PRO A N 1
ATOM 2894 C CA . PRO A 1 372 ? 16.184 -3.787 -28.576 1.00 67.50 372 PRO A CA 1
ATOM 2895 C C . PRO A 1 372 ? 16.156 -2.253 -28.713 1.00 67.50 372 PRO A C 1
ATOM 2897 O O . PRO A 1 372 ? 16.201 -1.540 -27.714 1.00 67.50 372 PRO A O 1
ATOM 2900 N N . SER A 1 373 ? 15.983 -1.723 -29.932 1.00 60.47 373 SER A N 1
ATOM 2901 C CA . SER A 1 373 ? 16.076 -0.276 -30.211 1.00 60.47 373 SER A CA 1
ATOM 2902 C C . SER A 1 373 ? 14.933 0.563 -29.611 1.00 60.47 373 SER A C 1
ATOM 2904 O O . SER A 1 373 ? 15.183 1.655 -29.094 1.00 60.47 373 SER A O 1
ATOM 2906 N N . LYS A 1 374 ? 13.689 0.055 -29.621 1.00 63.81 374 LYS A N 1
ATOM 2907 C CA . LYS A 1 374 ? 12.536 0.739 -29.000 1.00 63.81 374 LYS A CA 1
ATOM 2908 C C . LYS A 1 374 ? 12.548 0.627 -27.473 1.00 63.81 374 LYS A C 1
ATOM 2910 O O . LYS A 1 374 ? 12.070 1.520 -26.783 1.00 63.81 374 LYS A O 1
ATOM 2915 N N . THR A 1 375 ? 13.129 -0.448 -26.943 1.00 60.09 375 THR A N 1
ATOM 2916 C CA . THR A 1 375 ? 13.203 -0.697 -25.496 1.00 60.09 375 THR A CA 1
ATOM 2917 C C . THR A 1 375 ? 14.164 0.275 -24.804 1.00 60.09 375 THR A C 1
ATOM 2919 O O . THR A 1 375 ? 13.831 0.822 -23.755 1.00 60.09 375 THR A O 1
ATOM 2922 N N . THR A 1 376 ? 15.319 0.575 -25.415 1.00 60.53 376 THR A N 1
ATOM 2923 C CA . THR A 1 376 ? 16.274 1.570 -24.888 1.00 60.53 376 THR A CA 1
ATOM 2924 C C . THR A 1 376 ? 15.671 2.973 -24.825 1.00 60.53 376 THR A C 1
ATOM 2926 O O . THR A 1 376 ? 15.851 3.681 -23.838 1.00 60.53 376 THR A O 1
ATOM 2929 N N . THR A 1 377 ? 14.923 3.371 -25.857 1.00 58.41 377 THR A N 1
ATOM 2930 C CA . THR A 1 377 ? 14.275 4.690 -25.915 1.00 58.41 377 THR A CA 1
ATOM 2931 C C . THR A 1 377 ? 13.120 4.807 -24.923 1.00 58.41 377 THR A C 1
ATOM 2933 O O . THR A 1 377 ? 12.984 5.848 -24.286 1.00 58.41 377 THR A O 1
ATOM 2936 N N . LEU A 1 378 ? 12.331 3.744 -24.731 1.00 61.72 378 LEU A N 1
ATOM 2937 C CA . LEU A 1 378 ? 11.250 3.720 -23.744 1.00 61.72 378 LEU A CA 1
ATOM 2938 C C . LEU A 1 378 ? 11.786 3.802 -22.303 1.00 61.72 378 LEU A C 1
ATOM 2940 O O . LEU A 1 378 ? 11.311 4.620 -21.521 1.00 61.72 378 LEU A O 1
ATOM 2944 N N . ASN A 1 379 ? 12.803 3.004 -21.960 1.00 63.00 379 ASN A N 1
ATOM 2945 C CA . ASN A 1 379 ? 13.386 3.004 -20.613 1.00 63.00 379 ASN A CA 1
ATOM 2946 C C . ASN A 1 379 ? 14.065 4.345 -20.282 1.00 63.00 379 ASN A C 1
ATOM 2948 O O . ASN A 1 379 ? 13.880 4.865 -19.183 1.00 63.00 379 ASN A O 1
ATOM 2952 N N . ALA A 1 380 ? 14.782 4.942 -21.242 1.00 58.62 380 ALA A N 1
ATOM 2953 C CA . ALA A 1 380 ? 15.411 6.253 -21.070 1.00 58.62 380 ALA A CA 1
ATOM 2954 C C . ALA A 1 380 ? 14.392 7.405 -20.962 1.00 58.62 380 ALA A C 1
ATOM 2956 O O . ALA A 1 380 ? 14.651 8.389 -20.275 1.00 58.62 380 ALA A O 1
ATOM 2957 N N . ALA A 1 381 ? 13.233 7.295 -21.622 1.00 57.44 381 ALA A N 1
ATOM 2958 C CA . ALA A 1 381 ? 12.171 8.300 -21.540 1.00 57.44 381 ALA A CA 1
ATOM 2959 C C . ALA A 1 381 ? 11.351 8.211 -20.240 1.00 57.44 381 ALA A C 1
ATOM 2961 O O . ALA A 1 381 ? 10.801 9.218 -19.797 1.00 57.44 381 ALA A O 1
ATOM 2962 N N . LEU A 1 382 ? 11.247 7.020 -19.641 1.00 62.12 382 LEU A N 1
ATOM 2963 C CA . LEU A 1 382 ? 10.425 6.782 -18.453 1.00 62.12 382 LEU A CA 1
ATOM 2964 C C . LEU A 1 382 ? 11.159 7.039 -17.131 1.00 62.12 382 LEU A C 1
ATOM 2966 O O . LEU A 1 382 ? 10.489 7.314 -16.136 1.00 62.12 382 LEU A O 1
ATOM 2970 N N . VAL A 1 383 ? 12.495 6.947 -17.086 1.00 64.44 383 VAL A N 1
ATOM 2971 C CA . VAL A 1 383 ? 13.223 6.984 -15.808 1.00 64.44 383 VAL A CA 1
ATOM 2972 C C . VAL A 1 383 ? 14.482 7.855 -15.877 1.00 64.44 383 VAL A C 1
ATOM 2974 O O . VAL A 1 383 ? 15.462 7.517 -16.532 1.00 64.44 383 VAL A O 1
ATOM 2977 N N . THR A 1 384 ? 14.468 8.979 -15.155 1.00 60.19 384 THR A N 1
ATOM 2978 C CA . THR A 1 384 ? 15.557 9.976 -15.116 1.00 60.19 384 THR A CA 1
ATOM 2979 C C . THR A 1 384 ? 16.644 9.687 -14.074 1.00 60.19 384 THR A C 1
ATOM 2981 O O . THR A 1 384 ? 17.696 10.318 -14.104 1.00 60.19 384 THR A O 1
ATOM 2984 N N . ASP A 1 385 ? 16.408 8.747 -13.151 1.00 63.94 385 ASP A N 1
ATOM 2985 C CA . ASP A 1 385 ? 17.277 8.445 -12.000 1.00 63.94 385 ASP A CA 1
ATOM 2986 C C . ASP A 1 385 ? 17.632 6.944 -11.915 1.00 63.94 385 ASP A C 1
ATOM 2988 O O . ASP A 1 385 ? 17.424 6.289 -10.889 1.00 63.94 385 ASP A O 1
ATOM 2992 N N . VAL A 1 386 ? 18.145 6.384 -13.014 1.00 67.69 386 VAL A N 1
ATOM 2993 C CA . VAL A 1 386 ? 18.648 4.999 -13.088 1.00 67.69 386 VAL A CA 1
ATOM 2994 C C . VAL A 1 386 ? 20.174 5.002 -13.084 1.00 67.69 386 VAL A C 1
ATOM 2996 O O . VAL A 1 386 ? 20.791 5.865 -13.706 1.00 67.69 386 VAL A O 1
ATOM 2999 N N . ASP A 1 387 ? 20.787 4.025 -12.414 1.00 69.25 387 ASP A N 1
ATOM 3000 C CA . ASP A 1 387 ? 22.227 3.779 -12.530 1.00 69.25 387 ASP A CA 1
ATOM 3001 C C . ASP A 1 387 ? 22.579 3.449 -13.999 1.00 69.25 387 ASP A C 1
ATOM 3003 O O . ASP A 1 387 ? 21.898 2.644 -14.634 1.00 69.25 387 ASP A O 1
ATOM 3007 N N . GLU A 1 388 ? 23.649 4.028 -14.556 1.00 66.69 388 GLU A N 1
ATOM 3008 C CA . GLU A 1 388 ? 24.018 3.848 -15.980 1.00 66.69 388 GLU A CA 1
ATOM 3009 C C . GLU A 1 388 ? 24.147 2.368 -16.387 1.00 66.69 388 GLU A C 1
ATOM 3011 O O . GLU A 1 388 ? 23.770 1.981 -17.495 1.00 66.69 388 GLU A O 1
ATOM 3016 N N . ALA A 1 389 ? 24.612 1.523 -15.461 1.00 68.00 389 ALA A N 1
ATOM 3017 C CA . ALA A 1 389 ? 24.696 0.079 -15.653 1.00 68.00 389 ALA A CA 1
ATOM 3018 C C . ALA A 1 389 ? 23.314 -0.566 -15.865 1.00 68.00 389 ALA A C 1
ATOM 3020 O O . ALA A 1 389 ? 23.156 -1.378 -16.777 1.00 68.00 389 ALA A O 1
ATOM 3021 N N . ASP A 1 390 ? 22.303 -0.166 -15.089 1.00 70.12 390 ASP A N 1
ATOM 3022 C CA . ASP A 1 390 ? 20.939 -0.699 -15.178 1.00 70.12 390 ASP A CA 1
ATOM 3023 C C . ASP A 1 390 ? 20.169 -0.119 -16.375 1.00 70.12 390 ASP A C 1
ATOM 3025 O O . ASP A 1 390 ? 19.339 -0.807 -16.968 1.00 70.12 390 ASP A O 1
ATOM 3029 N N . ALA A 1 391 ? 20.480 1.115 -16.787 1.00 68.75 391 ALA A N 1
ATOM 3030 C CA . ALA A 1 391 ? 19.890 1.748 -17.970 1.00 68.75 391 ALA A CA 1
ATOM 3031 C C . ALA A 1 391 ? 20.277 1.035 -19.282 1.00 68.75 391 ALA A C 1
ATOM 3033 O O . ALA A 1 391 ? 19.532 1.076 -20.263 1.00 68.75 391 ALA A O 1
ATOM 3034 N N . SER A 1 392 ? 21.432 0.362 -19.296 1.00 69.56 392 SER A N 1
ATOM 3035 C CA . SER A 1 392 ? 21.925 -0.396 -20.451 1.00 69.56 392 SER A CA 1
ATOM 3036 C C . SER A 1 392 ? 21.328 -1.804 -20.579 1.00 69.56 392 SER A C 1
ATOM 3038 O O . SER A 1 392 ? 21.485 -2.444 -21.623 1.00 69.56 392 SER A O 1
ATOM 3040 N N . VAL A 1 393 ? 20.632 -2.296 -19.546 1.00 77.19 393 VAL A N 1
ATOM 3041 C CA . VAL A 1 393 ? 20.078 -3.654 -19.529 1.00 77.19 393 VAL A CA 1
ATOM 3042 C C . VAL A 1 393 ? 18.917 -3.752 -20.518 1.00 77.19 393 VAL A C 1
ATOM 3044 O O . VAL A 1 393 ? 17.948 -2.998 -20.462 1.00 77.19 393 VAL A O 1
ATOM 3047 N N . GLN A 1 394 ? 19.004 -4.720 -21.427 1.00 80.94 394 GLN A N 1
ATOM 3048 C CA . GLN A 1 394 ? 17.980 -5.001 -22.434 1.00 80.94 394 GLN A CA 1
ATOM 3049 C C . GLN A 1 394 ? 17.486 -6.435 -22.301 1.00 80.94 394 GLN A C 1
ATOM 3051 O O . GLN A 1 394 ? 18.195 -7.299 -21.783 1.00 80.94 394 GLN A O 1
ATOM 3056 N N . TYR A 1 395 ? 16.283 -6.708 -22.800 1.00 81.81 395 TYR A N 1
ATOM 3057 C CA . TYR A 1 395 ? 15.819 -8.081 -22.971 1.00 81.81 395 TYR A CA 1
ATOM 3058 C C . TYR A 1 395 ? 16.680 -8.788 -24.036 1.00 81.81 395 TYR A C 1
ATOM 3060 O O . TYR A 1 395 ? 16.908 -8.197 -25.094 1.00 81.81 395 TYR A O 1
ATOM 3068 N N . PRO A 1 396 ? 17.176 -10.024 -23.807 1.00 82.94 396 PRO A N 1
ATOM 3069 C CA . PRO A 1 396 ? 16.892 -10.947 -22.693 1.00 82.94 396 PRO A CA 1
ATOM 3070 C C . PRO A 1 396 ? 17.869 -10.873 -21.497 1.00 82.94 396 PRO A C 1
ATOM 3072 O O . PRO A 1 396 ? 17.762 -11.660 -20.556 1.00 82.94 396 PRO A O 1
ATOM 3075 N N . GLY A 1 397 ? 18.837 -9.954 -21.503 1.00 82.06 397 GLY A N 1
ATOM 3076 C CA . GLY A 1 397 ? 19.822 -9.769 -20.427 1.00 82.06 397 GLY A CA 1
ATOM 3077 C C . GLY A 1 397 ? 19.230 -9.354 -19.070 1.00 82.06 397 GLY A C 1
ATOM 3078 O O . GLY A 1 397 ? 19.885 -9.510 -18.042 1.00 82.06 397 GLY A O 1
ATOM 3079 N N . ASN A 1 398 ? 17.973 -8.898 -19.033 1.00 82.50 398 ASN A N 1
ATOM 3080 C CA . ASN A 1 398 ? 17.240 -8.607 -17.798 1.00 82.50 398 ASN A CA 1
ATOM 3081 C C . ASN A 1 398 ? 16.837 -9.867 -17.005 1.00 82.50 398 ASN A C 1
ATOM 3083 O O . ASN A 1 398 ? 16.536 -9.747 -15.815 1.00 82.50 398 ASN A O 1
ATOM 3087 N N . LEU A 1 399 ? 16.840 -11.056 -17.625 1.00 86.19 399 LEU A N 1
ATOM 3088 C CA . LEU A 1 399 ? 16.365 -12.324 -17.049 1.00 86.19 399 LEU A CA 1
ATOM 3089 C C . LEU A 1 399 ? 17.378 -12.955 -16.072 1.00 86.19 399 LEU A C 1
ATOM 3091 O O . LEU A 1 399 ? 17.845 -14.093 -16.222 1.00 86.19 399 LEU A O 1
ATOM 3095 N N . THR A 1 400 ? 17.712 -12.222 -15.015 1.00 89.25 400 THR A N 1
ATOM 3096 C CA . THR A 1 400 ? 18.557 -12.693 -13.911 1.00 89.25 400 THR A CA 1
ATOM 3097 C C . THR A 1 400 ? 17.714 -12.980 -12.668 1.00 89.25 400 THR A C 1
ATOM 3099 O O . THR A 1 400 ? 16.689 -12.337 -12.436 1.00 89.25 400 THR A O 1
ATOM 3102 N N . LEU A 1 401 ? 18.152 -13.943 -11.845 1.00 89.81 401 LEU A N 1
ATOM 3103 C CA . LEU A 1 401 ? 17.499 -14.217 -10.558 1.00 89.81 401 LEU A CA 1
ATOM 3104 C C . LEU A 1 401 ? 17.538 -12.988 -9.639 1.00 89.81 401 LEU A C 1
ATOM 3106 O O . LEU A 1 401 ? 16.582 -12.713 -8.924 1.00 89.81 401 LEU A O 1
ATOM 3110 N N . HIS A 1 402 ? 18.615 -12.205 -9.709 1.00 90.62 402 HIS A N 1
ATOM 3111 C CA . HIS A 1 402 ? 18.727 -10.956 -8.965 1.00 90.62 402 HIS A CA 1
ATOM 3112 C C . HIS A 1 402 ? 17.607 -9.968 -9.327 1.00 90.62 402 HIS A C 1
ATOM 3114 O O . HIS A 1 402 ? 16.944 -9.446 -8.437 1.00 90.62 402 HIS A O 1
ATOM 3120 N N . ASN A 1 403 ? 17.343 -9.749 -10.619 1.00 89.62 403 ASN A N 1
ATOM 3121 C CA . ASN A 1 403 ? 16.348 -8.767 -11.061 1.00 89.62 403 ASN A CA 1
ATOM 3122 C C . ASN A 1 403 ? 14.915 -9.187 -10.719 1.00 89.62 403 ASN A C 1
ATOM 3124 O O . ASN A 1 403 ? 14.119 -8.348 -10.297 1.00 89.62 403 ASN A O 1
ATOM 3128 N N . ILE A 1 404 ? 14.583 -10.477 -10.863 1.00 91.69 404 ILE A N 1
ATOM 3129 C CA . ILE A 1 404 ? 13.246 -10.963 -10.499 1.00 91.69 404 ILE A CA 1
ATOM 3130 C C . ILE A 1 404 ? 13.023 -10.887 -8.986 1.00 91.69 404 ILE A C 1
ATOM 3132 O O . ILE A 1 404 ? 11.974 -10.405 -8.570 1.00 91.69 404 ILE A O 1
ATOM 3136 N N . TYR A 1 405 ? 14.004 -11.267 -8.157 1.00 93.62 405 TYR A N 1
ATOM 3137 C CA . TYR A 1 405 ? 13.874 -11.146 -6.702 1.00 93.62 405 TYR A CA 1
ATOM 3138 C C . TYR A 1 405 ? 13.892 -9.686 -6.233 1.00 93.62 405 TYR A C 1
ATOM 3140 O O . TYR A 1 405 ? 13.176 -9.342 -5.296 1.00 93.62 405 TYR A O 1
ATOM 3148 N N . TYR A 1 406 ? 14.624 -8.800 -6.913 1.00 93.31 406 TYR A N 1
ATOM 3149 C CA . TYR A 1 406 ? 14.535 -7.365 -6.652 1.00 93.31 406 TYR A CA 1
ATOM 3150 C C . TYR A 1 406 ? 13.109 -6.850 -6.888 1.00 93.31 406 TYR A C 1
ATOM 3152 O O . TYR A 1 406 ? 12.523 -6.241 -5.996 1.00 93.31 406 TYR A O 1
ATOM 3160 N N . PHE A 1 407 ? 12.508 -7.156 -8.044 1.00 93.94 407 PHE A N 1
ATOM 3161 C CA . PHE A 1 407 ? 11.113 -6.804 -8.330 1.00 93.94 407 PHE A CA 1
ATOM 3162 C C . PHE A 1 407 ? 10.131 -7.465 -7.357 1.00 93.94 407 PHE A C 1
ATOM 3164 O O . PHE A 1 407 ? 9.150 -6.845 -6.945 1.00 93.94 407 PHE A O 1
ATOM 3171 N N . TRP A 1 408 ? 10.398 -8.710 -6.965 1.00 92.62 408 TRP A N 1
ATOM 3172 C CA . TRP A 1 408 ? 9.579 -9.475 -6.034 1.00 92.62 408 TRP A CA 1
ATOM 3173 C C . TRP A 1 408 ? 9.408 -8.747 -4.700 1.00 92.62 408 TRP A C 1
ATOM 3175 O O . TRP A 1 408 ? 8.279 -8.541 -4.249 1.00 92.62 408 TRP A O 1
ATOM 3185 N N . PHE A 1 409 ? 10.510 -8.260 -4.128 1.00 93.00 409 PHE A N 1
ATOM 3186 C CA . PHE A 1 409 ? 10.488 -7.506 -2.878 1.00 93.00 409 PHE A CA 1
ATOM 3187 C C . PHE A 1 409 ? 10.199 -6.011 -3.065 1.00 93.00 409 PHE A C 1
ATOM 3189 O O . PHE A 1 409 ? 9.789 -5.366 -2.107 1.00 93.00 409 PHE A O 1
ATOM 3196 N N . ALA A 1 410 ? 10.367 -5.439 -4.262 1.00 93.56 410 ALA A N 1
ATOM 3197 C CA . ALA A 1 410 ? 10.099 -4.019 -4.493 1.00 93.56 410 ALA A CA 1
ATOM 3198 C C . ALA A 1 410 ? 8.638 -3.653 -4.150 1.00 93.56 410 ALA A C 1
ATOM 3200 O O . ALA A 1 410 ? 7.722 -4.397 -4.516 1.00 93.56 410 ALA A O 1
ATOM 3201 N N . PRO A 1 411 ? 8.379 -2.505 -3.493 1.00 94.44 411 PRO A N 1
ATOM 3202 C CA . PRO A 1 411 ? 7.035 -2.060 -3.113 1.00 94.44 411 PRO A CA 1
ATOM 3203 C C . PRO A 1 411 ? 6.247 -1.487 -4.309 1.00 94.44 411 PRO A C 1
ATOM 3205 O O . PRO A 1 411 ? 5.660 -0.414 -4.234 1.00 94.44 411 PRO A O 1
ATOM 3208 N N . THR A 1 412 ? 6.241 -2.206 -5.431 1.00 93.44 412 THR A N 1
ATOM 3209 C CA . THR A 1 412 ? 5.477 -1.902 -6.644 1.00 93.44 412 THR A CA 1
ATOM 3210 C C . THR A 1 412 ? 4.865 -3.179 -7.211 1.00 93.44 412 THR A C 1
ATOM 3212 O O . THR A 1 412 ? 5.412 -4.271 -7.041 1.00 93.44 412 THR A O 1
ATOM 3215 N N . LEU A 1 413 ? 3.721 -3.042 -7.878 1.00 94.88 413 LEU A N 1
ATOM 3216 C CA . LEU A 1 413 ? 3.040 -4.133 -8.578 1.00 94.88 413 LEU A CA 1
ATOM 3217 C C . LEU A 1 413 ? 3.369 -4.166 -10.074 1.00 94.88 413 LEU A C 1
ATOM 3219 O O . LEU A 1 413 ? 3.089 -5.166 -10.726 1.00 94.88 413 LEU A O 1
ATOM 3223 N N . THR A 1 414 ? 3.960 -3.096 -10.610 1.00 92.62 414 THR A N 1
ATOM 3224 C CA . THR A 1 414 ? 4.268 -2.959 -12.034 1.00 92.62 414 THR A CA 1
ATOM 3225 C C . THR A 1 414 ? 5.733 -3.287 -12.305 1.00 92.62 414 THR A C 1
ATOM 3227 O O . THR A 1 414 ? 6.638 -2.674 -11.734 1.00 92.62 414 THR A O 1
ATOM 3230 N N . TYR A 1 415 ? 5.980 -4.279 -13.163 1.00 91.94 415 TYR A N 1
ATOM 3231 C CA . TYR A 1 415 ? 7.331 -4.651 -13.577 1.00 91.94 415 TYR A CA 1
ATOM 3232 C C . TYR A 1 415 ? 7.897 -3.652 -14.587 1.00 91.94 415 TYR A C 1
ATOM 3234 O O . TYR A 1 415 ? 7.217 -3.248 -15.529 1.00 91.94 415 TYR A O 1
ATOM 3242 N N . GLN A 1 416 ? 9.164 -3.297 -14.398 1.00 88.12 416 GLN A N 1
ATOM 3243 C CA . GLN A 1 416 ? 9.976 -2.509 -15.319 1.00 88.12 416 GLN A CA 1
ATOM 3244 C C . GLN A 1 416 ? 11.380 -3.126 -15.358 1.00 88.12 416 GLN A C 1
ATOM 3246 O O . GLN A 1 416 ? 11.817 -3.733 -14.377 1.00 88.12 416 GLN A O 1
ATOM 3251 N N . ILE A 1 417 ? 12.094 -2.985 -16.481 1.00 84.50 417 ILE A N 1
ATOM 3252 C CA . ILE A 1 417 ? 13.466 -3.517 -16.610 1.00 84.50 417 ILE A CA 1
ATOM 3253 C C . ILE A 1 417 ? 14.411 -2.844 -15.612 1.00 84.50 417 ILE A C 1
ATOM 3255 O O . ILE A 1 417 ? 15.225 -3.522 -14.986 1.00 84.50 417 ILE A O 1
ATOM 3259 N N . ALA A 1 418 ? 14.280 -1.529 -15.452 1.00 83.75 418 ALA A N 1
ATOM 3260 C CA . ALA A 1 418 ? 15.075 -0.741 -14.530 1.00 83.75 418 ALA A CA 1
ATOM 3261 C C . ALA A 1 418 ? 14.157 0.123 -13.665 1.00 83.75 418 ALA A C 1
ATOM 3263 O O . ALA A 1 418 ? 13.250 0.777 -14.172 1.00 83.75 418 ALA A O 1
ATOM 3264 N N . PHE A 1 419 ? 14.406 0.118 -12.358 1.00 86.25 419 PHE A N 1
ATOM 3265 C CA . PHE A 1 419 ? 13.669 0.926 -11.392 1.00 86.25 419 PHE A CA 1
ATOM 3266 C C . PHE A 1 419 ? 14.514 2.128 -10.960 1.00 86.25 419 PHE A C 1
ATOM 3268 O O . PHE A 1 419 ? 15.735 1.987 -10.842 1.00 86.25 419 PHE A O 1
ATOM 3275 N N . PRO A 1 420 ? 13.898 3.288 -10.667 1.00 85.38 420 PRO A N 1
ATOM 3276 C CA . PRO A 1 420 ? 14.622 4.410 -10.088 1.00 85.38 420 PRO A CA 1
ATOM 3277 C C . PRO A 1 420 ? 15.157 4.011 -8.712 1.00 85.38 420 PRO A C 1
ATOM 3279 O O . PRO A 1 420 ? 14.405 3.532 -7.855 1.00 85.38 420 PRO A O 1
ATOM 3282 N N . LYS A 1 421 ? 16.456 4.212 -8.488 1.00 84.81 421 LYS A N 1
ATOM 3283 C CA . LYS A 1 421 ? 17.115 3.879 -7.220 1.00 84.81 421 LYS A CA 1
ATOM 3284 C C . LYS A 1 421 ? 17.487 5.136 -6.453 1.00 84.81 421 LYS A C 1
ATOM 3286 O O . LYS A 1 421 ? 17.818 6.177 -7.012 1.00 84.81 421 LYS A O 1
ATOM 3291 N N . ALA A 1 422 ? 17.457 5.040 -5.130 1.00 84.94 422 ALA A N 1
ATOM 3292 C CA . ALA A 1 422 ? 17.956 6.100 -4.275 1.00 84.94 422 ALA A CA 1
ATOM 3293 C C . ALA A 1 422 ? 19.480 6.250 -4.458 1.00 84.94 422 ALA A C 1
ATOM 3295 O O . ALA A 1 422 ? 20.246 5.299 -4.259 1.00 84.94 422 ALA A O 1
ATOM 3296 N N . LYS A 1 423 ? 19.916 7.474 -4.791 1.00 81.56 423 LYS A N 1
ATOM 3297 C CA . LYS A 1 423 ? 21.339 7.849 -4.931 1.00 81.56 423 LYS A CA 1
ATOM 3298 C C . LYS A 1 423 ? 22.110 7.707 -3.617 1.00 81.56 423 LYS A C 1
ATOM 3300 O O . LYS A 1 423 ? 23.316 7.493 -3.616 1.00 81.56 423 LYS A O 1
ATOM 3305 N N . HIS A 1 424 ? 21.409 7.809 -2.489 1.00 80.81 424 HIS A N 1
ATOM 3306 C CA . HIS A 1 424 ? 21.976 7.559 -1.172 1.00 80.81 424 HIS A CA 1
ATOM 3307 C C . HIS A 1 424 ? 21.961 6.059 -0.823 1.00 80.81 424 HIS A C 1
ATOM 3309 O O . HIS A 1 424 ? 21.108 5.294 -1.281 1.00 80.81 424 HIS A O 1
ATOM 3315 N N . GLY A 1 425 ? 22.896 5.636 0.033 1.00 84.50 425 GLY A N 1
ATOM 3316 C CA . GLY A 1 425 ? 22.863 4.309 0.652 1.00 84.50 425 GLY A CA 1
ATOM 3317 C C . GLY A 1 425 ? 21.683 4.138 1.619 1.00 84.50 425 GLY A C 1
ATOM 3318 O O . GLY A 1 425 ? 20.917 5.074 1.866 1.00 84.50 425 GLY A O 1
ATOM 3319 N N . VAL A 1 426 ? 21.550 2.936 2.187 1.00 89.31 426 VAL A N 1
ATOM 3320 C CA . VAL A 1 426 ? 20.552 2.643 3.229 1.00 89.31 426 VAL A CA 1
ATOM 3321 C C . VAL A 1 426 ? 20.888 3.456 4.480 1.00 89.31 426 VAL A C 1
ATOM 3323 O O . VAL A 1 426 ? 22.005 3.370 4.986 1.00 89.31 426 VAL A O 1
ATOM 3326 N N . ARG A 1 427 ? 19.939 4.249 4.991 1.00 90.81 427 ARG A N 1
ATOM 3327 C CA . ARG A 1 427 ? 20.136 5.069 6.200 1.00 90.81 427 ARG A CA 1
ATOM 3328 C C . ARG A 1 427 ? 19.692 4.295 7.449 1.00 90.81 427 ARG A C 1
ATOM 3330 O O . ARG A 1 427 ? 18.497 4.291 7.755 1.00 90.81 427 ARG A O 1
ATOM 3337 N N . PRO A 1 428 ? 20.606 3.685 8.227 1.00 90.38 428 PRO A N 1
ATOM 3338 C CA . PRO A 1 428 ? 20.232 2.767 9.305 1.00 90.38 428 PRO A CA 1
ATOM 3339 C C . PRO A 1 428 ? 19.442 3.451 10.424 1.00 90.38 428 PRO A C 1
ATOM 3341 O O . PRO A 1 428 ? 18.495 2.874 10.942 1.00 90.38 428 PRO A O 1
ATOM 3344 N N . LEU A 1 429 ? 19.763 4.706 10.759 1.00 91.88 429 LEU A N 1
ATOM 3345 C CA . LEU A 1 429 ? 19.035 5.451 11.791 1.00 91.88 429 LEU A CA 1
ATOM 3346 C C . LEU A 1 429 ? 17.600 5.794 11.358 1.00 91.88 429 LEU A C 1
ATOM 3348 O O . LEU A 1 429 ? 16.681 5.777 12.173 1.00 91.88 429 LEU A O 1
ATOM 3352 N N . TYR A 1 430 ? 17.395 6.067 10.066 1.00 89.88 430 TYR A N 1
ATOM 3353 C CA . TYR A 1 430 ? 16.060 6.283 9.508 1.00 89.88 430 TYR A CA 1
ATOM 3354 C C . TYR A 1 430 ? 15.249 4.980 9.508 1.00 89.88 430 TYR A C 1
ATOM 3356 O O . TYR A 1 430 ? 14.100 4.985 9.941 1.00 89.88 430 TYR A O 1
ATOM 3364 N N . VAL A 1 431 ? 15.870 3.861 9.114 1.00 93.25 431 VAL A N 1
ATOM 3365 C CA . VAL A 1 431 ? 15.279 2.514 9.194 1.00 93.25 431 VAL A CA 1
ATOM 3366 C C . VAL A 1 431 ? 14.903 2.159 10.634 1.00 93.25 431 VAL A C 1
ATOM 3368 O O . VAL A 1 431 ? 13.773 1.752 10.884 1.00 93.25 431 VAL A O 1
ATOM 3371 N N . ALA A 1 432 ? 15.798 2.379 11.599 1.00 91.69 432 ALA A N 1
ATOM 3372 C CA . ALA A 1 432 ? 15.520 2.151 13.016 1.00 91.69 432 ALA A CA 1
ATOM 3373 C C . ALA A 1 432 ? 14.352 3.020 13.510 1.00 91.69 432 ALA A C 1
ATOM 3375 O O . ALA A 1 432 ? 13.446 2.526 14.177 1.00 91.69 432 ALA A O 1
ATOM 3376 N N . GLY A 1 433 ? 14.320 4.300 13.125 1.00 89.38 433 GLY A N 1
ATOM 3377 C CA . GLY A 1 433 ? 13.204 5.196 13.432 1.00 89.38 433 GLY A CA 1
ATOM 3378 C C . GLY A 1 433 ? 11.871 4.733 12.831 1.00 89.38 433 GLY A C 1
ATOM 3379 O O . GLY A 1 433 ? 10.838 4.837 13.493 1.00 89.38 433 GLY A O 1
ATOM 3380 N N . LEU A 1 434 ? 11.880 4.194 11.607 1.00 91.12 434 LEU A N 1
ATOM 3381 C CA . LEU A 1 434 ? 10.702 3.589 10.979 1.00 91.12 434 LEU A CA 1
ATOM 3382 C C . LEU A 1 434 ? 10.249 2.332 11.724 1.00 91.12 434 LEU A C 1
ATOM 3384 O O . LEU A 1 434 ? 9.062 2.213 12.009 1.00 91.12 434 LEU A O 1
ATOM 3388 N N . LEU A 1 435 ? 11.173 1.440 12.091 1.00 90.31 435 LEU A N 1
ATOM 3389 C CA . LEU A 1 435 ? 10.870 0.223 12.851 1.00 90.31 435 LEU A CA 1
ATOM 3390 C C . LEU A 1 435 ? 10.241 0.542 14.210 1.00 90.31 435 LEU A C 1
ATOM 3392 O O . LEU A 1 435 ? 9.228 -0.051 14.563 1.00 90.31 435 LEU A O 1
ATOM 3396 N N . VAL A 1 436 ? 10.771 1.527 14.942 1.00 87.69 436 VAL A N 1
ATOM 3397 C CA . VAL A 1 436 ? 10.185 1.970 16.218 1.00 87.69 436 VAL A CA 1
ATOM 3398 C C . VAL A 1 436 ? 8.751 2.469 16.021 1.00 87.69 436 VAL A C 1
ATOM 3400 O O . VAL A 1 436 ? 7.847 2.053 16.744 1.00 87.69 436 VAL A O 1
ATOM 3403 N N . ARG A 1 437 ? 8.511 3.326 15.020 1.00 87.25 437 ARG A N 1
ATOM 3404 C CA . ARG A 1 437 ? 7.159 3.826 14.710 1.00 87.25 437 ARG A CA 1
ATOM 3405 C C . ARG A 1 437 ? 6.222 2.702 14.276 1.00 87.25 437 ARG A C 1
ATOM 3407 O O . ARG A 1 437 ? 5.050 2.731 14.642 1.00 87.25 437 ARG A O 1
ATOM 3414 N N . LEU A 1 438 ? 6.727 1.723 13.528 1.00 87.81 438 LEU A N 1
ATOM 3415 C CA . LEU A 1 438 ? 5.976 0.557 13.071 1.00 87.81 438 LEU A CA 1
ATOM 3416 C C . LEU A 1 438 ? 5.538 -0.295 14.265 1.00 87.81 438 LEU A C 1
ATOM 3418 O O . LEU A 1 438 ? 4.351 -0.590 14.381 1.00 87.81 438 LEU A O 1
ATOM 3422 N N . SER A 1 439 ? 6.447 -0.583 15.201 1.00 81.62 439 SER A N 1
ATOM 3423 C CA . SER A 1 439 ? 6.136 -1.313 16.436 1.00 81.62 439 SER A CA 1
ATOM 3424 C C . SER A 1 439 ? 5.124 -0.573 17.314 1.00 81.62 439 SER A C 1
ATOM 3426 O O . SER A 1 439 ? 4.163 -1.180 17.778 1.00 81.62 439 SER A O 1
ATOM 3428 N N . ILE A 1 440 ? 5.287 0.743 17.503 1.00 81.00 440 ILE A N 1
ATOM 3429 C CA . ILE A 1 440 ? 4.336 1.567 18.273 1.00 81.00 440 ILE A CA 1
ATOM 3430 C C . ILE A 1 440 ? 2.953 1.562 17.611 1.00 81.00 440 ILE A C 1
ATOM 3432 O O . ILE A 1 440 ? 1.942 1.388 18.289 1.00 81.00 440 ILE A O 1
ATOM 3436 N N . THR A 1 441 ? 2.897 1.727 16.288 1.00 82.12 441 THR A N 1
ATOM 3437 C CA . THR A 1 441 ? 1.633 1.749 15.538 1.00 82.12 441 THR A CA 1
ATOM 3438 C C . THR A 1 441 ? 0.945 0.383 15.578 1.00 82.12 441 THR A C 1
ATOM 3440 O O . THR A 1 441 ? -0.257 0.323 15.818 1.00 82.12 441 THR A O 1
ATOM 3443 N N . ALA A 1 442 ? 1.689 -0.718 15.420 1.00 83.56 442 ALA A N 1
ATOM 3444 C CA . ALA A 1 442 ? 1.157 -2.075 15.552 1.00 83.56 442 ALA A CA 1
ATOM 3445 C C . ALA A 1 442 ? 0.593 -2.333 16.954 1.00 83.56 442 ALA A C 1
ATOM 3447 O O . ALA A 1 442 ? -0.533 -2.813 17.085 1.00 83.56 442 ALA A O 1
ATOM 3448 N N . ALA A 1 443 ? 1.340 -1.962 18.000 1.00 78.62 443 ALA A N 1
ATOM 3449 C CA . ALA A 1 443 ? 0.884 -2.086 19.380 1.00 78.62 443 ALA A CA 1
ATOM 3450 C C . ALA A 1 443 ? -0.398 -1.276 19.626 1.00 78.62 443 ALA A C 1
ATOM 3452 O O . ALA A 1 443 ? -1.323 -1.778 20.261 1.00 78.62 443 ALA A O 1
ATOM 3453 N N . LEU A 1 444 ? -0.492 -0.061 19.074 1.00 80.19 444 LEU A N 1
ATOM 3454 C CA . LEU A 1 444 ? -1.690 0.771 19.168 1.00 80.19 444 LEU A CA 1
ATOM 3455 C C . LEU A 1 444 ? -2.894 0.151 18.442 1.00 80.19 444 LEU A C 1
ATOM 3457 O O . LEU A 1 444 ? -3.997 0.180 18.983 1.00 80.19 444 LEU A O 1
ATOM 3461 N N . ILE A 1 445 ? -2.701 -0.438 17.256 1.00 83.94 445 ILE A N 1
ATOM 3462 C CA . ILE A 1 445 ? -3.766 -1.151 16.530 1.00 83.94 445 ILE A CA 1
ATOM 3463 C C . ILE A 1 445 ? -4.272 -2.332 17.365 1.00 83.94 445 ILE A C 1
ATOM 3465 O O . ILE A 1 445 ? -5.473 -2.430 17.609 1.00 83.94 445 ILE A O 1
ATOM 3469 N N . VAL A 1 446 ? -3.369 -3.194 17.850 1.00 80.81 446 VAL A N 1
ATOM 3470 C CA . VAL A 1 446 ? -3.733 -4.354 18.685 1.00 80.81 446 VAL A CA 1
ATOM 3471 C C . VAL A 1 446 ? -4.452 -3.904 19.951 1.00 80.81 446 VAL A C 1
ATOM 3473 O O . VAL A 1 446 ? -5.468 -4.491 20.320 1.00 80.81 446 VAL A O 1
ATOM 3476 N N . PHE A 1 447 ? -3.961 -2.841 20.589 1.00 78.69 447 PHE A N 1
ATOM 3477 C CA . PHE A 1 447 ? -4.590 -2.250 21.759 1.00 78.69 447 PHE A CA 1
ATOM 3478 C C . PHE A 1 447 ? -6.018 -1.781 21.450 1.00 78.69 447 PHE A C 1
ATOM 3480 O O . PHE A 1 447 ? -6.945 -2.180 22.144 1.00 78.69 447 PHE A O 1
ATOM 3487 N N . LEU A 1 448 ? -6.235 -0.983 20.398 1.00 80.75 448 LEU A N 1
ATOM 3488 C CA . LEU A 1 448 ? -7.572 -0.487 20.044 1.00 80.75 448 LEU A CA 1
ATOM 3489 C C . LEU A 1 448 ? -8.542 -1.621 19.700 1.00 80.75 448 LEU A C 1
ATOM 3491 O O . LEU A 1 448 ? -9.699 -1.579 20.122 1.00 80.75 448 LEU A O 1
ATOM 3495 N N . VAL A 1 449 ? -8.070 -2.645 18.983 1.00 84.25 449 VAL A N 1
ATOM 3496 C CA . VAL A 1 449 ? -8.878 -3.821 18.645 1.00 84.25 449 VAL A CA 1
ATOM 3497 C C . VAL A 1 449 ? -9.269 -4.581 19.911 1.00 84.25 449 VAL A C 1
ATOM 3499 O O . VAL A 1 449 ? -10.458 -4.686 20.203 1.00 84.25 449 VAL A O 1
ATOM 3502 N N . LYS A 1 450 ? -8.291 -5.036 20.707 1.00 79.81 450 LYS A N 1
ATOM 3503 C CA . LYS A 1 450 ? -8.555 -5.824 21.922 1.00 79.81 450 LYS A CA 1
ATOM 3504 C C . LYS A 1 450 ? -9.384 -5.060 22.947 1.00 79.81 450 LYS A C 1
ATOM 3506 O O . LYS A 1 450 ? -10.245 -5.639 23.593 1.00 79.81 450 LYS A O 1
ATOM 3511 N N . GLN A 1 451 ? -9.113 -3.770 23.098 1.00 75.88 451 GLN A N 1
ATOM 3512 C CA . GLN A 1 451 ? -9.658 -2.990 24.195 1.00 75.88 451 GLN A CA 1
ATOM 3513 C C . GLN A 1 451 ? -10.992 -2.337 23.843 1.00 75.88 451 GLN A C 1
ATOM 3515 O O . GLN A 1 451 ? -11.872 -2.253 24.686 1.00 75.88 451 GLN A O 1
ATOM 3520 N N . THR A 1 452 ? -11.166 -1.861 22.610 1.00 78.81 452 THR A N 1
ATOM 3521 C CA . THR A 1 452 ? -12.347 -1.059 22.245 1.00 78.81 452 THR A CA 1
ATOM 3522 C C . THR A 1 452 ? -13.316 -1.827 21.351 1.00 78.81 452 THR A C 1
ATOM 3524 O O . THR A 1 452 ? -14.531 -1.748 21.542 1.00 78.81 452 THR A O 1
ATOM 3527 N N . ILE A 1 453 ? -12.792 -2.577 20.378 1.00 86.44 453 ILE A N 1
ATOM 3528 C CA . ILE A 1 453 ? -13.609 -3.279 19.382 1.00 86.44 453 ILE A CA 1
ATOM 3529 C C . ILE A 1 453 ? -14.109 -4.614 19.938 1.00 86.44 453 ILE A C 1
ATOM 3531 O O . ILE A 1 453 ? -15.321 -4.818 19.987 1.00 86.44 453 ILE A O 1
ATOM 3535 N N . ASN A 1 454 ? -13.209 -5.482 20.411 1.00 85.75 454 ASN A N 1
ATOM 3536 C CA . ASN A 1 454 ? -13.545 -6.830 20.880 1.00 85.75 454 ASN A CA 1
ATOM 3537 C C . ASN A 1 454 ? -14.690 -6.880 21.903 1.00 85.75 454 ASN A C 1
ATOM 3539 O O . ASN A 1 454 ? -15.637 -7.608 21.630 1.00 85.75 454 ASN A O 1
ATOM 3543 N N . PRO A 1 455 ? -14.717 -6.096 23.002 1.00 85.81 455 PRO A N 1
ATOM 3544 C CA . PRO A 1 455 ? -15.811 -6.207 23.973 1.00 85.81 455 PRO A CA 1
ATOM 3545 C C . PRO A 1 455 ? -17.175 -5.825 23.380 1.00 85.81 455 PRO A C 1
ATOM 3547 O O . PRO A 1 455 ? -18.206 -6.384 23.749 1.00 85.81 455 PRO A O 1
ATOM 3550 N N . THR A 1 456 ? -17.199 -4.882 22.434 1.00 85.44 456 THR A N 1
ATOM 3551 C CA . THR A 1 456 ? -18.439 -4.489 21.749 1.00 85.44 456 THR A CA 1
ATOM 3552 C C . THR A 1 456 ? -18.884 -5.571 20.762 1.00 85.44 456 THR A C 1
ATOM 3554 O O . THR A 1 456 ? -20.078 -5.839 20.642 1.00 85.44 456 THR A O 1
ATOM 3557 N N . VAL A 1 457 ? -17.932 -6.213 20.078 1.00 88.56 457 VAL A N 1
ATOM 3558 C CA . VAL A 1 457 ? -18.196 -7.321 19.149 1.00 88.56 457 VAL A CA 1
ATOM 3559 C C . VAL A 1 457 ? -18.642 -8.579 19.892 1.00 88.56 457 VAL A C 1
ATOM 3561 O O . VAL A 1 457 ? -19.617 -9.189 19.478 1.00 88.56 457 VAL A O 1
ATOM 3564 N N . GLU A 1 458 ? -17.998 -8.948 20.998 1.00 87.62 458 GLU A N 1
ATOM 3565 C CA . GLU A 1 458 ? -18.373 -10.108 21.820 1.00 87.62 458 GLU A CA 1
ATOM 3566 C C . GLU A 1 458 ? -19.794 -9.967 22.368 1.00 87.62 458 GLU A C 1
ATOM 3568 O O . GLU A 1 458 ? -20.583 -10.906 22.272 1.00 87.62 458 GLU A O 1
ATOM 3573 N N . LYS A 1 459 ? -20.159 -8.766 22.843 1.00 84.81 459 LYS A N 1
ATOM 3574 C CA . LYS A 1 459 ? -21.539 -8.461 23.236 1.00 84.81 459 LYS A CA 1
ATOM 3575 C C . LYS A 1 459 ? -22.513 -8.694 22.077 1.00 84.81 459 LYS A C 1
ATOM 3577 O O . LYS A 1 459 ? -23.536 -9.345 22.262 1.00 84.81 459 LYS A O 1
ATOM 3582 N N . LEU A 1 460 ? -22.192 -8.172 20.891 1.00 86.00 460 LEU A N 1
ATOM 3583 C CA . LEU A 1 460 ? -23.032 -8.331 19.704 1.00 86.00 460 LEU A CA 1
ATOM 3584 C C . LEU A 1 460 ? -23.180 -9.811 19.328 1.00 86.00 460 LEU A C 1
ATOM 3586 O O . LEU A 1 460 ? -24.296 -10.266 19.119 1.00 86.00 460 LEU A O 1
ATOM 3590 N N . VAL A 1 461 ? -22.074 -10.559 19.263 1.00 87.75 461 VAL A N 1
ATOM 3591 C CA . VAL A 1 461 ? -22.060 -11.991 18.924 1.00 87.75 461 VAL A CA 1
ATOM 3592 C C . VAL A 1 461 ? -22.904 -12.797 19.909 1.00 87.75 461 VAL A C 1
ATOM 3594 O O . VAL A 1 461 ? -23.682 -13.637 19.462 1.00 87.75 461 VAL A O 1
ATOM 3597 N N . GLY A 1 462 ? -22.816 -12.503 21.210 1.00 86.75 462 GLY A N 1
ATOM 3598 C CA . GLY A 1 462 ? -23.683 -13.104 22.226 1.00 86.75 462 GLY A CA 1
ATOM 3599 C C . GLY A 1 462 ? -25.168 -12.842 21.953 1.00 86.75 462 GLY A C 1
ATOM 3600 O O . GLY A 1 462 ? -25.950 -13.785 21.878 1.00 86.75 462 GLY A O 1
ATOM 3601 N N . GLU A 1 463 ? -25.547 -11.587 21.682 1.00 85.50 463 GLU A N 1
ATOM 3602 C CA . GLU A 1 463 ? -26.934 -11.227 21.334 1.00 85.50 463 GLU A CA 1
ATOM 3603 C C . GLU A 1 463 ? -27.426 -11.937 20.051 1.00 85.50 463 GLU A C 1
ATOM 3605 O O . GLU A 1 463 ? -28.599 -12.310 19.963 1.00 85.50 463 GLU A O 1
ATOM 3610 N N . ILE A 1 464 ? -26.542 -12.158 19.063 1.00 85.75 464 ILE A N 1
ATOM 3611 C CA . ILE A 1 464 ? -26.865 -12.911 17.836 1.00 85.75 464 ILE A CA 1
ATOM 3612 C C . ILE A 1 464 ? -27.110 -14.389 18.163 1.00 85.75 464 ILE A C 1
ATOM 3614 O O . ILE A 1 464 ? -28.089 -14.967 17.693 1.00 85.75 464 ILE A O 1
ATOM 3618 N N . GLN A 1 465 ? -26.221 -15.005 18.947 1.00 87.62 465 GLN A N 1
ATOM 3619 C CA . GLN A 1 465 ? -26.285 -16.429 19.293 1.00 87.62 465 GLN A CA 1
ATOM 3620 C C . GLN A 1 465 ? -27.514 -16.766 20.141 1.00 87.62 465 GLN A C 1
ATOM 3622 O O . GLN A 1 465 ? -28.113 -17.823 19.960 1.00 87.62 465 GLN A O 1
ATOM 3627 N N . GLU A 1 466 ? -27.927 -15.850 21.015 1.00 87.19 466 GLU A N 1
ATOM 3628 C CA . GLU A 1 466 ? -29.143 -15.974 21.824 1.00 87.19 466 GLU A CA 1
ATOM 3629 C C . GLU A 1 466 ? -30.436 -15.747 21.015 1.00 87.19 466 GLU A C 1
ATOM 3631 O O . GLU A 1 466 ? -31.535 -15.937 21.534 1.00 87.19 466 GLU A O 1
ATOM 3636 N N . GLY A 1 467 ? -30.338 -15.337 19.743 1.00 81.88 467 GLY A N 1
ATOM 3637 C CA . GLY A 1 467 ? -31.491 -15.068 18.879 1.00 81.88 467 GLY A CA 1
ATOM 3638 C C . GLY A 1 467 ? -32.292 -13.817 19.264 1.00 81.88 467 GLY A C 1
ATOM 3639 O O . GLY A 1 467 ? -33.370 -13.591 18.717 1.00 81.88 467 GLY A O 1
ATOM 3640 N N . ASN A 1 468 ? -31.775 -12.983 20.173 1.00 78.00 468 ASN A N 1
ATOM 3641 C CA . ASN A 1 468 ? -32.434 -11.782 20.700 1.00 78.00 468 ASN A CA 1
ATOM 3642 C C . ASN A 1 468 ? -31.938 -10.498 20.009 1.00 78.00 468 ASN A C 1
ATOM 3644 O O . ASN A 1 468 ? -31.751 -9.451 20.637 1.00 78.00 468 ASN A O 1
ATOM 3648 N N . LEU A 1 469 ? -31.678 -10.573 18.700 1.00 77.12 469 LEU A N 1
ATOM 3649 C CA . LEU A 1 469 ? -31.096 -9.456 17.964 1.00 77.12 469 LEU A CA 1
ATOM 3650 C C . LEU A 1 469 ? -32.127 -8.345 17.732 1.00 77.12 469 LEU A C 1
ATOM 3652 O O . LEU A 1 469 ? -32.792 -8.275 16.698 1.00 77.12 469 LEU A O 1
ATOM 3656 N N . ASN A 1 470 ? -32.229 -7.427 18.688 1.00 84.06 470 ASN A N 1
ATOM 3657 C CA . ASN A 1 470 ? -33.005 -6.212 18.504 1.00 84.06 470 ASN A CA 1
ATOM 3658 C C . ASN A 1 470 ? -32.280 -5.282 17.515 1.00 84.06 470 ASN A C 1
ATOM 3660 O O . ASN A 1 470 ? -31.124 -4.920 17.757 1.00 84.06 470 ASN A O 1
ATOM 3664 N N . PRO A 1 471 ? -32.943 -4.805 16.441 1.00 85.50 471 PRO A N 1
ATOM 3665 C CA . PRO A 1 471 ? -32.310 -3.940 15.441 1.00 85.50 471 PRO A CA 1
ATOM 3666 C C . PRO A 1 471 ? -31.771 -2.637 16.047 1.00 85.50 471 PRO A C 1
ATOM 3668 O O . PRO A 1 471 ? -30.777 -2.091 15.575 1.00 85.50 471 PRO A O 1
ATOM 3671 N N . VAL A 1 472 ? -32.383 -2.168 17.139 1.00 86.25 472 VAL A N 1
ATOM 3672 C CA . VAL A 1 472 ? -31.924 -0.998 17.900 1.00 86.25 472 VAL A CA 1
ATOM 3673 C C . VAL A 1 472 ? -30.600 -1.275 18.627 1.00 86.25 472 VAL A C 1
ATOM 3675 O O . VAL A 1 472 ? -29.703 -0.438 18.566 1.00 86.25 472 VAL A O 1
ATOM 3678 N N . SER A 1 473 ? -30.434 -2.452 19.247 1.00 82.56 473 SER A N 1
ATOM 3679 C CA . SER A 1 473 ? -29.175 -2.843 19.916 1.00 82.56 473 SER A CA 1
ATOM 3680 C C . SER A 1 473 ? -28.040 -3.034 18.905 1.00 82.56 473 SER A C 1
ATOM 3682 O O . SER A 1 473 ? -26.906 -2.590 19.120 1.00 82.56 473 SER A O 1
ATOM 3684 N N . ALA A 1 474 ? -28.362 -3.621 17.747 1.00 84.25 474 ALA A N 1
ATOM 3685 C CA . ALA A 1 474 ? -27.422 -3.758 16.641 1.00 84.25 474 ALA A CA 1
ATOM 3686 C C . ALA A 1 474 ? -26.970 -2.382 16.117 1.00 84.25 474 ALA A C 1
ATOM 3688 O O . ALA A 1 474 ? -25.773 -2.141 15.966 1.00 84.25 474 ALA A O 1
ATOM 3689 N N . ALA A 1 475 ? -27.905 -1.447 15.911 1.00 86.44 475 ALA A N 1
ATOM 3690 C CA . ALA A 1 475 ? -27.591 -0.085 15.486 1.00 86.44 475 ALA A CA 1
ATOM 3691 C C . ALA A 1 475 ? -26.741 0.675 16.521 1.00 86.44 475 ALA A C 1
ATOM 3693 O O . ALA A 1 475 ? -25.761 1.322 16.152 1.00 86.44 475 ALA A O 1
ATOM 3694 N N . GLU A 1 476 ? -27.061 0.565 17.814 1.00 86.50 476 GLU A N 1
ATOM 3695 C CA . GLU A 1 476 ? -26.272 1.169 18.895 1.00 86.50 476 GLU A CA 1
ATOM 3696 C C . GLU A 1 476 ? -24.828 0.643 18.900 1.00 86.50 476 GLU A C 1
ATOM 3698 O O . GLU A 1 476 ? -23.872 1.418 19.004 1.00 86.50 476 GLU A O 1
ATOM 3703 N N . SER A 1 477 ? -24.660 -0.669 18.735 1.00 84.75 477 SER A N 1
ATOM 3704 C CA . SER A 1 477 ? -23.349 -1.322 18.688 1.00 84.75 477 SER A CA 1
ATOM 3705 C C . SER A 1 477 ? -22.548 -0.908 17.449 1.00 84.75 477 SER A C 1
ATOM 3707 O O . SER A 1 477 ? -21.361 -0.605 17.563 1.00 84.75 477 SER A O 1
ATOM 3709 N N . LEU A 1 478 ? -23.188 -0.792 16.281 1.00 87.19 478 LEU A N 1
ATOM 3710 C CA . LEU A 1 478 ? -22.546 -0.293 15.058 1.00 87.19 478 LEU A CA 1
ATOM 3711 C C . LEU A 1 478 ? -22.053 1.152 15.210 1.00 87.19 478 LEU A C 1
ATOM 3713 O O . LEU A 1 478 ? -20.923 1.457 14.829 1.00 87.19 478 LEU A O 1
ATOM 3717 N N . VAL A 1 479 ? -22.855 2.037 15.812 1.00 88.00 479 VAL A N 1
ATOM 3718 C CA . VAL A 1 479 ? -22.451 3.431 16.072 1.00 88.00 479 VAL A CA 1
ATOM 3719 C C . VAL A 1 479 ? -21.276 3.486 17.050 1.00 88.00 479 VAL A C 1
ATOM 3721 O O . VAL A 1 479 ? -20.327 4.239 16.827 1.00 88.00 479 VAL A O 1
ATOM 3724 N N . LYS A 1 480 ? -21.290 2.650 18.096 1.00 84.50 480 LYS A N 1
ATOM 3725 C CA . LYS A 1 480 ? -20.167 2.521 19.039 1.00 84.50 480 LYS A CA 1
ATOM 3726 C C . LYS A 1 480 ? -18.885 2.035 18.358 1.00 84.50 480 LYS A C 1
ATOM 3728 O O . LYS A 1 480 ? -17.803 2.496 18.713 1.00 84.50 480 LYS A O 1
ATOM 3733 N N . LEU A 1 481 ? -19.000 1.153 17.364 1.00 88.50 481 LEU A N 1
ATOM 3734 C CA . LEU A 1 481 ? -17.869 0.620 16.602 1.00 88.50 481 LEU A CA 1
ATOM 3735 C C . LEU A 1 481 ? -17.347 1.571 15.517 1.00 88.50 481 LEU A C 1
ATOM 3737 O O . LEU A 1 481 ? -16.178 1.472 15.150 1.00 88.50 481 LEU A O 1
ATOM 3741 N N . ALA A 1 482 ? -18.159 2.509 15.021 1.00 88.06 482 ALA A N 1
ATOM 3742 C CA . ALA A 1 482 ? -17.802 3.356 13.882 1.00 88.06 482 ALA A CA 1
ATOM 3743 C C . ALA A 1 482 ? -16.524 4.188 14.112 1.00 88.06 482 ALA A C 1
ATOM 3745 O O . ALA A 1 482 ? -15.631 4.207 13.259 1.00 88.06 482 ALA A O 1
ATOM 3746 N N . ILE A 1 483 ? -16.405 4.849 15.271 1.00 82.94 483 ILE A N 1
ATOM 3747 C CA . ILE A 1 483 ? -15.249 5.706 15.592 1.00 82.94 483 ILE A CA 1
ATOM 3748 C C . ILE A 1 483 ? -13.968 4.868 15.783 1.00 82.94 483 ILE A C 1
ATOM 3750 O O . ILE A 1 483 ? -12.989 5.136 15.080 1.00 82.94 483 ILE A O 1
ATOM 3754 N N . PRO A 1 484 ? -13.944 3.830 16.649 1.00 84.62 484 PRO A N 1
ATOM 3755 C CA . PRO A 1 484 ? -12.773 2.964 16.796 1.00 84.62 484 PRO A CA 1
ATOM 3756 C C . PRO A 1 484 ? -12.355 2.298 15.482 1.00 84.62 484 PRO A C 1
ATOM 3758 O O . PRO A 1 484 ? -11.167 2.265 15.168 1.00 84.62 484 PRO A O 1
ATOM 3761 N N . ASN A 1 485 ? -13.318 1.827 14.683 1.00 87.19 485 ASN A N 1
ATOM 3762 C CA . ASN A 1 485 ? -13.050 1.232 13.376 1.00 87.19 485 ASN A CA 1
ATOM 3763 C C . ASN A 1 485 ? -12.376 2.232 12.427 1.00 87.19 485 ASN A C 1
ATOM 3765 O O . ASN A 1 485 ? -11.386 1.897 11.782 1.00 87.19 485 ASN A O 1
ATOM 3769 N N . THR A 1 486 ? -12.854 3.478 12.386 1.00 86.38 486 THR A N 1
ATOM 3770 C CA . THR A 1 486 ? -12.232 4.536 11.573 1.00 86.38 486 THR A CA 1
ATOM 3771 C C . THR A 1 486 ? -10.779 4.778 11.989 1.00 86.38 486 THR A C 1
ATOM 3773 O O . THR A 1 486 ? -9.903 4.874 11.130 1.00 86.38 486 THR A O 1
ATOM 3776 N N . TYR A 1 487 ? -10.486 4.814 13.294 1.00 84.38 487 TYR A N 1
ATOM 3777 C CA . TYR A 1 487 ? -9.107 4.948 13.773 1.00 84.38 487 TYR A CA 1
ATOM 3778 C C . TYR A 1 487 ? -8.233 3.761 13.393 1.00 84.38 487 TYR A C 1
ATOM 3780 O O . TYR A 1 487 ? -7.111 3.965 12.934 1.00 84.38 487 TYR A O 1
ATOM 3788 N N . VAL A 1 488 ? -8.739 2.535 13.535 1.00 87.69 488 VAL A N 1
ATOM 3789 C CA . VAL A 1 488 ? -8.001 1.333 13.137 1.00 87.69 488 VAL A CA 1
ATOM 3790 C C . VAL A 1 488 ? -7.686 1.364 11.641 1.00 87.69 488 VAL A C 1
ATOM 3792 O O . VAL A 1 488 ? -6.537 1.136 11.277 1.00 87.69 488 VAL A O 1
ATOM 3795 N N . TRP A 1 489 ? -8.631 1.741 10.777 1.00 90.75 489 TRP A N 1
ATOM 3796 C CA . TRP A 1 489 ? -8.380 1.868 9.336 1.00 90.75 489 TRP A CA 1
ATOM 3797 C C . TRP A 1 489 ? -7.337 2.935 8.991 1.00 90.75 489 TRP A C 1
ATOM 3799 O O . TRP A 1 489 ? -6.443 2.676 8.185 1.00 90.75 489 TRP A O 1
ATOM 3809 N N . LEU A 1 490 ? -7.395 4.111 9.623 1.00 88.25 490 LEU A N 1
ATOM 3810 C CA . LEU A 1 490 ? -6.388 5.162 9.430 1.00 88.25 490 LEU A CA 1
ATOM 3811 C C . LEU A 1 490 ? -4.998 4.722 9.911 1.00 88.25 490 LEU A C 1
ATOM 3813 O O . LEU A 1 490 ? -3.992 5.010 9.259 1.00 88.25 490 LEU A O 1
ATOM 3817 N N . LEU A 1 491 ? -4.934 3.994 11.028 1.00 87.44 491 LEU A N 1
ATOM 3818 C CA . LEU A 1 491 ? -3.687 3.437 11.543 1.00 87.44 491 LEU A CA 1
ATOM 3819 C C . LEU A 1 491 ? -3.151 2.316 10.653 1.00 87.44 491 LEU A C 1
ATOM 3821 O O . LEU A 1 491 ? -1.950 2.293 10.418 1.00 87.44 491 LEU A O 1
ATOM 3825 N N . ILE A 1 492 ? -4.000 1.432 10.118 1.00 91.00 492 ILE A N 1
ATOM 3826 C CA . ILE A 1 492 ? -3.604 0.399 9.145 1.00 91.00 492 ILE A CA 1
ATOM 3827 C C . ILE A 1 492 ? -3.067 1.055 7.872 1.00 91.00 492 ILE A C 1
ATOM 3829 O O . ILE A 1 492 ? -2.024 0.642 7.366 1.00 91.00 492 ILE A O 1
ATOM 3833 N N . PHE A 1 493 ? -3.725 2.110 7.382 1.00 92.56 493 PHE A N 1
ATOM 3834 C CA . PHE A 1 493 ? -3.241 2.884 6.242 1.00 92.56 493 PHE A CA 1
ATOM 3835 C C . PHE A 1 493 ? -1.839 3.450 6.510 1.00 92.56 493 PHE A C 1
ATOM 3837 O O . PHE A 1 493 ? -0.919 3.232 5.720 1.00 92.56 493 PHE A O 1
ATOM 3844 N N . TYR A 1 494 ? -1.647 4.124 7.647 1.00 90.06 494 TYR A N 1
ATOM 3845 C CA . TYR A 1 494 ? -0.347 4.669 8.039 1.00 90.06 494 TYR A CA 1
ATOM 3846 C C . TYR A 1 494 ? 0.708 3.568 8.245 1.00 90.06 494 TYR A C 1
ATOM 3848 O O . TYR A 1 494 ? 1.835 3.679 7.765 1.00 90.06 494 TYR A O 1
ATOM 3856 N N . PHE A 1 495 ? 0.339 2.475 8.908 1.00 92.31 495 PHE A N 1
ATOM 3857 C CA . PHE A 1 495 ? 1.200 1.325 9.160 1.00 92.31 495 PHE A CA 1
ATOM 3858 C C . PHE A 1 495 ? 1.699 0.698 7.856 1.00 92.31 495 PHE A C 1
ATOM 3860 O O . PHE A 1 495 ? 2.903 0.530 7.676 1.00 92.31 495 PHE A O 1
ATOM 3867 N N . TYR A 1 496 ? 0.790 0.381 6.934 1.00 93.44 496 TYR A N 1
ATOM 3868 C CA . TYR A 1 496 ? 1.135 -0.329 5.710 1.00 93.44 496 TYR A CA 1
ATOM 3869 C C . TYR A 1 496 ? 1.733 0.613 4.657 1.00 93.44 496 TYR A C 1
ATOM 3871 O O . TYR A 1 496 ? 2.902 0.486 4.295 1.00 93.44 496 TYR A O 1
ATOM 3879 N N . PHE A 1 497 ? 0.965 1.604 4.193 1.00 93.56 497 PHE A N 1
ATOM 3880 C CA . PHE A 1 497 ? 1.360 2.435 3.052 1.00 93.56 497 PHE A CA 1
ATOM 3881 C C . PHE A 1 497 ? 2.460 3.437 3.387 1.00 93.56 497 PHE A C 1
ATOM 3883 O O . PHE A 1 497 ? 3.309 3.720 2.541 1.00 93.56 497 PHE A O 1
ATOM 3890 N N . HIS A 1 498 ? 2.459 3.988 4.603 1.00 91.75 498 HIS A N 1
ATOM 3891 C CA . HIS A 1 498 ? 3.474 4.960 4.987 1.00 91.75 498 HIS A CA 1
ATOM 3892 C C . HIS A 1 498 ? 4.689 4.300 5.635 1.00 91.75 498 HIS A C 1
ATOM 3894 O O . HIS A 1 498 ? 5.797 4.540 5.173 1.00 91.75 498 HIS A O 1
ATOM 3900 N N . LEU A 1 499 ? 4.535 3.476 6.674 1.00 93.00 499 LEU A N 1
ATOM 3901 C CA . LEU A 1 499 ? 5.690 2.928 7.396 1.00 93.00 499 LEU A CA 1
ATOM 3902 C C . LEU A 1 499 ? 6.298 1.703 6.703 1.00 93.00 499 LEU A C 1
ATOM 3904 O O . LEU A 1 499 ? 7.490 1.715 6.396 1.00 93.00 499 LEU A O 1
ATOM 3908 N N . PHE A 1 500 ? 5.503 0.664 6.439 1.00 94.81 500 PHE A N 1
ATOM 3909 C CA . PHE A 1 500 ? 5.999 -0.608 5.910 1.00 94.81 500 PHE A CA 1
ATOM 3910 C C . PHE A 1 500 ? 6.545 -0.482 4.480 1.00 94.81 500 PHE A C 1
ATOM 3912 O O . PHE A 1 500 ? 7.670 -0.909 4.222 1.00 94.81 500 PHE A O 1
ATOM 3919 N N . LEU A 1 501 ? 5.820 0.169 3.562 1.00 94.94 501 LEU A N 1
ATOM 3920 C CA . LEU A 1 501 ? 6.315 0.354 2.191 1.00 94.94 501 LEU A CA 1
ATOM 3921 C C . LEU A 1 501 ? 7.554 1.261 2.127 1.00 94.94 501 LEU A C 1
ATOM 3923 O O . LEU A 1 501 ? 8.462 0.974 1.351 1.00 94.94 501 LEU A O 1
ATOM 3927 N N . ASN A 1 502 ? 7.658 2.305 2.963 1.00 93.44 502 ASN A N 1
ATOM 3928 C CA . ASN A 1 502 ? 8.883 3.120 3.015 1.00 93.44 502 ASN A CA 1
ATOM 3929 C C . ASN A 1 502 ? 10.059 2.375 3.649 1.00 93.44 502 ASN A C 1
ATOM 3931 O O . ASN A 1 502 ? 11.195 2.584 3.227 1.00 93.44 502 ASN A O 1
ATOM 3935 N N . LEU A 1 503 ? 9.808 1.509 4.634 1.00 94.75 503 LEU A N 1
ATOM 3936 C CA . LEU A 1 503 ? 10.830 0.620 5.181 1.00 94.75 503 LEU A CA 1
ATOM 3937 C C . LEU A 1 503 ? 11.371 -0.301 4.081 1.00 94.75 503 LEU A C 1
ATOM 3939 O O . LEU A 1 503 ? 12.581 -0.353 3.868 1.00 94.75 503 LEU A O 1
ATOM 3943 N N . LEU A 1 504 ? 10.478 -0.964 3.344 1.00 94.12 504 LEU A N 1
ATOM 3944 C CA . LEU A 1 504 ? 10.838 -1.850 2.239 1.00 94.12 504 LEU A CA 1
ATOM 3945 C C . LEU A 1 504 ? 11.574 -1.094 1.122 1.00 94.12 504 LEU A C 1
ATOM 3947 O O . LEU A 1 504 ? 12.602 -1.556 0.630 1.00 94.12 504 LEU A O 1
ATOM 3951 N N . ALA A 1 505 ? 11.109 0.111 0.783 1.00 93.12 505 ALA A N 1
ATOM 3952 C CA . ALA A 1 505 ? 11.755 0.979 -0.194 1.00 93.12 505 ALA A CA 1
ATOM 3953 C C . ALA A 1 505 ? 13.160 1.411 0.238 1.00 93.12 505 ALA A C 1
ATOM 3955 O O . ALA A 1 505 ? 14.077 1.421 -0.575 1.00 93.12 505 ALA A O 1
ATOM 3956 N N . GLU A 1 506 ? 13.364 1.764 1.508 1.00 93.81 506 GLU A N 1
ATOM 3957 C CA . GLU A 1 506 ? 14.685 2.146 2.007 1.00 93.81 506 GLU A CA 1
ATOM 3958 C C . GLU A 1 506 ? 15.648 0.952 2.009 1.00 93.81 506 GLU A C 1
ATOM 3960 O O . GLU A 1 506 ? 16.784 1.105 1.563 1.00 93.81 506 GLU A O 1
ATOM 3965 N N . LEU A 1 507 ? 15.192 -0.232 2.438 1.00 93.31 507 LEU A N 1
ATOM 3966 C CA . LEU A 1 507 ? 15.998 -1.460 2.439 1.00 93.31 507 LEU A CA 1
ATOM 3967 C C . LEU A 1 507 ? 16.425 -1.875 1.023 1.00 93.31 507 LEU A C 1
ATOM 3969 O O . LEU A 1 507 ? 17.567 -2.277 0.820 1.00 93.31 507 LEU A O 1
ATOM 3973 N N . LEU A 1 508 ? 15.538 -1.720 0.035 1.00 91.06 508 LEU A N 1
ATOM 3974 C CA . LEU A 1 508 ? 15.803 -2.044 -1.374 1.00 91.06 508 LEU A CA 1
ATOM 3975 C C . LEU A 1 508 ? 16.403 -0.883 -2.177 1.00 91.06 508 LEU A C 1
ATOM 3977 O O . LEU A 1 508 ? 16.615 -1.013 -3.385 1.00 91.06 508 LEU A O 1
ATOM 3981 N N . ARG A 1 509 ? 16.650 0.267 -1.536 1.00 90.06 509 ARG A N 1
ATOM 3982 C CA . ARG A 1 509 ? 17.054 1.522 -2.194 1.00 90.06 509 ARG A CA 1
ATOM 3983 C C . ARG A 1 509 ? 16.122 1.916 -3.348 1.00 90.06 509 ARG A C 1
ATOM 3985 O O . ARG A 1 509 ? 16.566 2.497 -4.331 1.00 90.06 509 ARG A O 1
ATOM 3992 N N . PHE A 1 510 ? 14.834 1.622 -3.225 1.00 90.94 510 PHE A N 1
ATOM 3993 C CA . PHE A 1 510 ? 13.804 1.995 -4.185 1.00 90.94 510 PHE A CA 1
ATOM 3994 C C . PHE A 1 510 ? 13.526 3.507 -4.099 1.00 90.94 510 PHE A C 1
ATOM 3996 O O . PHE A 1 510 ? 13.301 4.063 -3.013 1.00 90.94 510 PHE A O 1
ATOM 4003 N N . GLY A 1 511 ? 13.628 4.184 -5.244 1.00 85.38 511 GLY A N 1
ATOM 4004 C CA . GLY A 1 511 ? 13.538 5.639 -5.369 1.00 85.38 511 GLY A CA 1
ATOM 4005 C C . GLY A 1 511 ? 12.114 6.161 -5.544 1.00 85.38 511 GLY A C 1
ATOM 4006 O O . GLY A 1 511 ? 11.811 7.251 -5.061 1.00 85.38 511 GLY A O 1
ATOM 4007 N N . ASP A 1 512 ? 11.226 5.381 -6.164 1.00 88.12 512 ASP A N 1
ATOM 4008 C CA . ASP A 1 512 ? 9.824 5.768 -6.334 1.00 88.12 512 ASP A CA 1
ATOM 4009 C C . ASP A 1 512 ? 9.029 5.501 -5.047 1.00 88.12 512 ASP A C 1
ATOM 4011 O O . ASP A 1 512 ? 8.704 4.369 -4.703 1.00 88.12 512 ASP A O 1
ATOM 4015 N N . ARG A 1 513 ? 8.766 6.555 -4.273 1.00 89.50 513 ARG A N 1
ATOM 4016 C CA . ARG A 1 513 ? 8.115 6.450 -2.953 1.00 89.50 513 ARG A CA 1
ATOM 4017 C C . ARG A 1 513 ? 6.705 7.026 -2.930 1.00 89.50 513 ARG A C 1
ATOM 4019 O O . ARG A 1 513 ? 6.150 7.257 -1.854 1.00 89.50 513 ARG A O 1
ATOM 4026 N N . VAL A 1 514 ? 6.116 7.281 -4.097 1.00 91.00 514 VAL A N 1
ATOM 4027 C CA . VAL A 1 514 ? 4.764 7.841 -4.206 1.00 91.00 514 VAL A CA 1
ATOM 4028 C C . VAL A 1 514 ? 3.735 6.708 -4.173 1.00 91.00 514 VAL A C 1
ATOM 4030 O O . VAL A 1 514 ? 3.091 6.388 -5.166 1.00 91.00 514 VAL A O 1
ATOM 4033 N N . PHE A 1 515 ? 3.569 6.089 -3.001 1.00 92.19 515 PHE A N 1
ATOM 4034 C CA . PHE A 1 515 ? 2.616 4.984 -2.816 1.00 92.19 515 PHE A CA 1
ATOM 4035 C C . PHE A 1 515 ? 1.155 5.445 -2.733 1.00 92.19 515 PHE A C 1
ATOM 4037 O O . PHE A 1 515 ? 0.240 4.670 -2.993 1.00 92.19 515 PHE A O 1
ATOM 4044 N N . TYR A 1 516 ? 0.926 6.700 -2.349 1.00 91.50 516 TYR A N 1
ATOM 4045 C CA . TYR A 1 516 ? -0.394 7.312 -2.243 1.00 91.50 516 TYR A CA 1
ATOM 4046 C C . TYR A 1 516 ? -0.300 8.817 -2.520 1.00 91.50 516 TYR A C 1
ATOM 4048 O O . TYR A 1 516 ? 0.764 9.423 -2.391 1.00 91.50 516 TYR A O 1
ATOM 4056 N N . LYS A 1 517 ? -1.429 9.416 -2.904 1.00 88.31 517 LYS A N 1
ATOM 4057 C CA . LYS A 1 517 ? -1.599 10.869 -3.065 1.00 88.31 517 LYS A CA 1
ATOM 4058 C C . LYS A 1 517 ? -2.552 11.402 -1.996 1.00 88.31 517 LYS A C 1
ATOM 4060 O O . LYS A 1 517 ? -3.060 10.621 -1.191 1.00 88.31 517 LYS A O 1
ATOM 4065 N N . ASP A 1 518 ? -2.782 12.709 -1.996 1.00 83.25 518 ASP A N 1
ATOM 4066 C CA . ASP A 1 518 ? -3.616 13.417 -1.021 1.00 83.25 518 ASP A CA 1
ATOM 4067 C C . ASP A 1 518 ? -5.108 13.052 -1.172 1.00 83.25 518 ASP A C 1
ATOM 4069 O O . ASP A 1 518 ? -5.905 13.824 -1.692 1.00 83.25 518 ASP A O 1
ATOM 4073 N N . TRP A 1 519 ? -5.485 11.842 -0.749 1.00 85.75 519 TRP A N 1
ATOM 4074 C CA . TRP A 1 519 ? -6.838 11.281 -0.880 1.00 85.75 519 TRP A CA 1
ATOM 4075 C C . TRP A 1 519 ? -7.848 11.862 0.120 1.00 85.75 519 TRP A C 1
ATOM 4077 O O . TRP A 1 519 ? -9.039 11.585 0.026 1.00 85.75 519 TRP A O 1
ATOM 4087 N N . TRP A 1 520 ? -7.370 12.637 1.092 1.00 79.62 520 TRP A N 1
ATOM 4088 C CA . TRP A 1 520 ? -8.166 13.262 2.149 1.00 79.62 520 TRP A CA 1
ATOM 4089 C C . TRP A 1 520 ? -8.699 14.657 1.779 1.00 79.62 520 TRP A C 1
ATOM 4091 O O . TRP A 1 520 ? -9.339 15.281 2.625 1.00 79.62 520 TRP A O 1
ATOM 4101 N N . ASN A 1 521 ? -8.393 15.158 0.575 1.00 68.94 521 ASN A N 1
ATOM 4102 C CA . ASN A 1 521 ? -8.729 16.510 0.115 1.00 68.94 521 ASN A CA 1
ATOM 4103 C C . ASN A 1 521 ? -9.873 16.525 -0.897 1.00 68.94 521 ASN A C 1
ATOM 4105 O O . ASN A 1 521 ? -9.815 15.727 -1.861 1.00 68.94 521 ASN A O 1
#